Protein AF-0000000074131556 (afdb_homodimer)

pLDDT: mean 90.4, std 10.65, range [47.47, 98.56]

Organism: Ligilactobacillus salivarius (strain UCC118) (NCBI:txid362948)

InterPro domains:
  IPR001647 DNA-binding HTH domain, TetR-type [PF00440] (18-61)
  IPR001647 DNA-binding HTH domain, TetR-type [PR00455] (15-28)
  IPR001647 DNA-binding HTH domain, TetR-type [PR00455] (36-59)
  IPR001647 DNA-binding HTH domain, TetR-type [PS50977] (9-69)
  IPR009057 Homedomain-like superfamily [SSF46689] (6-73)
  IPR039532 Transcriptional regulator TetR, C-terminal, Firmicutes type [PF14278] (91-185)
  IPR050624 Nucleoid occlusion factor SlmA/HTH-type transcriptional regulator [PTHR43479] (1-184)

Nearest PDB structures (foldseek):
  6hs0-assembly1_A  TM=6.136E-01  e=8.859E-05  Mycobacterium tuberculosis H37Rv
  3qpl-assembly1_A  TM=6.933E-01  e=1.907E-03  Mycobacterium tuberculosis
  5wm9-assembly1_A  TM=6.000E-01  e=9.806E-04  Mycobacterium tuberculosis H37Rv
  5mym-assembly2_C  TM=6.951E-01  e=2.728E-03  Mycobacterium tuberculosis H37Rv
  3col-assembly1_A  TM=5.755E-01  e=3.710E-04  Lactiplantibacillus plantarum WCFS1

Sequence (394 aa):
MHQNDLRVRKTRAKIKRALIETINEKGFGNLTVSDITERAGINRGTFYIHYKGKQDLLEQLEEAIYSDIIQLFHDNGTISSATSYEDLNRQFFQKFSAYIYGERYFILAIVLGNGDPMFYHKIKQILTRELLKRMEYLGIKMSDEIPHEYIEEYAIGSMLNLSIYWLEKDNPEPPNEFAKIMMRTRTKAPLAFAVKEMHQNDLRVRKTRAKIKRALIETINEKGFGNLTVSDITERAGINRGTFYIHYKGKQDLLEQLEEAIYSDIIQLFHDNGTISSATSYEDLNRQFFQKFSAYIYGERYFILAIVLGNGDPMFYHKIKQILTRELLKRMEYLGIKMSDEIPHEYIEEYAIGSMLNLSIYWLEKDNPEPPNEFAKIMMRTRTKAPLAFAVKE

Solvent-accessible surface area (backbone atoms only — not comparable to full-atom values): 21189 Å² total; per-residue (Å²): 114,68,63,58,48,49,52,50,49,52,50,52,50,36,44,52,52,19,44,36,55,44,20,69,72,57,20,46,86,68,53,50,62,64,57,28,25,62,65,42,72,49,55,66,70,63,50,53,76,79,30,91,41,64,66,50,44,51,50,51,56,49,48,51,49,54,52,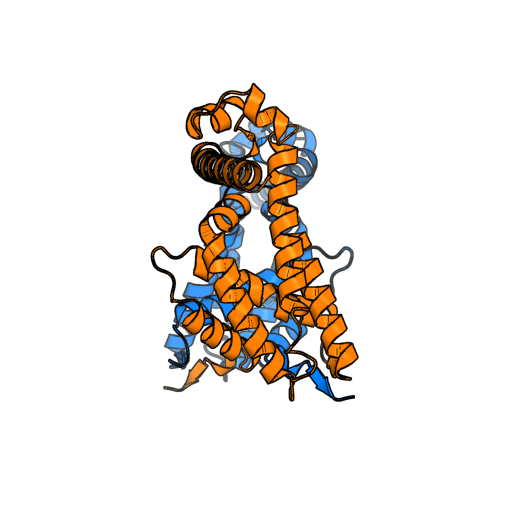49,54,54,37,58,73,56,62,55,72,38,75,79,64,39,86,41,74,66,51,46,49,50,54,42,33,39,53,49,33,45,50,49,58,76,40,33,66,56,51,48,28,36,71,72,24,60,38,61,83,55,53,63,56,49,52,50,50,51,52,50,52,53,50,53,51,50,29,54,75,69,45,37,39,74,45,81,88,46,64,61,69,56,53,49,45,50,45,53,46,35,53,51,52,52,49,52,58,43,62,67,40,94,77,50,72,57,35,69,57,48,23,52,47,52,51,47,54,33,71,37,17,52,51,71,37,54,35,80,110,114,67,63,58,48,49,51,50,49,50,50,50,50,36,45,52,52,18,43,36,54,43,19,69,74,56,21,47,86,69,53,49,62,66,59,28,25,62,66,41,70,49,56,65,70,62,49,54,75,77,29,89,41,64,66,51,44,50,51,51,56,50,48,52,50,55,53,49,54,54,40,59,72,55,58,63,70,38,72,82,61,36,86,40,74,65,51,39,48,51,55,40,34,40,54,48,32,46,49,49,58,77,41,34,65,55,52,49,28,36,71,72,25,60,37,62,83,55,54,63,56,50,52,52,50,52,54,50,53,52,51,52,52,50,31,53,75,70,45,36,38,74,45,80,88,46,66,62,70,56,53,49,46,51,44,52,44,36,50,52,51,52,48,52,57,43,63,67,41,94,76,50,72,57,35,69,58,47,23,53,47,52,52,48,53,34,71,39,15,51,52,71,39,54,35,79,111

Radius of gyration: 23.87 Å; Cα contacts (8 Å, |Δi|>4): 359; chains: 2; bounding box: 57×74×46 Å

Foldseek 3Di:
DVVVVVVVVLLLVLLLVLQLVQLVVQFLVGDFLVSSCVSSVHDSVVVVVPAVTSVRSLVVVLVVVLVVLLVLLVPDPDLVVPPDPLSSLLSSLLVVLVVCLVVLSVVCSQVVSVHDPCSVVSSLVSVLVSVVVSCVVVVHDDDVPDDPVVVSCVLSVVVVVLSNVQSPDPDHDRSNVSSVVSSCCVVDPPCNVDDDD/DVVVVVVVVLLLVLLLVLQLVQLVVQFLVGDFLVSSCVSSVHDSVVVVVPAVTSVRSLVVVLVVVLVVLLCLLPVPDQLVVPPDPLSNLLSSLLVVLQVCLVVLSVVCSQVVSVHDPCSVVSSLVSVLVSVVVSCVVVVHDDDVPDDPVVVSCVLSVVVVVLSNVQSPDPDHDRSNVSSVVSSCCVPDPPCNVDDDD

Secondary structure (DSSP, 8-state):
-HHHHHHHHHHHHHHHHHHHHHHHHH-TTT--HHHHHHHHT--HHHHHHH-SSHHHHHHHHHHHHHHHHHHHHHSSTHHHH--SHHHHHHHHHHHHHHHHHHTHHHHHHHHHTT--HHHHHHHHHHHHHHHHHHHHHTTEEE-SSS-HHHHHIIIIIHHHHHHHHHHHSSSPPPHHHHHHHHHHHHHS-GGGGEEE-/-HHHHHHHHHHHHHHHHHHHHHHHHH-TTT--HHHHHHHHT--HHHHHHH-SSHHHHHHHHHHHHHHHHHHHHHSTHHHHH--SHHHHHHHHHHHHHHHHHHTHHHHHHHHHTT--HHHHHHHHHHHHHHHHHHHHHTTEEE-SSS-HHHHHIIIIIHHHHHHHHHHHSSSPPPHHHHHHHHHHHHHS-GGGGEEE-

Structure (mmCIF, N/CA/C/O backbone):
data_AF-0000000074131556-model_v1
#
loop_
_entity.id
_entity.type
_entity.pdbx_description
1 polymer 'Transcriptional regulator, TetR family'
#
loop_
_atom_site.group_PDB
_atom_site.id
_atom_site.type_symbol
_atom_site.label_atom_id
_atom_site.label_alt_id
_atom_site.label_comp_id
_atom_site.label_asym_id
_atom_site.label_entity_id
_atom_site.label_seq_id
_atom_site.pdbx_PDB_ins_code
_atom_site.Cartn_x
_atom_site.Cartn_y
_atom_site.Cartn_z
_atom_site.occupancy
_atom_site.B_iso_or_equiv
_atom_site.auth_seq_id
_atom_site.auth_comp_id
_atom_site.auth_asym_id
_atom_site.auth_atom_id
_atom_site.pdbx_PDB_model_num
ATOM 1 N N . MET A 1 1 ? 18.875 -34.938 -22.734 1 52.44 1 MET A N 1
ATOM 2 C CA . MET A 1 1 ? 18.047 -33.719 -22.859 1 52.44 1 MET A CA 1
ATOM 3 C C . MET A 1 1 ? 17.328 -33.438 -21.547 1 52.44 1 MET A C 1
ATOM 5 O O . MET A 1 1 ? 17.312 -32.281 -21.094 1 52.44 1 MET A O 1
ATOM 9 N N . HIS A 1 2 ? 16.844 -34.469 -20.859 1 62.47 2 HIS A N 1
ATOM 10 C CA . HIS A 1 2 ? 16.094 -34.438 -19.609 1 62.47 2 HIS A CA 1
ATOM 11 C C . HIS A 1 2 ? 17 -34.094 -18.438 1 62.47 2 HIS A C 1
ATOM 13 O O . HIS A 1 2 ? 16.656 -33.25 -17.594 1 62.47 2 HIS A O 1
ATOM 19 N N . GLN A 1 3 ? 18.156 -34.688 -18.5 1 65.12 3 GLN A N 1
ATOM 20 C CA . GLN A 1 3 ? 19.109 -34.469 -17.422 1 65.12 3 GLN A CA 1
ATOM 21 C C . GLN A 1 3 ? 19.641 -33.031 -17.422 1 65.12 3 GLN A C 1
ATOM 23 O O . GLN A 1 3 ? 19.812 -32.438 -16.359 1 65.12 3 GLN A O 1
ATOM 28 N N . ASN A 1 4 ? 19.844 -32.531 -18.625 1 70.56 4 ASN A N 1
ATOM 29 C CA . ASN A 1 4 ? 20.312 -31.172 -18.781 1 70.56 4 ASN A CA 1
ATOM 30 C C . ASN A 1 4 ? 19.297 -30.156 -18.266 1 70.56 4 ASN A C 1
ATOM 32 O O . ASN A 1 4 ? 19.672 -29.172 -17.641 1 70.56 4 ASN A O 1
ATOM 36 N N . ASP A 1 5 ? 18.141 -30.656 -18.469 1 79.75 5 ASP A N 1
ATOM 37 C CA . ASP A 1 5 ? 17.062 -29.781 -18.016 1 79.75 5 ASP A CA 1
ATOM 38 C C . ASP A 1 5 ? 17 -29.719 -16.5 1 79.75 5 ASP A C 1
ATOM 40 O O . ASP A 1 5 ? 16.797 -28.641 -15.922 1 79.75 5 ASP A O 1
ATOM 44 N N . LEU A 1 6 ? 17.266 -30.859 -15.891 1 84.88 6 LEU A N 1
ATOM 45 C CA . LEU A 1 6 ? 17.234 -30.922 -14.43 1 84.88 6 LEU A CA 1
ATOM 46 C C . LEU A 1 6 ? 18.406 -30.141 -13.828 1 84.88 6 LEU A C 1
ATOM 48 O O . LEU A 1 6 ? 18.25 -29.5 -12.797 1 84.88 6 LEU A O 1
ATOM 52 N N . ARG A 1 7 ? 19.547 -30.359 -14.461 1 85.44 7 ARG A N 1
ATOM 53 C CA . ARG A 1 7 ? 20.719 -29.641 -13.984 1 85.44 7 ARG A CA 1
ATOM 54 C C . ARG A 1 7 ? 20.531 -28.141 -14.086 1 85.44 7 ARG A C 1
ATOM 56 O O . ARG A 1 7 ? 20.891 -27.391 -13.172 1 85.44 7 ARG A O 1
ATOM 63 N N . VAL A 1 8 ? 20.016 -27.781 -15.148 1 87.75 8 VAL A N 1
ATOM 64 C CA . VAL A 1 8 ? 19.781 -26.359 -15.383 1 87.75 8 VAL A CA 1
ATOM 65 C C . VAL A 1 8 ? 18.781 -25.828 -14.352 1 87.75 8 VAL A C 1
ATOM 67 O O . VAL A 1 8 ? 18.984 -24.75 -13.781 1 87.75 8 VAL A O 1
ATOM 70 N N . ARG A 1 9 ? 17.781 -26.625 -14.07 1 90.31 9 ARG A N 1
ATOM 71 C CA . ARG A 1 9 ? 16.766 -26.234 -13.102 1 90.31 9 ARG A CA 1
ATOM 72 C C . ARG A 1 9 ? 17.359 -26.125 -11.703 1 90.31 9 ARG A C 1
ATOM 74 O O . ARG A 1 9 ? 17.016 -25.203 -10.953 1 90.31 9 ARG A O 1
ATOM 81 N N . LYS A 1 10 ? 18.172 -27.016 -11.398 1 91.69 10 LYS A N 1
ATOM 82 C CA . LYS A 1 10 ? 18.828 -27 -10.094 1 91.69 10 LYS A CA 1
ATOM 83 C C . LYS A 1 10 ? 19.734 -25.766 -9.945 1 91.69 10 LYS A C 1
ATOM 85 O O . LYS A 1 10 ? 19.75 -25.141 -8.891 1 91.69 10 LYS A O 1
ATOM 90 N N . THR A 1 11 ? 20.453 -25.531 -11.023 1 92.94 11 THR A N 1
ATOM 91 C CA . THR A 1 11 ? 21.344 -24.375 -11.008 1 92.94 11 THR A CA 1
ATOM 92 C C . THR A 1 11 ? 20.547 -23.078 -10.859 1 92.94 11 THR A C 1
ATOM 94 O O . THR A 1 11 ? 20.906 -22.219 -10.047 1 92.94 11 THR A O 1
ATOM 97 N N . ARG A 1 12 ? 19.5 -23 -11.578 1 94.62 12 ARG A N 1
ATOM 98 C CA . ARG A 1 12 ? 18.656 -21.797 -11.508 1 94.62 12 ARG A CA 1
ATOM 99 C C . ARG A 1 12 ? 18.062 -21.625 -10.109 1 94.62 12 ARG A C 1
ATOM 101 O O . ARG A 1 12 ? 17.969 -20.5 -9.602 1 94.62 12 ARG A O 1
ATOM 108 N N . ALA A 1 13 ? 17.703 -22.734 -9.539 1 95.5 13 ALA A N 1
ATOM 109 C CA . ALA A 1 13 ? 17.156 -22.688 -8.18 1 95.5 13 ALA A CA 1
ATOM 110 C C . ALA A 1 13 ? 18.203 -22.219 -7.18 1 95.5 13 ALA A C 1
ATOM 112 O O . ALA A 1 13 ? 17.906 -21.422 -6.277 1 95.5 13 ALA A O 1
ATOM 113 N N . LYS A 1 14 ? 19.359 -22.656 -7.367 1 96.19 14 LYS A N 1
ATOM 114 C CA . LYS A 1 14 ? 20.469 -22.25 -6.5 1 96.19 14 LYS A CA 1
ATOM 115 C C . LYS A 1 14 ? 20.75 -20.75 -6.633 1 96.19 14 LYS A C 1
ATOM 117 O O . LYS A 1 14 ? 20.969 -20.062 -5.633 1 96.19 14 LYS A O 1
ATOM 122 N N . ILE A 1 15 ? 20.734 -20.328 -7.828 1 97.31 15 ILE A N 1
ATOM 123 C CA . ILE A 1 15 ? 21.031 -18.938 -8.102 1 97.31 15 ILE A CA 1
ATOM 124 C C . ILE A 1 15 ? 19.938 -18.047 -7.516 1 97.31 15 ILE A C 1
ATOM 126 O O . ILE A 1 15 ? 20.219 -17.016 -6.91 1 97.31 15 ILE A O 1
ATOM 130 N N . LYS A 1 16 ? 18.688 -18.469 -7.676 1 97.06 16 LYS A N 1
ATOM 131 C CA . LYS A 1 16 ? 17.578 -17.719 -7.121 1 97.06 16 LYS A CA 1
ATOM 132 C C . LYS A 1 16 ? 17.672 -17.609 -5.602 1 97.06 16 LYS A C 1
ATOM 134 O O . LYS A 1 16 ? 17.5 -16.531 -5.027 1 97.06 16 LYS A O 1
ATOM 139 N N . ARG A 1 17 ? 17.969 -18.734 -5.031 1 97.38 17 ARG A N 1
ATOM 140 C CA . ARG A 1 17 ? 18.109 -18.766 -3.578 1 97.38 17 ARG A CA 1
ATOM 141 C C . ARG A 1 17 ? 19.25 -17.844 -3.131 1 97.38 17 ARG A C 1
ATOM 143 O O . ARG A 1 17 ? 19.109 -17.094 -2.162 1 97.38 17 ARG A O 1
ATOM 150 N N . ALA A 1 18 ? 20.312 -17.891 -3.816 1 97.69 18 ALA A N 1
ATOM 151 C CA . ALA A 1 18 ? 21.469 -17.047 -3.506 1 97.69 18 ALA A CA 1
ATOM 152 C C . ALA A 1 18 ? 21.141 -15.562 -3.668 1 97.69 18 ALA A C 1
ATOM 154 O O . ALA A 1 18 ? 21.547 -14.734 -2.852 1 97.69 18 ALA A O 1
ATOM 155 N N . LEU A 1 19 ? 20.422 -15.258 -4.727 1 96.81 19 LEU A N 1
ATOM 156 C CA . LEU A 1 19 ? 20 -13.875 -4.945 1 96.81 19 LEU A CA 1
ATOM 157 C C . LEU A 1 19 ? 19.172 -13.367 -3.77 1 96.81 19 LEU A C 1
ATOM 159 O O . LEU A 1 19 ? 19.422 -12.273 -3.254 1 96.81 19 LEU A O 1
ATOM 163 N N . ILE A 1 20 ? 18.203 -14.188 -3.336 1 96.44 20 ILE A N 1
ATOM 164 C CA . ILE A 1 20 ? 17.312 -13.82 -2.238 1 96.44 20 ILE A CA 1
ATOM 165 C C . ILE A 1 20 ? 18.141 -13.547 -0.978 1 96.44 20 ILE A C 1
ATOM 167 O O . ILE A 1 20 ? 17.969 -12.516 -0.333 1 96.44 20 ILE A O 1
ATOM 171 N N . GLU A 1 21 ? 19.016 -14.398 -0.696 1 96.5 21 GLU A N 1
ATOM 172 C CA . GLU A 1 21 ? 19.844 -14.273 0.499 1 96.5 21 GLU A CA 1
ATOM 173 C C . GLU A 1 21 ? 20.734 -13.039 0.428 1 96.5 21 GLU A C 1
ATOM 175 O O . GLU A 1 21 ? 20.891 -12.32 1.42 1 96.5 21 GLU A O 1
ATOM 180 N N . THR A 1 22 ? 21.297 -12.812 -0.728 1 95.88 22 THR A N 1
ATOM 181 C CA . THR A 1 22 ? 22.219 -11.688 -0.894 1 95.88 22 THR A CA 1
ATOM 182 C C . THR A 1 22 ? 21.453 -10.359 -0.847 1 95.88 22 THR A C 1
ATOM 184 O O . THR A 1 22 ? 21.969 -9.367 -0.316 1 95.88 22 THR A O 1
ATOM 187 N N . ILE A 1 23 ? 20.25 -10.32 -1.411 1 94.19 23 ILE A N 1
ATOM 188 C CA . ILE A 1 23 ? 19.422 -9.125 -1.319 1 94.19 23 ILE A CA 1
ATOM 189 C C . ILE A 1 23 ? 19.125 -8.812 0.146 1 94.19 23 ILE A C 1
ATOM 191 O O . ILE A 1 23 ? 19.219 -7.656 0.573 1 94.19 23 ILE A O 1
ATOM 195 N N . ASN A 1 24 ? 18.766 -9.812 0.889 1 92.44 24 ASN A N 1
ATOM 196 C CA . ASN A 1 24 ? 18.438 -9.641 2.299 1 92.44 24 ASN A CA 1
ATOM 197 C C . ASN A 1 24 ? 19.625 -9.133 3.1 1 92.44 24 ASN A C 1
ATOM 199 O O . ASN A 1 24 ? 19.453 -8.391 4.074 1 92.44 24 ASN A O 1
ATOM 203 N N . GLU A 1 25 ? 20.797 -9.422 2.674 1 92 25 GLU A N 1
ATOM 204 C CA . GLU A 1 25 ? 22.016 -9.062 3.389 1 92 25 GLU A CA 1
ATOM 205 C C . GLU A 1 25 ? 22.5 -7.672 2.982 1 92 25 GLU A C 1
ATOM 207 O O . GLU A 1 25 ? 22.906 -6.875 3.832 1 92 25 GLU A O 1
ATOM 212 N N . LYS A 1 26 ? 22.438 -7.371 1.607 1 90.75 26 LYS A N 1
ATOM 213 C CA . LYS A 1 26 ? 23.156 -6.203 1.116 1 90.75 26 LYS A CA 1
ATOM 214 C C . LYS A 1 26 ? 22.203 -5.227 0.416 1 90.75 26 LYS A C 1
ATOM 216 O O . LYS A 1 26 ? 22.578 -4.078 0.16 1 90.75 26 LYS A O 1
ATOM 221 N N . GLY A 1 27 ? 21.016 -5.723 0.113 1 89.81 27 GLY A N 1
ATOM 222 C CA . GLY A 1 27 ? 20.188 -4.953 -0.812 1 89.81 27 GLY A CA 1
ATOM 223 C C . GLY A 1 27 ? 20.562 -5.172 -2.266 1 89.81 27 GLY A C 1
ATOM 224 O O . GLY A 1 27 ? 21.734 -5.406 -2.58 1 89.81 27 GLY A O 1
ATOM 225 N N . PHE A 1 28 ? 19.609 -5.047 -3.115 1 91.31 28 PHE A N 1
ATOM 226 C CA . PHE A 1 28 ? 19.844 -5.371 -4.52 1 91.31 28 PHE A CA 1
ATOM 227 C C . PHE A 1 28 ? 20.859 -4.414 -5.137 1 91.31 28 PHE A C 1
ATOM 229 O O . PHE A 1 28 ? 21.688 -4.824 -5.941 1 91.31 28 PHE A O 1
ATOM 236 N N . GLY A 1 29 ? 20.703 -3.137 -4.844 1 87.75 29 GLY A N 1
ATOM 237 C CA . GLY A 1 29 ? 21.578 -2.135 -5.414 1 87.75 29 GLY A CA 1
ATOM 238 C C . GLY A 1 29 ? 23.047 -2.396 -5.117 1 87.75 29 GLY A C 1
ATOM 239 O O . GLY A 1 29 ? 23.922 -2.055 -5.922 1 87.75 29 GLY A O 1
ATOM 240 N N . ASN A 1 30 ? 23.359 -3.021 -4.051 1 90.31 30 ASN A N 1
ATOM 241 C CA . ASN A 1 30 ? 24.734 -3.131 -3.57 1 90.31 30 ASN A CA 1
ATOM 242 C C . ASN A 1 30 ? 25.312 -4.512 -3.859 1 90.31 30 ASN A C 1
ATOM 244 O O . ASN A 1 30 ? 26.531 -4.707 -3.766 1 90.31 30 ASN A O 1
ATOM 248 N N . LEU A 1 31 ? 24.516 -5.473 -4.188 1 93.94 31 LEU A N 1
ATOM 249 C CA . LEU A 1 31 ? 25.047 -6.82 -4.391 1 93.94 31 LEU A CA 1
ATOM 250 C C . LEU A 1 31 ? 25.672 -6.957 -5.773 1 93.94 31 LEU A C 1
ATOM 252 O O . LEU A 1 31 ? 25.344 -6.191 -6.684 1 93.94 31 LEU A O 1
ATOM 256 N N . THR A 1 32 ? 26.594 -7.918 -5.902 1 96.5 32 THR A N 1
ATOM 257 C CA . THR A 1 32 ? 27.297 -8.18 -7.152 1 96.5 32 THR A CA 1
ATOM 258 C C . THR A 1 32 ? 27.062 -9.617 -7.605 1 96.5 32 THR A C 1
ATOM 260 O O . THR A 1 32 ? 26.547 -10.445 -6.848 1 96.5 32 THR A O 1
ATOM 263 N N . VAL A 1 33 ? 27.469 -9.812 -8.867 1 97.62 33 VAL A N 1
ATOM 264 C CA . VAL A 1 33 ? 27.406 -11.172 -9.391 1 97.62 33 VAL A CA 1
ATOM 265 C C . VAL A 1 33 ? 28.312 -12.086 -8.57 1 97.62 33 VAL A C 1
ATOM 267 O O . VAL A 1 33 ? 27.969 -13.242 -8.32 1 97.62 33 VAL A O 1
ATOM 270 N N . SER A 1 34 ? 29.438 -11.578 -8.141 1 97.75 34 SER A N 1
ATOM 271 C CA . SER A 1 34 ? 30.359 -12.359 -7.312 1 97.75 34 SER A CA 1
ATOM 272 C C . SER A 1 34 ? 29.703 -12.781 -6.004 1 97.75 34 SER A C 1
ATOM 274 O O . SER A 1 34 ? 29.844 -13.922 -5.57 1 97.75 34 SER A O 1
ATOM 276 N N . ASP A 1 35 ? 28.969 -11.914 -5.406 1 97.62 35 ASP A N 1
ATOM 277 C CA . ASP A 1 35 ? 28.25 -12.234 -4.18 1 97.62 35 ASP A CA 1
ATOM 278 C C . ASP A 1 35 ? 27.281 -13.398 -4.406 1 97.62 35 ASP A C 1
ATOM 280 O O . ASP A 1 35 ? 27.203 -14.312 -3.582 1 97.62 35 ASP A O 1
ATOM 284 N N . ILE A 1 36 ? 26.562 -13.344 -5.516 1 97.88 36 ILE A N 1
ATOM 285 C CA . ILE A 1 36 ? 25.562 -14.344 -5.848 1 97.88 36 ILE A CA 1
ATOM 286 C C . ILE A 1 36 ? 26.234 -15.688 -6.109 1 97.88 36 ILE A C 1
ATOM 288 O O . ILE A 1 36 ? 25.812 -16.719 -5.57 1 97.88 36 ILE A O 1
ATOM 292 N N . THR A 1 37 ? 27.297 -15.664 -6.934 1 98 37 THR A N 1
ATOM 293 C CA . THR A 1 37 ? 27.938 -16.906 -7.324 1 98 37 THR A CA 1
ATOM 294 C C . THR A 1 37 ? 28.641 -17.562 -6.129 1 98 37 THR A C 1
ATOM 296 O O . THR A 1 37 ? 28.609 -18.781 -5.977 1 98 37 THR A O 1
ATOM 299 N N . GLU A 1 38 ? 29.281 -16.797 -5.277 1 97.81 38 GLU A N 1
ATOM 300 C CA . GLU A 1 38 ? 29.906 -17.312 -4.062 1 97.81 38 GLU A CA 1
ATOM 301 C C . GLU A 1 38 ? 28.875 -17.969 -3.152 1 97.81 38 GLU A C 1
ATOM 303 O O . GLU A 1 38 ? 29.094 -19.078 -2.662 1 97.81 38 GLU A O 1
ATOM 308 N N . ARG A 1 39 ? 27.781 -17.344 -2.992 1 97 39 ARG A N 1
ATOM 309 C CA . ARG A 1 39 ? 26.719 -17.875 -2.141 1 97 39 ARG A CA 1
ATOM 310 C C . ARG A 1 39 ? 26.109 -19.141 -2.738 1 97 39 ARG A C 1
ATOM 312 O O . ARG A 1 39 ? 25.766 -20.078 -2.01 1 97 39 ARG A O 1
ATOM 319 N N . ALA A 1 40 ? 25.922 -19.156 -4.016 1 97.25 40 ALA A N 1
ATOM 320 C CA . ALA A 1 40 ? 25.297 -20.266 -4.727 1 97.25 40 ALA A CA 1
ATOM 321 C C . ALA A 1 40 ? 26.266 -21.453 -4.867 1 97.25 40 ALA A C 1
ATOM 323 O O . ALA A 1 40 ? 25.844 -22.562 -5.195 1 97.25 40 ALA A O 1
ATOM 324 N N . GLY A 1 41 ? 27.562 -21.156 -4.703 1 96.81 41 GLY A N 1
ATOM 325 C CA . GLY A 1 41 ? 28.562 -22.203 -4.859 1 96.81 41 GLY A CA 1
ATOM 326 C C . GLY A 1 41 ? 28.797 -22.594 -6.305 1 96.81 41 GLY A C 1
ATOM 327 O O . GLY A 1 41 ? 28.953 -23.781 -6.613 1 96.81 41 GLY A O 1
ATOM 328 N N . ILE A 1 42 ? 28.734 -21.578 -7.164 1 96.06 42 ILE A N 1
ATOM 329 C CA . ILE A 1 42 ? 29 -21.844 -8.578 1 96.06 42 ILE A CA 1
ATOM 330 C C . ILE A 1 42 ? 30.047 -20.859 -9.102 1 96.06 42 ILE A C 1
ATOM 332 O O . ILE A 1 42 ? 30.328 -19.844 -8.461 1 96.06 42 ILE A O 1
ATOM 336 N N . ASN A 1 43 ? 30.641 -21.203 -10.219 1 94.25 43 ASN A N 1
ATOM 337 C CA . ASN A 1 43 ? 31.578 -20.281 -10.844 1 94.25 43 ASN A CA 1
ATOM 338 C C . ASN A 1 43 ? 30.875 -19.219 -11.664 1 94.25 43 ASN A C 1
ATOM 340 O O . ASN A 1 43 ? 29.734 -19.391 -12.078 1 94.25 43 ASN A O 1
ATOM 344 N N . ARG A 1 44 ? 31.562 -18.125 -11.898 1 95.5 44 ARG A N 1
ATOM 345 C CA . ARG A 1 44 ? 31 -17.016 -12.648 1 95.5 44 ARG A CA 1
ATOM 346 C C . ARG A 1 44 ? 30.641 -17.422 -14.07 1 95.5 44 ARG A C 1
ATOM 348 O O . ARG A 1 44 ? 29.672 -16.938 -14.641 1 95.5 44 ARG A O 1
ATOM 355 N N . GLY A 1 45 ? 31.469 -18.281 -14.641 1 95.62 45 GLY A N 1
ATOM 356 C CA . GLY A 1 45 ? 31.188 -18.781 -15.977 1 95.62 45 GLY A CA 1
ATOM 357 C C . GLY A 1 45 ? 29.828 -19.453 -16.109 1 95.62 45 GLY A C 1
ATOM 358 O O . GLY A 1 45 ? 29.094 -19.203 -17.062 1 95.62 45 GLY A O 1
ATOM 359 N N . THR A 1 46 ? 29.531 -20.25 -15.156 1 94.88 46 THR A N 1
ATOM 360 C CA . THR A 1 46 ? 28.234 -20.922 -15.102 1 94.88 46 THR A CA 1
ATOM 361 C C . THR A 1 46 ? 27.109 -19.906 -15.016 1 94.88 46 THR A C 1
ATOM 363 O O . THR A 1 46 ? 26.078 -20.062 -15.672 1 94.88 46 THR A O 1
ATOM 366 N N . PHE A 1 47 ? 27.266 -18.844 -14.188 1 97.38 47 PHE A N 1
ATOM 367 C CA . PHE A 1 47 ? 26.266 -17.781 -14.055 1 97.38 47 PHE A CA 1
ATOM 368 C C . PHE A 1 47 ? 25.969 -17.125 -15.398 1 97.38 47 PHE A C 1
ATOM 370 O O . PHE A 1 47 ? 24.812 -16.938 -15.773 1 97.38 47 PHE A O 1
ATOM 377 N N . TYR A 1 48 ? 26.969 -16.875 -16.188 1 96.5 48 TYR A N 1
ATOM 378 C CA . TYR A 1 48 ? 26.844 -16.094 -17.406 1 96.5 48 TYR A CA 1
ATOM 379 C C . TYR A 1 48 ? 26.281 -16.953 -18.531 1 96.5 48 TYR A C 1
ATOM 381 O O . TYR A 1 48 ? 25.875 -16.422 -19.578 1 96.5 48 TYR A O 1
ATOM 389 N N . ILE A 1 49 ? 26.297 -18.266 -18.375 1 95.56 49 ILE A N 1
ATOM 390 C CA . ILE A 1 49 ? 25.594 -19.156 -19.297 1 95.56 49 ILE A CA 1
ATOM 391 C C . ILE A 1 49 ? 24.094 -18.906 -19.203 1 95.56 49 ILE A C 1
ATOM 393 O O . ILE A 1 49 ? 23.375 -18.984 -20.219 1 95.56 49 ILE A O 1
ATOM 397 N N . HIS A 1 50 ? 23.672 -18.516 -18.016 1 95.69 50 HIS A N 1
ATOM 398 C CA . HIS A 1 50 ? 22.234 -18.422 -17.75 1 95.69 50 HIS A CA 1
ATOM 399 C C . HIS A 1 50 ? 21.766 -16.969 -17.766 1 95.69 50 HIS A C 1
ATOM 401 O O . HIS A 1 50 ? 20.625 -16.672 -18.141 1 95.69 50 HIS A O 1
ATOM 407 N N . TYR A 1 51 ? 22.656 -16.062 -17.312 1 97.38 51 TYR A N 1
ATOM 408 C CA . TYR A 1 51 ? 22.266 -14.664 -17.141 1 97.38 51 TYR A CA 1
ATOM 409 C C . TYR A 1 51 ? 23.391 -13.727 -17.594 1 97.38 51 TYR A C 1
ATOM 411 O O . TYR A 1 51 ? 24.562 -14.07 -17.516 1 97.38 51 TYR A O 1
ATOM 419 N N . LYS A 1 52 ? 22.969 -12.469 -17.969 1 97.81 52 LYS A N 1
ATOM 420 C CA . LYS A 1 52 ? 23.922 -11.477 -18.453 1 97.81 52 LYS A CA 1
ATOM 421 C C . LYS A 1 52 ? 24.438 -10.609 -17.312 1 97.81 52 LYS A C 1
ATOM 423 O O . LYS A 1 52 ? 25.375 -9.812 -17.5 1 97.81 52 LYS A O 1
ATOM 428 N N . GLY A 1 53 ? 23.797 -10.727 -16.188 1 97.12 53 GLY A N 1
ATOM 429 C CA . GLY A 1 53 ? 24.109 -9.938 -15.008 1 97.12 53 GLY A CA 1
ATOM 430 C C . GLY A 1 53 ? 23 -9.969 -13.969 1 97.12 53 GLY A C 1
ATOM 431 O O . GLY A 1 53 ? 22 -10.664 -14.148 1 97.12 53 GLY A O 1
ATOM 432 N N . LYS A 1 54 ? 23.234 -9.234 -12.891 1 95.31 54 LYS A N 1
ATOM 433 C CA . LYS A 1 54 ? 22.25 -9.289 -11.805 1 95.31 54 LYS A CA 1
ATOM 434 C C . LYS A 1 54 ? 20.922 -8.703 -12.242 1 95.31 54 LYS A C 1
ATOM 436 O O . LYS A 1 54 ? 19.859 -9.164 -11.812 1 95.31 54 LYS A O 1
ATOM 441 N N . GLN A 1 55 ? 20.969 -7.648 -13.125 1 95.19 55 GLN A N 1
ATOM 442 C CA . GLN A 1 55 ? 19.734 -7.043 -13.602 1 95.19 55 GLN A CA 1
ATOM 443 C C . GLN A 1 55 ? 18.953 -8.016 -14.484 1 95.19 55 GLN A C 1
ATOM 445 O O . GLN A 1 55 ? 17.734 -8.133 -14.352 1 95.19 55 GLN A O 1
ATOM 450 N N . ASP A 1 56 ? 19.625 -8.609 -15.312 1 97.12 56 ASP A N 1
ATOM 451 C CA . ASP A 1 56 ? 19 -9.609 -16.172 1 97.12 56 ASP A CA 1
ATOM 452 C C . ASP A 1 56 ? 18.391 -10.742 -15.359 1 97.12 56 ASP A C 1
ATOM 454 O O . ASP A 1 56 ? 17.281 -11.195 -15.633 1 97.12 56 ASP A O 1
ATOM 458 N N . LEU A 1 57 ? 19.172 -11.227 -14.383 1 97.25 57 LEU A N 1
ATOM 459 C CA . LEU A 1 57 ? 18.688 -12.258 -13.484 1 97.25 57 LEU A CA 1
ATOM 460 C C . LEU A 1 57 ? 17.375 -11.836 -12.812 1 97.25 57 LEU A C 1
ATOM 462 O O . LEU A 1 57 ? 16.391 -12.562 -12.859 1 97.25 57 LEU A O 1
ATOM 466 N N . LEU A 1 58 ? 17.359 -10.633 -12.242 1 95.94 58 LEU A N 1
ATOM 467 C CA . LEU A 1 58 ? 16.172 -10.117 -11.562 1 95.94 58 LEU A CA 1
ATOM 468 C C . LEU A 1 58 ? 14.992 -10.023 -12.531 1 95.94 58 LEU A C 1
ATOM 470 O O . LEU A 1 58 ? 13.883 -10.453 -12.203 1 95.94 58 LEU A O 1
ATOM 474 N N . GLU A 1 59 ? 15.234 -9.469 -13.672 1 95.62 59 GLU A N 1
ATOM 475 C CA . GLU A 1 59 ? 14.188 -9.281 -14.672 1 95.62 59 GLU A CA 1
ATOM 476 C C . GLU A 1 59 ? 13.57 -10.609 -15.078 1 95.62 59 GLU A C 1
ATOM 478 O O . GLU A 1 59 ? 12.352 -10.719 -15.227 1 95.62 59 GLU A O 1
ATOM 483 N N . GLN A 1 60 ? 14.375 -11.586 -15.289 1 96.56 60 GLN A N 1
ATOM 484 C CA . GLN A 1 60 ? 13.875 -12.898 -15.68 1 96.56 60 GLN A CA 1
ATOM 485 C C . GLN A 1 60 ? 13.016 -13.508 -14.578 1 96.56 60 GLN A C 1
ATOM 487 O O . GLN A 1 60 ? 11.977 -14.109 -14.852 1 96.56 60 GLN A O 1
ATOM 492 N N . LEU A 1 61 ? 13.492 -13.406 -13.359 1 96.44 61 LEU A N 1
ATOM 493 C CA . LEU A 1 61 ? 12.727 -13.93 -12.234 1 96.44 61 LEU A CA 1
ATOM 494 C C . LEU A 1 61 ? 11.406 -13.195 -12.086 1 96.44 61 LEU A C 1
ATOM 496 O O . LEU A 1 61 ? 10.375 -13.812 -11.812 1 96.44 61 LEU A O 1
ATOM 500 N N . GLU A 1 62 ? 11.398 -11.875 -12.234 1 96.12 62 GLU A N 1
ATOM 501 C CA . GLU A 1 62 ? 10.172 -11.086 -12.188 1 96.12 62 GLU A CA 1
ATOM 502 C C . GLU A 1 62 ? 9.211 -11.484 -13.312 1 96.12 62 GLU A C 1
ATOM 504 O O . GLU A 1 62 ? 8.008 -11.617 -13.086 1 96.12 62 GLU A O 1
ATOM 509 N N . GLU A 1 63 ? 9.766 -11.617 -14.516 1 96.56 63 GLU A N 1
ATOM 510 C CA . GLU A 1 63 ? 8.953 -11.992 -15.672 1 96.56 63 GLU A CA 1
ATOM 511 C C . GLU A 1 63 ? 8.266 -13.336 -15.453 1 96.56 63 GLU A C 1
ATOM 513 O O . GLU A 1 63 ? 7.129 -13.531 -15.883 1 96.56 63 GLU A O 1
ATOM 518 N N . ALA A 1 64 ? 8.984 -14.266 -14.852 1 96.25 64 ALA A N 1
ATOM 519 C CA . ALA A 1 64 ? 8.375 -15.555 -14.531 1 96.25 64 ALA A CA 1
ATOM 520 C C . ALA A 1 64 ? 7.16 -15.375 -13.625 1 96.25 64 ALA A C 1
ATOM 522 O O . ALA A 1 64 ? 6.129 -16.016 -13.82 1 96.25 64 ALA A O 1
ATOM 523 N N . ILE A 1 65 ? 7.258 -14.508 -12.641 1 96.06 65 ILE A N 1
ATOM 524 C CA . ILE A 1 65 ? 6.148 -14.227 -11.734 1 96.06 65 ILE A CA 1
ATOM 525 C C . ILE A 1 65 ? 4.996 -13.602 -12.516 1 96.06 65 ILE A C 1
ATOM 527 O O . ILE A 1 65 ? 3.838 -14 -12.352 1 96.06 65 ILE A O 1
ATOM 531 N N . TYR A 1 66 ? 5.324 -12.562 -13.328 1 95.88 66 TYR A N 1
ATOM 532 C CA . TYR A 1 66 ? 4.297 -11.914 -14.141 1 95.88 66 TYR A CA 1
ATOM 533 C C . TYR A 1 66 ? 3.533 -12.938 -14.977 1 95.88 66 TYR A C 1
ATOM 535 O O . TYR A 1 66 ? 2.301 -12.945 -14.977 1 95.88 66 TYR A O 1
ATOM 543 N N . SER A 1 67 ? 4.324 -13.773 -15.641 1 95.88 67 SER A N 1
ATOM 544 C CA . SER A 1 67 ? 3.734 -14.789 -16.516 1 95.88 67 SER A CA 1
ATOM 545 C C . SER A 1 67 ? 2.869 -15.766 -15.727 1 95.88 67 SER A C 1
ATOM 547 O O . SER A 1 67 ? 1.779 -16.125 -16.172 1 95.88 67 SER A O 1
ATOM 549 N N . ASP A 1 68 ? 3.354 -16.188 -14.586 1 95.31 68 ASP A N 1
ATOM 550 C CA . ASP A 1 68 ? 2.613 -17.141 -13.758 1 95.31 68 ASP A CA 1
ATOM 551 C C . ASP A 1 68 ? 1.312 -16.516 -13.25 1 95.31 68 ASP A C 1
ATOM 553 O O . ASP A 1 68 ? 0.274 -17.188 -13.219 1 95.31 68 ASP A O 1
ATOM 557 N N . ILE A 1 69 ? 1.342 -15.281 -12.867 1 93.88 69 ILE A N 1
ATOM 558 C CA . ILE A 1 69 ? 0.149 -14.594 -12.383 1 93.88 69 ILE A CA 1
ATOM 559 C C . ILE A 1 69 ? -0.885 -14.5 -13.5 1 93.88 69 ILE A C 1
ATOM 561 O O . ILE A 1 69 ? -2.072 -14.75 -13.281 1 93.88 69 ILE A O 1
ATOM 565 N N . ILE A 1 70 ? -0.417 -14.133 -14.641 1 92.06 70 ILE A N 1
ATOM 566 C CA . ILE A 1 70 ? -1.308 -14.07 -15.797 1 92.06 70 ILE A CA 1
ATOM 567 C C . ILE A 1 70 ? -1.942 -15.438 -16.031 1 92.06 70 ILE A C 1
ATOM 569 O O . ILE A 1 70 ? -3.148 -15.539 -16.266 1 92.06 70 ILE A O 1
ATOM 573 N N . GLN A 1 71 ? -1.129 -16.469 -15.922 1 91.19 71 GLN A N 1
ATOM 574 C CA . GLN A 1 71 ? -1.601 -17.812 -16.172 1 91.19 71 GLN A CA 1
ATOM 575 C C . GLN A 1 71 ? -2.629 -18.25 -15.125 1 91.19 71 GLN A C 1
ATOM 577 O O . GLN A 1 71 ? -3.543 -19.016 -15.422 1 91.19 71 GLN A O 1
ATOM 582 N N . LEU A 1 72 ? -2.459 -17.75 -13.938 1 88.88 72 LEU A N 1
ATOM 583 C CA . LEU A 1 72 ? -3.422 -18.062 -12.891 1 88.88 72 LEU A CA 1
ATOM 584 C C . LEU A 1 72 ? -4.824 -17.609 -13.289 1 88.88 72 LEU A C 1
ATOM 586 O O . LEU A 1 72 ? -5.816 -18.219 -12.875 1 88.88 72 LEU A O 1
ATOM 590 N N . PHE A 1 73 ? -4.895 -16.5 -14.023 1 83.69 73 PHE A N 1
ATOM 591 C CA . PHE A 1 73 ? -6.18 -15.992 -14.492 1 83.69 73 PHE A CA 1
ATOM 592 C C . PHE A 1 73 ? -6.727 -16.859 -15.617 1 83.69 73 PHE A C 1
ATOM 594 O O . PHE A 1 73 ? -7.941 -16.938 -15.82 1 83.69 73 PHE A O 1
ATOM 601 N N . HIS A 1 74 ? -5.746 -17.438 -16.438 1 78.06 74 HIS A N 1
ATOM 602 C CA . HIS A 1 74 ? -6.156 -18.156 -17.641 1 78.06 74 HIS A CA 1
ATOM 603 C C . HIS A 1 74 ? -6.383 -19.641 -17.359 1 78.06 74 HIS A C 1
ATOM 605 O O . HIS A 1 74 ? -7.035 -20.344 -18.141 1 78.06 74 HIS A O 1
ATOM 611 N N . ASP A 1 75 ? -5.227 -20.328 -16.766 1 60.75 75 ASP A N 1
ATOM 612 C CA . ASP A 1 75 ? -5.32 -21.766 -16.531 1 60.75 75 ASP A CA 1
ATOM 613 C C . ASP A 1 75 ? -6.754 -22.172 -16.219 1 60.75 75 ASP A C 1
ATOM 615 O O . ASP A 1 75 ? -7.219 -23.234 -16.656 1 60.75 75 ASP A O 1
ATOM 619 N N . ASN A 1 76 ? -7.195 -21.859 -15.242 1 52.44 76 ASN A N 1
ATOM 620 C CA . ASN A 1 76 ? -8.414 -22.641 -15.062 1 52.44 76 ASN A CA 1
ATOM 621 C C . ASN A 1 76 ? -9.445 -22.312 -16.141 1 52.44 76 ASN A C 1
ATOM 623 O O . ASN A 1 76 ? -9.445 -21.219 -16.703 1 52.44 76 ASN A O 1
ATOM 627 N N . GLY A 1 77 ? -10.25 -23.359 -16.922 1 47.47 77 GLY A N 1
ATOM 628 C CA . GLY A 1 77 ? -11.578 -23.766 -17.359 1 47.47 77 GLY A CA 1
ATOM 629 C C . GLY A 1 77 ? -12.68 -22.875 -16.812 1 47.47 77 GLY A C 1
ATOM 630 O O . GLY A 1 77 ? -13.867 -23.172 -16.984 1 47.47 77 GLY A O 1
ATOM 631 N N . THR A 1 78 ? -12.312 -21.984 -15.93 1 50.22 78 THR A N 1
ATOM 632 C CA . THR A 1 78 ? -13.039 -21.422 -14.797 1 50.22 78 THR A CA 1
ATOM 633 C C . THR A 1 78 ? -14.031 -20.359 -15.273 1 50.22 78 THR A C 1
ATOM 635 O O . THR A 1 78 ? -15.148 -20.266 -14.758 1 50.22 78 THR A O 1
ATOM 638 N N . ILE A 1 79 ? -13.352 -19.453 -16.125 1 57.16 79 ILE A N 1
ATOM 639 C CA . ILE A 1 79 ? -14.391 -18.516 -16.547 1 57.16 79 ILE A CA 1
ATOM 640 C C . ILE A 1 79 ? -15.586 -19.297 -17.109 1 57.16 79 ILE A C 1
ATOM 642 O O . ILE A 1 79 ? -16.734 -18.953 -16.844 1 57.16 79 ILE A O 1
ATOM 646 N N . SER A 1 80 ? -15.016 -20.391 -17.875 1 54.19 80 SER A N 1
ATOM 647 C CA . SER A 1 80 ? -16.078 -21.125 -18.547 1 54.19 80 SER A CA 1
ATOM 648 C C . SER A 1 80 ? -16.969 -21.844 -17.531 1 54.19 80 SER A C 1
ATOM 650 O O . SER A 1 80 ? -18.156 -22.062 -17.797 1 54.19 80 SER A O 1
ATOM 652 N N . SER A 1 81 ? -16.375 -22.172 -16.406 1 57.28 81 SER A N 1
ATOM 653 C CA . SER A 1 81 ? -17.172 -22.953 -15.477 1 57.28 81 SER A CA 1
ATOM 654 C C . SER A 1 81 ? -17.734 -22.062 -14.367 1 57.28 81 SER A C 1
ATOM 656 O O . SER A 1 81 ? -18.547 -22.531 -13.555 1 57.28 81 SER A O 1
ATOM 658 N N . ALA A 1 82 ? -17.219 -20.828 -14.445 1 60.25 82 ALA A N 1
ATOM 659 C CA . ALA A 1 82 ? -17.656 -19.969 -13.336 1 60.25 82 ALA A CA 1
ATOM 660 C C . ALA A 1 82 ? -19.078 -19.484 -13.547 1 60.25 82 ALA A C 1
ATOM 662 O O . ALA A 1 82 ? -19.453 -19.109 -14.656 1 60.25 82 ALA A O 1
ATOM 663 N N . THR A 1 83 ? -19.781 -19.734 -12.461 1 65.5 83 THR A N 1
ATOM 664 C CA . THR A 1 83 ? -21.203 -19.422 -12.477 1 65.5 83 THR A CA 1
ATOM 665 C C . THR A 1 83 ? -21.453 -18 -11.977 1 65.5 83 THR A C 1
ATOM 667 O O . THR A 1 83 ? -22.531 -17.438 -12.195 1 65.5 83 THR A O 1
ATOM 670 N N . SER A 1 84 ? -20.469 -17.531 -11.234 1 74.38 84 SER A N 1
ATOM 671 C CA . SER A 1 84 ? -20.672 -16.188 -10.68 1 74.38 84 SER A CA 1
ATOM 672 C C . SER A 1 84 ? -19.344 -15.469 -10.516 1 74.38 84 SER A C 1
ATOM 674 O O . SER A 1 84 ? -18.281 -16.094 -10.523 1 74.38 84 SER A O 1
ATOM 676 N N . TYR A 1 85 ? -19.344 -14.234 -10.484 1 77.5 85 TYR A N 1
ATOM 677 C CA . TYR A 1 85 ? -18.172 -13.398 -10.234 1 77.5 85 TYR A CA 1
ATOM 678 C C . TYR A 1 85 ? -17.531 -13.766 -8.906 1 77.5 85 TYR A C 1
ATOM 680 O O . TYR A 1 85 ? -16.297 -13.773 -8.797 1 77.5 85 TYR A O 1
ATOM 688 N N . GLU A 1 86 ? -18.312 -14.164 -7.984 1 80.19 86 GLU A N 1
ATOM 689 C CA . GLU A 1 86 ? -17.812 -14.586 -6.676 1 80.19 86 GLU A CA 1
ATOM 690 C C . GLU A 1 86 ? -17.031 -15.891 -6.777 1 80.19 86 GLU A C 1
ATOM 692 O O . GLU A 1 86 ? -16 -16.047 -6.133 1 80.19 86 GLU A O 1
ATOM 697 N N . ASP A 1 87 ? -17.578 -16.781 -7.578 1 81.94 87 ASP A N 1
ATOM 698 C CA . ASP A 1 87 ? -16.906 -18.062 -7.777 1 81.94 87 ASP A CA 1
ATOM 699 C C . ASP A 1 87 ? -15.547 -17.875 -8.453 1 81.94 87 ASP A C 1
ATOM 701 O O . ASP A 1 87 ? -14.57 -18.531 -8.086 1 81.94 87 ASP A O 1
ATOM 705 N N . LEU A 1 88 ? -15.531 -17 -9.352 1 82.19 88 LEU A N 1
ATOM 706 C CA . LEU A 1 88 ? -14.289 -16.703 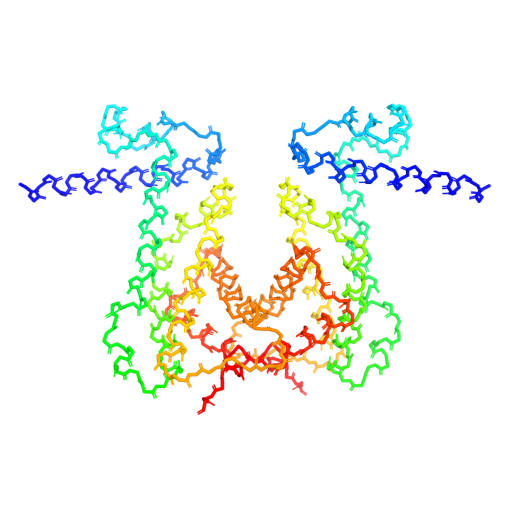-10.055 1 82.19 88 LEU A CA 1
ATOM 707 C C . LEU A 1 88 ? -13.25 -16.141 -9.094 1 82.19 88 LEU A C 1
ATOM 709 O O . LEU A 1 88 ? -12.078 -16.516 -9.141 1 82.19 88 LEU A O 1
ATOM 713 N N . ASN A 1 89 ? -13.664 -15.273 -8.242 1 86.88 89 ASN A N 1
ATOM 714 C CA . ASN A 1 89 ? -12.766 -14.688 -7.25 1 86.88 89 ASN A CA 1
ATOM 715 C C . ASN A 1 89 ? -12.242 -15.742 -6.277 1 86.88 89 ASN A C 1
ATOM 717 O O . ASN A 1 89 ? -11.055 -15.75 -5.941 1 86.88 89 ASN A O 1
ATOM 721 N N . ARG A 1 90 ? -13.148 -16.578 -5.879 1 88.75 90 ARG A N 1
ATOM 722 C CA . ARG A 1 90 ? -12.766 -17.625 -4.941 1 88.75 90 ARG A CA 1
ATOM 723 C C . ARG A 1 90 ? -11.664 -18.5 -5.527 1 88.75 90 ARG A C 1
ATOM 725 O O . ARG A 1 90 ? -10.664 -18.781 -4.859 1 88.75 90 ARG A O 1
ATOM 732 N N . GLN A 1 91 ? -11.875 -18.969 -6.723 1 87.94 91 GLN A N 1
ATOM 733 C CA . GLN A 1 91 ? -10.891 -19.812 -7.391 1 87.94 91 GLN A CA 1
ATOM 734 C C . GLN A 1 91 ? -9.57 -19.078 -7.578 1 87.94 91 GLN A C 1
ATOM 736 O O . GLN A 1 91 ? -8.5 -19.641 -7.355 1 87.94 91 GLN A O 1
ATOM 741 N N . PHE A 1 92 ? -9.711 -17.859 -7.996 1 90.25 92 PHE A N 1
ATOM 742 C CA . PHE A 1 92 ? -8.516 -17.062 -8.227 1 90.25 92 PHE A CA 1
ATOM 743 C C . PHE A 1 92 ? -7.727 -16.891 -6.93 1 90.25 92 PHE A C 1
ATOM 745 O O . PHE A 1 92 ? -6.516 -17.125 -6.898 1 90.25 92 PHE A O 1
ATOM 752 N N . PHE A 1 93 ? -8.367 -16.531 -5.859 1 94.44 93 PHE A N 1
ATOM 753 C CA . PHE A 1 93 ? -7.676 -16.266 -4.605 1 94.44 93 PHE A CA 1
ATOM 754 C C . PHE A 1 93 ? -7.035 -17.531 -4.051 1 94.44 93 PHE A C 1
ATOM 756 O O . PHE A 1 93 ? -5.973 -17.484 -3.434 1 94.44 93 PHE A O 1
ATOM 763 N N . GLN A 1 94 ? -7.699 -18.656 -4.258 1 94.62 94 GLN A N 1
ATOM 764 C CA . GLN A 1 94 ? -7.109 -19.922 -3.824 1 94.62 94 GLN A CA 1
ATOM 765 C C . GLN A 1 94 ? -5.789 -20.188 -4.539 1 94.62 94 GLN A C 1
ATOM 767 O O . GLN A 1 94 ? -4.77 -20.453 -3.898 1 94.62 94 GLN A O 1
ATOM 772 N N . LYS A 1 95 ? -5.805 -20.062 -5.832 1 94.88 95 LYS A N 1
ATOM 773 C CA . LYS A 1 95 ? -4.605 -20.312 -6.625 1 94.88 95 LYS A CA 1
ATOM 774 C C . LYS A 1 95 ? -3.549 -19.234 -6.391 1 94.88 95 LYS A C 1
ATOM 776 O O . LYS A 1 95 ? -2.359 -19.547 -6.281 1 94.88 95 LYS A O 1
ATOM 781 N N . PHE A 1 96 ? -4.031 -18.031 -6.355 1 96.38 96 PHE A N 1
ATOM 782 C CA . PHE A 1 96 ? -3.158 -16.875 -6.133 1 96.38 96 PHE A CA 1
ATOM 783 C C . PHE A 1 96 ? -2.434 -17 -4.797 1 96.38 96 PHE A C 1
ATOM 785 O O . PHE A 1 96 ? -1.21 -16.875 -4.734 1 96.38 96 PHE A O 1
ATOM 792 N N . SER A 1 97 ? -3.168 -17.266 -3.719 1 97.88 97 SER A N 1
ATOM 793 C CA . SER A 1 97 ? -2.592 -17.391 -2.385 1 97.88 97 SER A CA 1
ATOM 794 C C . SER A 1 97 ? -1.555 -18.5 -2.33 1 97.88 97 SER A C 1
ATOM 796 O O . SER A 1 97 ? -0.474 -18.328 -1.765 1 97.88 97 SER A O 1
ATOM 798 N N . ALA A 1 98 ? -1.869 -19.625 -2.918 1 97.69 98 ALA A N 1
ATOM 799 C CA . ALA A 1 98 ? -0.932 -20.75 -2.957 1 97.69 98 ALA A CA 1
ATOM 800 C C . ALA A 1 98 ? 0.345 -20.375 -3.701 1 97.69 98 ALA A C 1
ATOM 802 O O . ALA A 1 98 ? 1.449 -20.688 -3.25 1 97.69 98 ALA A O 1
ATOM 803 N N . TYR A 1 99 ? 0.127 -19.75 -4.773 1 97.56 99 TYR A N 1
ATOM 804 C CA . TYR A 1 99 ? 1.264 -19.391 -5.617 1 97.56 99 TYR A CA 1
ATOM 805 C C . TYR A 1 99 ? 2.199 -18.422 -4.891 1 97.56 99 TYR A C 1
ATOM 807 O O . TYR A 1 99 ? 3.406 -18.656 -4.82 1 97.56 99 TYR A O 1
ATOM 815 N N . ILE A 1 100 ? 1.642 -17.328 -4.355 1 97.69 100 ILE A N 1
ATOM 816 C CA . ILE A 1 100 ? 2.512 -16.312 -3.783 1 97.69 100 ILE A CA 1
ATOM 817 C C . ILE A 1 100 ? 3.121 -16.812 -2.48 1 97.69 100 ILE A C 1
ATOM 819 O O . ILE A 1 100 ? 4.211 -16.391 -2.088 1 97.69 100 ILE A O 1
ATOM 823 N N . TYR A 1 101 ? 2.453 -17.719 -1.825 1 98.19 101 TYR A N 1
ATOM 824 C CA . TYR A 1 101 ? 3.055 -18.375 -0.671 1 98.19 101 TYR A CA 1
ATOM 825 C C . TYR A 1 101 ? 4.332 -19.094 -1.064 1 98.19 101 TYR A C 1
ATOM 827 O O . TYR A 1 101 ? 5.34 -19.031 -0.354 1 98.19 101 TYR A O 1
ATOM 835 N N . GLY A 1 102 ? 4.277 -19.828 -2.154 1 97.31 102 GLY A N 1
ATOM 836 C CA . GLY A 1 102 ? 5.441 -20.531 -2.662 1 97.31 102 GLY A CA 1
ATOM 837 C C . GLY A 1 102 ? 6.578 -19.609 -3.055 1 97.31 102 GLY A C 1
ATOM 838 O O . GLY A 1 102 ? 7.746 -20 -3.012 1 97.31 102 GLY A O 1
ATOM 839 N N . GLU A 1 103 ? 6.246 -18.359 -3.406 1 97.12 103 GLU A N 1
ATOM 840 C CA . GLU A 1 103 ? 7.23 -17.375 -3.84 1 97.12 103 GLU A CA 1
ATOM 841 C C . GLU A 1 103 ? 7.508 -16.344 -2.738 1 97.12 103 GLU A C 1
ATOM 843 O O . GLU A 1 103 ? 8.055 -15.273 -3.004 1 97.12 103 GLU A O 1
ATOM 848 N N . ARG A 1 104 ? 7.164 -16.625 -1.563 1 96.75 104 ARG A N 1
ATOM 849 C CA . ARG A 1 104 ? 7.129 -15.703 -0.437 1 96.75 104 ARG A CA 1
ATOM 850 C C . ARG A 1 104 ? 8.484 -15.031 -0.235 1 96.75 104 ARG A C 1
ATOM 852 O O . ARG A 1 104 ? 8.578 -13.805 -0.172 1 96.75 104 ARG A O 1
ATOM 859 N N . TYR A 1 105 ? 9.508 -15.797 -0.25 1 95.12 105 TYR A N 1
ATOM 860 C CA . TYR A 1 105 ? 10.828 -15.273 0.084 1 95.12 105 TYR A CA 1
ATOM 861 C C . TYR A 1 105 ? 11.352 -14.367 -1.028 1 95.12 105 TYR A C 1
ATOM 863 O O . TYR A 1 105 ? 11.984 -13.344 -0.761 1 95.12 105 TYR A O 1
ATOM 871 N N . PHE A 1 106 ? 11.125 -14.789 -2.219 1 96 106 PHE A N 1
ATOM 872 C CA . PHE A 1 106 ? 11.555 -13.961 -3.338 1 96 106 PHE A CA 1
ATOM 873 C C . PHE A 1 106 ? 10.773 -12.648 -3.365 1 96 106 PHE A C 1
ATOM 875 O O . PHE A 1 106 ? 11.359 -11.578 -3.518 1 96 106 PHE A O 1
ATOM 882 N N . ILE A 1 107 ? 9.43 -12.695 -3.172 1 95.25 107 ILE A N 1
ATOM 883 C CA . ILE A 1 107 ? 8.57 -11.516 -3.195 1 95.25 107 ILE A CA 1
ATOM 884 C C . ILE A 1 107 ? 8.992 -10.547 -2.092 1 95.25 107 ILE A C 1
ATOM 886 O O . ILE A 1 107 ? 9.156 -9.352 -2.34 1 95.25 107 ILE A O 1
ATOM 890 N N . LEU A 1 108 ? 9.234 -11.039 -0.925 1 93.5 108 LEU A N 1
ATOM 891 C CA . LEU A 1 108 ? 9.617 -10.188 0.198 1 93.5 108 LEU A CA 1
ATOM 892 C C . LEU A 1 108 ? 10.984 -9.555 -0.041 1 93.5 108 LEU A C 1
ATOM 894 O O . LEU A 1 108 ? 11.195 -8.391 0.288 1 93.5 108 LEU A O 1
ATOM 898 N N . ALA A 1 109 ? 11.898 -10.297 -0.629 1 92.88 109 ALA A N 1
ATOM 899 C CA . ALA A 1 109 ? 13.227 -9.758 -0.919 1 92.88 109 ALA A CA 1
ATOM 900 C C . ALA A 1 109 ? 13.141 -8.578 -1.879 1 92.88 109 ALA A C 1
ATOM 902 O O . ALA A 1 109 ? 13.844 -7.574 -1.705 1 92.88 109 ALA A O 1
ATOM 903 N N . ILE A 1 110 ? 12.312 -8.711 -2.807 1 91.19 110 ILE A N 1
ATOM 904 C CA . ILE A 1 110 ? 12.203 -7.68 -3.832 1 91.19 110 ILE A CA 1
ATOM 905 C C . ILE A 1 110 ? 11.477 -6.465 -3.266 1 91.19 110 ILE A C 1
ATOM 907 O O . ILE A 1 110 ? 11.906 -5.328 -3.465 1 91.19 110 ILE A O 1
ATOM 911 N N . VAL A 1 111 ? 10.406 -6.695 -2.557 1 85.12 111 VAL A N 1
ATOM 912 C CA . VAL A 1 111 ? 9.547 -5.621 -2.057 1 85.12 111 VAL A CA 1
ATOM 913 C C . VAL A 1 111 ? 10.266 -4.879 -0.929 1 85.12 111 VAL A C 1
ATOM 915 O O . VAL A 1 111 ? 10.227 -3.646 -0.869 1 85.12 111 VAL A O 1
ATOM 918 N N . LEU A 1 112 ? 10.922 -5.555 -0.08 1 78.38 112 LEU A N 1
ATOM 919 C CA . LEU A 1 112 ? 11.539 -4.969 1.105 1 78.38 112 LEU A CA 1
ATOM 920 C C . LEU A 1 112 ? 12.984 -4.578 0.829 1 78.38 112 LEU A C 1
ATOM 922 O O . LEU A 1 112 ? 13.547 -3.723 1.519 1 78.38 112 LEU A O 1
ATOM 926 N N . GLY A 1 113 ? 13.664 -5.199 -0.035 1 71.12 113 GLY A N 1
ATOM 927 C CA . GLY A 1 113 ? 15.094 -5.059 -0.229 1 71.12 113 GLY A CA 1
ATOM 928 C C . GLY A 1 113 ? 15.461 -4.027 -1.284 1 71.12 113 GLY A C 1
ATOM 929 O O . GLY A 1 113 ? 16.547 -4.07 -1.85 1 71.12 113 GLY A O 1
ATOM 930 N N . ASN A 1 114 ? 14.43 -3.17 -1.524 1 66.38 114 ASN A N 1
ATOM 931 C CA . ASN A 1 114 ? 14.68 -2.133 -2.52 1 66.38 114 ASN A CA 1
ATOM 932 C C . ASN A 1 114 ? 15.031 -2.73 -3.877 1 66.38 114 ASN A C 1
ATOM 934 O O . ASN A 1 114 ? 16 -2.307 -4.516 1 66.38 114 ASN A O 1
ATOM 938 N N . GLY A 1 115 ? 14.461 -3.754 -4.074 1 67.38 115 GLY A N 1
ATOM 939 C CA . GLY A 1 115 ? 14.625 -4.324 -5.402 1 67.38 115 GLY A CA 1
ATOM 940 C C . GLY A 1 115 ? 14.109 -3.424 -6.508 1 67.38 115 GLY A C 1
ATOM 941 O O . GLY A 1 115 ? 14.484 -2.252 -6.586 1 67.38 115 GLY A O 1
ATOM 942 N N . ASP A 1 116 ? 13.359 -3.922 -7.398 1 75.38 116 ASP A N 1
ATOM 943 C CA . ASP A 1 116 ? 12.797 -3.193 -8.531 1 75.38 116 ASP A CA 1
ATOM 944 C C . ASP A 1 116 ? 11.562 -2.4 -8.125 1 75.38 116 ASP A C 1
ATOM 946 O O . ASP A 1 116 ? 10.5 -2.977 -7.871 1 75.38 116 ASP A O 1
ATOM 950 N N . PRO A 1 117 ? 11.672 -1.1 -8.031 1 74.19 117 PRO A N 1
ATOM 951 C CA . PRO A 1 117 ? 10.523 -0.274 -7.656 1 74.19 117 PRO A CA 1
ATOM 952 C C . PRO A 1 117 ? 9.328 -0.464 -8.594 1 74.19 117 PRO A C 1
ATOM 954 O O . PRO A 1 117 ? 8.195 -0.156 -8.219 1 74.19 117 PRO A O 1
ATOM 957 N N . MET A 1 118 ? 9.594 -0.993 -9.711 1 84.88 118 MET A N 1
ATOM 958 C CA . MET A 1 118 ? 8.531 -1.136 -10.703 1 84.88 118 MET A CA 1
ATOM 959 C C . MET A 1 118 ? 7.797 -2.459 -10.531 1 84.88 118 MET A C 1
ATOM 961 O O . MET A 1 118 ? 6.742 -2.672 -11.133 1 84.88 118 MET A O 1
ATOM 965 N N . PHE A 1 119 ? 8.367 -3.35 -9.758 1 91.94 119 PHE A N 1
ATOM 966 C CA . PHE A 1 119 ? 7.793 -4.68 -9.602 1 91.94 119 PHE A CA 1
ATOM 967 C C . PHE A 1 119 ? 6.34 -4.59 -9.156 1 91.94 119 PHE A C 1
ATOM 969 O O . PHE A 1 119 ? 5.453 -5.16 -9.805 1 91.94 119 PHE A O 1
ATOM 976 N N . TYR A 1 120 ? 6.086 -3.82 -8.141 1 89.81 120 TYR A N 1
ATOM 977 C CA . TYR A 1 120 ? 4.75 -3.66 -7.578 1 89.81 120 TYR A CA 1
ATOM 978 C C . TYR A 1 120 ? 3.801 -3.043 -8.594 1 89.81 120 TYR A C 1
ATOM 980 O O . TYR A 1 120 ? 2.684 -3.527 -8.789 1 89.81 120 TYR A O 1
ATOM 988 N N . HIS A 1 121 ? 4.262 -2.076 -9.227 1 90.12 121 HIS A N 1
ATOM 989 C CA . HIS A 1 121 ? 3.457 -1.376 -10.227 1 90.12 121 HIS A CA 1
ATOM 990 C C . HIS A 1 121 ? 3.084 -2.297 -11.383 1 90.12 121 HIS A C 1
ATOM 992 O O . HIS A 1 121 ? 1.942 -2.289 -11.844 1 90.12 121 HIS A O 1
ATOM 998 N N . LYS A 1 122 ? 3.979 -3.057 -11.789 1 94.31 122 LYS A N 1
ATOM 999 C CA . LYS A 1 122 ? 3.729 -3.971 -12.898 1 94.31 122 LYS A CA 1
ATOM 1000 C C . LYS A 1 122 ? 2.727 -5.051 -12.5 1 94.31 122 LYS A C 1
ATOM 1002 O O . LYS A 1 122 ? 1.834 -5.391 -13.281 1 94.31 122 LYS A O 1
ATOM 1007 N N . ILE A 1 123 ? 2.896 -5.59 -11.328 1 95.69 123 ILE A N 1
ATOM 1008 C CA . ILE A 1 123 ? 1.944 -6.582 -10.836 1 95.69 123 ILE A CA 1
ATOM 1009 C C . ILE A 1 123 ? 0.543 -5.977 -10.797 1 95.69 123 ILE A C 1
ATOM 1011 O O . ILE A 1 123 ? -0.421 -6.598 -11.25 1 95.69 123 ILE A O 1
ATOM 1015 N N . LYS A 1 124 ? 0.46 -4.844 -10.266 1 94.81 124 LYS A N 1
ATOM 1016 C CA . LYS A 1 124 ? -0.821 -4.152 -10.172 1 94.81 124 LYS A CA 1
ATOM 1017 C C . LYS A 1 124 ? -1.453 -3.969 -11.547 1 94.81 124 LYS A C 1
ATOM 1019 O O . LYS A 1 124 ? -2.652 -4.195 -11.719 1 94.81 124 LYS A O 1
ATOM 1024 N N . GLN A 1 125 ? -0.656 -3.557 -12.508 1 95.44 125 GLN A N 1
ATOM 1025 C CA . GLN A 1 125 ? -1.137 -3.359 -13.867 1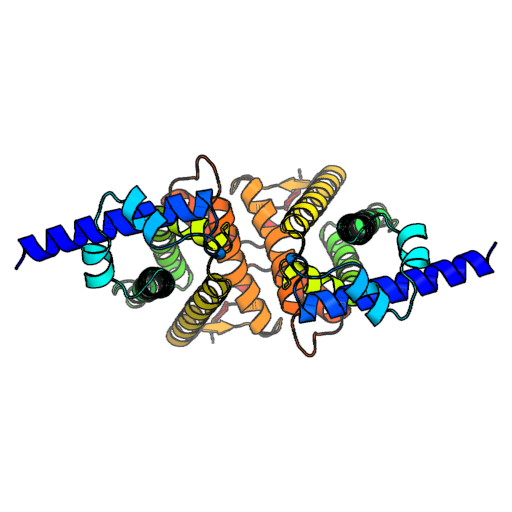 95.44 125 GLN A CA 1
ATOM 1026 C C . GLN A 1 125 ? -1.666 -4.664 -14.461 1 95.44 125 GLN A C 1
ATOM 1028 O O . GLN A 1 125 ? -2.717 -4.68 -15.102 1 95.44 125 GLN A O 1
ATOM 1033 N N . ILE A 1 126 ? -0.941 -5.66 -14.258 1 96 126 ILE A N 1
ATOM 1034 C CA . ILE A 1 126 ? -1.329 -6.965 -14.781 1 96 126 ILE A CA 1
ATOM 1035 C C . ILE A 1 126 ? -2.652 -7.398 -14.148 1 96 126 ILE A C 1
ATOM 1037 O O . ILE A 1 126 ? -3.58 -7.801 -14.859 1 96 126 ILE A O 1
ATOM 1041 N N . LEU A 1 127 ? -2.742 -7.32 -12.844 1 95.31 127 LEU A N 1
ATOM 1042 C CA . LEU A 1 127 ? -3.951 -7.719 -12.125 1 95.31 127 LEU A CA 1
ATOM 1043 C C . LEU A 1 127 ? -5.145 -6.875 -12.562 1 95.31 127 LEU A C 1
ATOM 1045 O O . LEU A 1 127 ? -6.238 -7.402 -12.773 1 95.31 127 LEU A O 1
ATOM 1049 N N . THR A 1 128 ? -4.934 -5.57 -12.719 1 95.25 128 THR A N 1
ATOM 1050 C CA . THR A 1 128 ? -5.992 -4.664 -13.148 1 95.25 128 THR A CA 1
ATOM 1051 C C . THR A 1 128 ? -6.496 -5.051 -14.539 1 95.25 128 THR A C 1
ATOM 1053 O O . THR A 1 128 ? -7.707 -5.137 -14.758 1 95.25 128 THR A O 1
ATOM 1056 N N . ARG A 1 129 ? -5.566 -5.258 -15.406 1 94.19 129 ARG A N 1
ATOM 1057 C CA . ARG A 1 129 ? -5.91 -5.625 -16.781 1 94.19 129 ARG A CA 1
ATOM 1058 C C . ARG A 1 129 ? -6.723 -6.918 -16.812 1 94.19 129 ARG A C 1
ATOM 1060 O O . ARG A 1 129 ? -7.73 -7.004 -17.516 1 94.19 129 ARG A O 1
ATOM 1067 N N . GLU A 1 130 ? -6.336 -7.91 -16.094 1 89.06 130 GLU A N 1
ATOM 1068 C CA . GLU A 1 130 ? -7.02 -9.203 -16.094 1 89.06 130 GLU A CA 1
ATOM 1069 C C . GLU A 1 130 ? -8.391 -9.102 -15.43 1 89.06 130 GLU A C 1
ATOM 1071 O O . GLU A 1 130 ? -9.336 -9.766 -15.852 1 89.06 130 GLU A O 1
ATOM 1076 N N . LEU A 1 131 ? -8.453 -8.305 -14.375 1 86 131 LEU A N 1
ATOM 1077 C CA . LEU A 1 131 ? -9.742 -8.039 -13.742 1 86 131 LEU A CA 1
ATOM 1078 C C . LEU A 1 131 ? -10.719 -7.422 -14.734 1 86 131 LEU A C 1
ATOM 1080 O O . LEU A 1 131 ? -11.875 -7.852 -14.828 1 86 131 LEU A O 1
ATOM 1084 N N . LEU A 1 132 ? -10.305 -6.43 -15.445 1 90 132 LEU A N 1
ATOM 1085 C CA . LEU A 1 132 ? -11.156 -5.734 -16.406 1 90 132 LEU A CA 1
ATOM 1086 C C . LEU A 1 132 ? -11.602 -6.672 -17.516 1 90 132 LEU A C 1
ATOM 1088 O O . LEU A 1 132 ? -12.758 -6.629 -17.953 1 90 132 LEU A O 1
ATOM 1092 N N . LYS A 1 133 ? -10.695 -7.484 -17.984 1 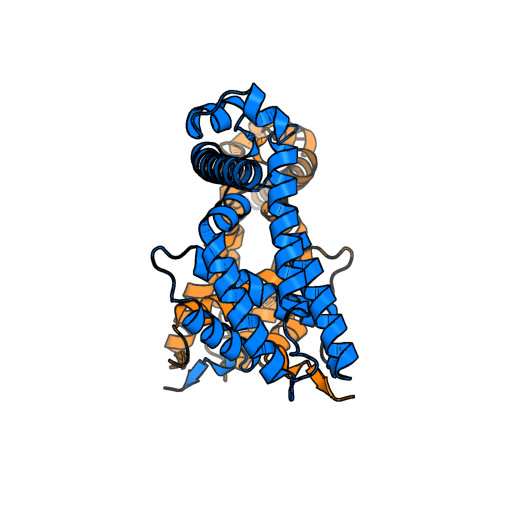87.56 133 LYS A N 1
ATOM 1093 C CA . LYS A 1 133 ? -11.031 -8.469 -19 1 87.56 133 LYS A CA 1
ATOM 1094 C C . LYS A 1 133 ? -12.117 -9.414 -18.531 1 87.56 133 LYS A C 1
ATOM 1096 O O . LYS A 1 133 ? -13.055 -9.727 -19.266 1 87.56 133 LYS A O 1
ATOM 1101 N N . ARG A 1 134 ? -11.992 -9.852 -17.328 1 83.44 134 ARG A N 1
ATOM 1102 C CA . ARG A 1 134 ? -12.961 -10.781 -16.75 1 83.44 134 ARG A CA 1
ATOM 1103 C C . ARG A 1 134 ? -14.32 -10.117 -16.594 1 83.44 134 ARG A C 1
ATOM 1105 O O . ARG A 1 134 ? -15.352 -10.742 -16.844 1 83.44 134 ARG A O 1
ATOM 1112 N N . MET A 1 135 ? -14.312 -8.914 -16.109 1 85.44 135 MET A N 1
ATOM 1113 C CA . MET A 1 135 ? -15.562 -8.172 -15.969 1 85.44 135 MET A CA 1
ATOM 1114 C C . MET A 1 135 ? -16.25 -8.016 -17.312 1 85.44 135 MET A C 1
ATOM 1116 O O . MET A 1 135 ? -17.469 -8.211 -17.438 1 85.44 135 MET A O 1
ATOM 1120 N N . GLU A 1 136 ? -15.492 -7.668 -18.234 1 85.75 136 GLU A N 1
ATOM 1121 C CA . GLU A 1 136 ? -16.031 -7.516 -19.578 1 85.75 136 GLU A CA 1
ATOM 1122 C C . GLU A 1 136 ? -16.609 -8.828 -20.094 1 85.75 136 GLU A C 1
ATOM 1124 O O . GLU A 1 136 ? -17.703 -8.844 -20.672 1 85.75 136 GLU A O 1
ATOM 1129 N N . TYR A 1 137 ? -15.922 -9.844 -19.938 1 81.44 137 TYR A N 1
ATOM 1130 C CA . TYR A 1 137 ? -16.359 -11.164 -20.375 1 81.44 137 TYR A CA 1
ATOM 1131 C C . TYR A 1 137 ? -17.688 -11.547 -19.719 1 81.44 137 TYR A C 1
ATOM 1133 O O . TYR A 1 137 ? -18.547 -12.156 -20.359 1 81.44 137 TYR A O 1
ATOM 1141 N N . LEU A 1 138 ? -17.891 -11.141 -18.516 1 83.38 138 LEU A N 1
ATOM 1142 C CA . LEU A 1 138 ? -19.078 -11.539 -17.75 1 83.38 138 LEU A CA 1
ATOM 1143 C C . LEU A 1 138 ? -20.188 -10.5 -17.891 1 83.38 138 LEU A C 1
ATOM 1145 O O . LEU A 1 138 ? -21.25 -10.656 -17.297 1 83.38 138 LEU A O 1
ATOM 1149 N N . GLY A 1 139 ? -19.859 -9.523 -18.641 1 87.31 139 GLY A N 1
ATOM 1150 C CA . GLY A 1 139 ? -20.844 -8.469 -18.797 1 87.31 139 GLY A CA 1
ATOM 1151 C C . GLY A 1 139 ? -21.062 -7.652 -17.531 1 87.31 139 GLY A C 1
ATOM 1152 O O . GLY A 1 139 ? -22.188 -7.273 -17.219 1 87.31 139 GLY A O 1
ATOM 1153 N N . ILE A 1 140 ? -20.047 -7.531 -16.797 1 87.94 140 ILE A N 1
ATOM 1154 C CA . ILE A 1 140 ? -20.062 -6.754 -15.562 1 87.94 140 ILE A CA 1
ATOM 1155 C C . ILE A 1 140 ? -19.438 -5.387 -15.805 1 87.94 140 ILE A C 1
ATOM 1157 O O . ILE A 1 140 ? -18.406 -5.285 -16.484 1 87.94 140 ILE A O 1
ATOM 1161 N N . LYS A 1 141 ? -20.078 -4.359 -15.258 1 91.62 141 LYS A N 1
ATOM 1162 C CA . LYS A 1 141 ? -19.516 -3.01 -15.32 1 91.62 141 LYS A CA 1
ATOM 1163 C C . LYS A 1 141 ? -19.203 -2.488 -13.922 1 91.62 141 LYS A C 1
ATOM 1165 O O . LYS A 1 141 ? -19.766 -2.961 -12.93 1 91.62 141 LYS A O 1
ATOM 1170 N N . MET A 1 142 ? -18.281 -1.563 -13.93 1 92.44 142 MET A N 1
ATOM 1171 C CA . MET A 1 142 ? -18.016 -0.883 -12.664 1 92.44 142 MET A CA 1
ATOM 1172 C C . MET A 1 142 ? -19.047 0.197 -12.391 1 92.44 142 MET A C 1
ATOM 1174 O O . MET A 1 142 ? -19.469 0.905 -13.312 1 92.44 142 MET A O 1
ATOM 1178 N N . SER A 1 143 ? -19.484 0.261 -11.164 1 94.06 143 SER A N 1
ATOM 1179 C CA . SER A 1 143 ? -20.422 1.304 -10.75 1 94.06 143 SER A CA 1
ATOM 1180 C C . SER A 1 143 ? -19.844 2.693 -10.992 1 94.06 143 SER A C 1
ATOM 1182 O O . SER A 1 143 ? -18.625 2.871 -10.969 1 94.06 143 SER A O 1
ATOM 1184 N N . ASP A 1 144 ? -20.672 3.693 -11.211 1 94.5 144 ASP A N 1
ATOM 1185 C CA . ASP A 1 144 ? -20.234 5.066 -11.438 1 94.5 144 ASP A CA 1
ATOM 1186 C C . ASP A 1 144 ? -20.297 5.879 -10.141 1 94.5 144 ASP A C 1
ATOM 1188 O O . ASP A 1 144 ? -20.234 7.109 -10.172 1 94.5 144 ASP A O 1
ATOM 1192 N N . GLU A 1 145 ? -20.469 5.223 -9.047 1 95.19 145 GLU A N 1
ATOM 1193 C CA . GLU A 1 145 ? -20.594 5.898 -7.762 1 95.19 145 GLU A CA 1
ATOM 1194 C C . GLU A 1 145 ? -19.328 6.656 -7.41 1 95.19 145 GLU A C 1
ATOM 1196 O O . GLU A 1 145 ? -19.375 7.66 -6.699 1 95.19 145 GLU A O 1
ATOM 1201 N N . ILE A 1 146 ? -18.25 6.121 -7.754 1 96.12 146 ILE A N 1
ATOM 1202 C CA . ILE A 1 146 ? -16.938 6.781 -7.688 1 96.12 146 ILE A CA 1
ATOM 1203 C C . ILE A 1 146 ? -16.172 6.52 -8.977 1 96.12 146 ILE A C 1
ATOM 1205 O O . ILE A 1 146 ? -16.5 5.609 -9.734 1 96.12 146 ILE A O 1
ATOM 1209 N N . PRO A 1 147 ? -15.148 7.398 -9.25 1 96.75 147 PRO A N 1
ATOM 1210 C CA . PRO A 1 147 ? -14.367 7.148 -10.461 1 96.75 147 PRO A CA 1
ATOM 1211 C C . PRO A 1 147 ? -13.781 5.738 -10.516 1 96.75 147 PRO A C 1
ATOM 1213 O O . PRO A 1 147 ? -13.328 5.219 -9.492 1 96.75 147 PRO A O 1
ATOM 1216 N N . HIS A 1 148 ? -13.766 5.125 -11.742 1 95.81 148 HIS A N 1
ATOM 1217 C CA . HIS A 1 148 ? -13.406 3.729 -11.938 1 95.81 148 HIS A CA 1
ATOM 1218 C C . HIS A 1 148 ? -11.992 3.455 -11.438 1 95.81 148 HIS A C 1
ATOM 1220 O O . HIS A 1 148 ? -11.711 2.379 -10.898 1 95.81 148 HIS A O 1
ATOM 1226 N N . GLU A 1 149 ? -11.125 4.41 -11.609 1 95.69 149 GLU A N 1
ATOM 1227 C CA . GLU A 1 149 ? -9.727 4.211 -11.227 1 95.69 149 GLU A CA 1
ATOM 1228 C C . GLU A 1 149 ? -9.594 3.977 -9.727 1 95.69 149 GLU A C 1
ATOM 1230 O O . GLU A 1 149 ? -8.703 3.248 -9.281 1 95.69 149 GLU A O 1
ATOM 1235 N N . TYR A 1 150 ? -10.453 4.57 -8.906 1 97.38 150 TYR A N 1
ATOM 1236 C CA . TYR A 1 150 ? -10.414 4.363 -7.465 1 97.38 150 TYR A CA 1
ATOM 1237 C C . TYR A 1 150 ? -10.969 2.99 -7.098 1 97.38 150 TYR A C 1
ATOM 1239 O O . TYR A 1 150 ? -10.523 2.375 -6.125 1 97.38 150 TYR A O 1
ATOM 1247 N N . ILE A 1 151 ? -11.977 2.512 -7.859 1 96.44 151 ILE A N 1
ATOM 1248 C CA . ILE A 1 151 ? -12.477 1.161 -7.645 1 96.44 151 ILE A CA 1
ATOM 1249 C C . ILE A 1 151 ? -11.367 0.147 -7.895 1 96.44 151 ILE A C 1
ATOM 1251 O O . ILE A 1 151 ? -11.172 -0.775 -7.098 1 96.44 151 ILE A O 1
ATOM 1255 N N . GLU A 1 152 ? -10.641 0.36 -8.984 1 95.44 152 GLU A N 1
ATOM 1256 C CA . GLU A 1 152 ? -9.516 -0.514 -9.32 1 95.44 152 GLU A CA 1
ATOM 1257 C C . GLU A 1 152 ? -8.469 -0.513 -8.211 1 95.44 152 GLU A C 1
ATOM 1259 O O . GLU A 1 152 ? -8.023 -1.574 -7.766 1 95.44 152 GLU A O 1
ATOM 1264 N N . GLU A 1 153 ? -8.07 0.68 -7.777 1 95.81 153 GLU A N 1
ATOM 1265 C CA . GLU A 1 153 ? -7.055 0.814 -6.738 1 95.81 153 GLU A CA 1
ATOM 1266 C C . GLU A 1 153 ? -7.516 0.182 -5.43 1 95.81 153 GLU A C 1
ATOM 1268 O O . GLU A 1 153 ? -6.727 -0.462 -4.734 1 95.81 153 GLU A O 1
ATOM 1273 N N . TYR A 1 154 ? -8.75 0.457 -5.148 1 97.06 154 TYR A N 1
ATOM 1274 C CA . TYR A 1 154 ? -9.328 -0.111 -3.938 1 97.06 154 TYR A CA 1
ATOM 1275 C C . TYR A 1 154 ? -9.297 -1.635 -3.982 1 97.06 154 TYR A C 1
ATOM 1277 O O . TYR A 1 154 ? -8.781 -2.279 -3.068 1 97.06 154 TYR A O 1
ATOM 1285 N N . ALA A 1 155 ? -9.766 -2.217 -5.066 1 95.44 155 ALA A N 1
ATOM 1286 C CA . ALA A 1 155 ? -9.883 -3.666 -5.207 1 95.44 155 ALA A CA 1
ATOM 1287 C C . ALA A 1 155 ? -8.508 -4.32 -5.297 1 95.44 155 ALA A C 1
ATOM 1289 O O . ALA A 1 155 ? -8.18 -5.211 -4.512 1 95.44 155 ALA A O 1
ATOM 1290 N N . ILE A 1 156 ? -7.691 -3.824 -6.18 1 96.19 156 ILE A N 1
ATOM 1291 C CA . ILE A 1 156 ? -6.402 -4.449 -6.457 1 96.19 156 ILE A CA 1
ATOM 1292 C C . ILE A 1 156 ? -5.391 -4.043 -5.387 1 96.19 156 ILE A C 1
ATOM 1294 O O . ILE A 1 156 ? -4.613 -4.875 -4.914 1 96.19 156 ILE A O 1
ATOM 1298 N N . GLY A 1 157 ? -5.371 -2.789 -5.051 1 95.56 157 GLY A N 1
ATOM 1299 C CA . GLY A 1 157 ? -4.465 -2.312 -4.02 1 95.56 157 GLY A CA 1
ATOM 1300 C C . GLY A 1 157 ? -4.652 -3.014 -2.688 1 95.56 157 GLY A C 1
ATOM 1301 O O . GLY A 1 157 ? -3.678 -3.385 -2.031 1 95.56 157 GLY A O 1
ATOM 1302 N N . SER A 1 158 ? -5.855 -3.111 -2.252 1 96.69 158 SER A N 1
ATOM 1303 C CA . SER A 1 158 ? -6.117 -3.793 -0.988 1 96.69 158 SER A CA 1
ATOM 1304 C C . SER A 1 158 ? -5.684 -5.254 -1.046 1 96.69 158 SER A C 1
ATOM 1306 O O . SER A 1 158 ? -5.152 -5.785 -0.07 1 96.69 158 SER A O 1
ATOM 1308 N N . MET A 1 159 ? -5.93 -5.898 -2.193 1 96.12 159 MET A N 1
ATOM 1309 C CA . MET A 1 159 ? -5.488 -7.277 -2.375 1 96.12 159 MET A CA 1
ATOM 1310 C C . MET A 1 159 ? -3.979 -7.398 -2.205 1 96.12 159 MET A C 1
ATOM 1312 O O . MET A 1 159 ? -3.498 -8.258 -1.464 1 96.12 159 MET A O 1
ATOM 1316 N N . LEU A 1 160 ? -3.312 -6.543 -2.871 1 95.69 160 LEU A N 1
ATOM 1317 C CA . LEU A 1 160 ? -1.854 -6.598 -2.832 1 95.69 160 LEU A CA 1
ATOM 1318 C C . LEU A 1 160 ? -1.333 -6.234 -1.446 1 95.69 160 LEU A C 1
ATOM 1320 O O . LEU A 1 160 ? -0.399 -6.863 -0.945 1 95.69 160 LEU A O 1
ATOM 1324 N N . ASN A 1 161 ? -1.886 -5.242 -0.838 1 94.44 161 ASN A N 1
ATOM 1325 C CA . ASN A 1 161 ? -1.469 -4.832 0.499 1 94.44 161 ASN A CA 1
ATOM 1326 C C . ASN A 1 161 ? -1.68 -5.949 1.519 1 94.44 161 ASN A C 1
ATOM 1328 O O . ASN A 1 161 ? -0.806 -6.211 2.346 1 94.44 161 ASN A O 1
ATOM 1332 N N . LEU A 1 162 ? -2.799 -6.555 1.497 1 97.5 162 LEU A N 1
ATOM 1333 C CA . LEU A 1 162 ? -3.076 -7.656 2.41 1 97.5 162 LEU A CA 1
ATOM 1334 C C . LEU A 1 162 ? -2.131 -8.828 2.15 1 97.5 162 LEU A C 1
ATOM 1336 O O . LEU A 1 162 ? -1.726 -9.523 3.086 1 97.5 162 LEU A O 1
ATOM 1340 N N . SER A 1 163 ? -1.808 -9.031 0.866 1 97.56 163 SER A N 1
ATOM 1341 C CA . SER A 1 163 ? -0.884 -10.102 0.508 1 97.56 163 SER A CA 1
ATOM 1342 C C . SER A 1 163 ? 0.495 -9.875 1.115 1 97.56 163 SER A C 1
ATOM 1344 O O . SER A 1 163 ? 1.087 -10.789 1.693 1 97.56 163 SER A O 1
ATOM 1346 N N . ILE A 1 164 ? 0.98 -8.703 0.951 1 95.06 164 ILE A N 1
ATOM 1347 C CA . ILE A 1 164 ? 2.295 -8.383 1.49 1 95.06 164 ILE A CA 1
ATOM 1348 C C . ILE A 1 164 ? 2.27 -8.484 3.014 1 95.06 164 ILE A C 1
ATOM 1350 O O . ILE A 1 164 ? 3.189 -9.039 3.619 1 95.06 164 ILE A O 1
ATOM 1354 N N . TYR A 1 165 ? 1.256 -7.953 3.631 1 95.5 165 TYR A N 1
ATOM 1355 C CA . TYR A 1 165 ? 1.094 -8.062 5.078 1 95.5 165 TYR A CA 1
ATOM 1356 C C . TYR A 1 165 ? 1.153 -9.516 5.523 1 95.5 165 TYR A C 1
ATOM 1358 O O . TYR A 1 165 ? 1.864 -9.852 6.477 1 95.5 165 TYR A O 1
ATOM 1366 N N . TRP A 1 166 ? 0.426 -10.344 4.828 1 98.19 166 TRP A N 1
ATOM 1367 C CA . TRP A 1 166 ? 0.352 -11.781 5.086 1 98.19 166 TRP A CA 1
ATOM 1368 C C . TRP A 1 166 ? 1.723 -12.43 4.941 1 98.19 166 TRP A C 1
ATOM 1370 O O . TRP A 1 166 ? 2.166 -13.164 5.828 1 98.19 166 TRP A O 1
ATOM 1380 N N . LEU A 1 167 ? 2.42 -12.109 3.906 1 97.38 167 LEU A N 1
ATOM 1381 C CA . LEU A 1 167 ? 3.699 -12.742 3.592 1 97.38 167 LEU A CA 1
ATOM 1382 C C . LEU A 1 167 ? 4.777 -12.305 4.578 1 97.38 167 LEU A C 1
ATOM 1384 O O . LEU A 1 167 ? 5.766 -13.016 4.781 1 97.38 167 LEU A O 1
ATOM 1388 N N . GLU A 1 168 ? 4.656 -11.188 5.148 1 95.5 168 GLU A N 1
ATOM 1389 C CA . GLU A 1 168 ? 5.656 -10.625 6.051 1 95.5 168 GLU A CA 1
ATOM 1390 C C . GLU A 1 168 ? 5.594 -11.289 7.426 1 95.5 168 GLU A C 1
ATOM 1392 O O . GLU A 1 168 ? 6.527 -11.164 8.219 1 95.5 168 GLU A O 1
ATOM 1397 N N . LYS A 1 169 ? 4.488 -11.914 7.75 1 96.12 169 LYS A N 1
ATOM 1398 C CA . LYS A 1 169 ? 4.359 -12.562 9.055 1 96.12 169 LYS A CA 1
ATOM 1399 C C . LYS A 1 169 ? 5.418 -13.648 9.227 1 96.12 169 LYS A C 1
ATOM 1401 O O . LYS A 1 169 ? 5.773 -14.336 8.273 1 96.12 169 LYS A O 1
ATOM 1406 N N . ASP A 1 170 ? 5.859 -13.734 10.477 1 95.12 170 ASP A N 1
ATOM 1407 C CA . ASP A 1 170 ? 6.793 -14.812 10.773 1 95.12 170 ASP A CA 1
ATOM 1408 C C . ASP A 1 170 ? 6.18 -16.172 10.469 1 95.12 170 ASP A C 1
ATOM 1410 O O . ASP A 1 170 ? 6.84 -17.047 9.891 1 95.12 170 ASP A O 1
ATOM 1414 N N . ASN A 1 171 ? 4.918 -16.297 10.867 1 95.81 171 ASN A N 1
ATOM 1415 C CA . ASN A 1 171 ? 4.152 -17.516 10.617 1 95.81 171 ASN A CA 1
ATOM 1416 C C . ASN A 1 171 ? 2.809 -17.219 9.961 1 95.81 171 ASN A C 1
ATOM 1418 O O . ASN A 1 171 ? 1.767 -17.281 10.617 1 95.81 171 ASN A O 1
ATOM 1422 N N . PRO A 1 172 ? 2.84 -17 8.68 1 97.56 172 PRO A N 1
ATOM 1423 C CA . PRO A 1 172 ? 1.592 -16.672 7.988 1 97.56 172 PRO A CA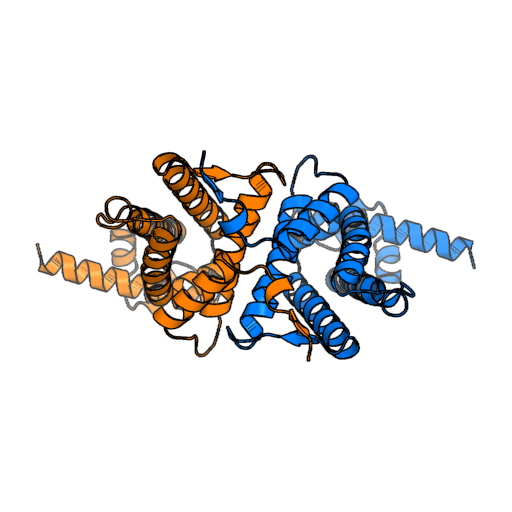 1
ATOM 1424 C C . PRO A 1 172 ? 0.583 -17.812 8.008 1 97.56 172 PRO A C 1
ATOM 1426 O O . PRO A 1 172 ? 0.972 -18.984 8.117 1 97.56 172 PRO A O 1
ATOM 1429 N N . GLU A 1 173 ? -0.681 -17.453 7.957 1 97.75 173 GLU A N 1
ATOM 1430 C CA . GLU A 1 173 ? -1.729 -18.453 7.781 1 97.75 173 GLU A CA 1
ATOM 1431 C C . GLU A 1 173 ? -1.475 -19.312 6.539 1 97.75 173 GLU A C 1
ATOM 1433 O O . GLU A 1 173 ? -0.84 -18.859 5.586 1 97.75 173 GLU A O 1
ATOM 1438 N N . PRO A 1 174 ? -2.02 -20.547 6.598 1 98.19 174 PRO A N 1
ATOM 1439 C CA . PRO A 1 174 ? -1.986 -21.312 5.348 1 98.19 174 PRO A CA 1
ATOM 1440 C C . PRO A 1 174 ? -2.709 -20.609 4.203 1 98.19 174 PRO A C 1
ATOM 1442 O O . PRO A 1 174 ? -3.656 -19.859 4.438 1 98.19 174 PRO A O 1
ATOM 1445 N N . PRO A 1 175 ? -2.262 -20.875 2.953 1 98.19 175 PRO A N 1
ATOM 1446 C CA . PRO A 1 175 ? -2.826 -20.188 1.785 1 98.19 175 PRO A CA 1
ATOM 1447 C C . PRO A 1 175 ? -4.348 -20.281 1.725 1 98.19 175 PRO A C 1
ATOM 1449 O O . PRO A 1 175 ? -5.02 -19.312 1.374 1 98.19 175 PRO A O 1
ATOM 1452 N N . ASN A 1 176 ? -4.883 -21.453 2.047 1 97.69 176 ASN A N 1
ATOM 1453 C CA . ASN A 1 176 ? -6.332 -21.641 1.982 1 97.69 176 ASN A CA 1
ATOM 1454 C C . ASN A 1 176 ? -7.055 -20.719 2.963 1 97.69 176 ASN A C 1
ATOM 1456 O O . ASN A 1 176 ? -8.133 -20.219 2.662 1 97.69 176 ASN A O 1
ATOM 1460 N N . GLU A 1 177 ? -6.484 -20.531 4.117 1 98.19 177 GLU A N 1
ATOM 1461 C CA . GLU A 1 177 ? -7.059 -19.609 5.098 1 98.19 177 GLU A CA 1
ATOM 1462 C C . GLU A 1 177 ? -6.938 -18.156 4.633 1 98.19 177 GLU A C 1
ATOM 1464 O O . GLU A 1 177 ? -7.859 -17.359 4.828 1 98.19 177 GLU A O 1
ATOM 1469 N N . PHE A 1 178 ? -5.824 -17.781 4.078 1 98.56 178 PHE A N 1
ATOM 1470 C CA . PHE A 1 178 ? -5.652 -16.438 3.557 1 98.56 178 PHE A CA 1
ATOM 1471 C C . PHE A 1 178 ? -6.645 -16.156 2.436 1 98.56 178 PHE A C 1
ATOM 1473 O O . PHE A 1 178 ? -7.195 -15.055 2.35 1 98.56 178 PHE A O 1
ATOM 1480 N N . ALA A 1 179 ? -6.852 -17.188 1.569 1 97.5 179 ALA A N 1
ATOM 1481 C CA . ALA A 1 179 ? -7.828 -17.031 0.493 1 97.5 179 ALA A CA 1
ATOM 1482 C C . ALA A 1 179 ? -9.211 -16.703 1.05 1 97.5 179 ALA A C 1
ATOM 1484 O O . ALA A 1 179 ? -9.938 -15.883 0.479 1 97.5 179 ALA A O 1
ATOM 1485 N N . LYS A 1 180 ? -9.594 -17.312 2.162 1 97.31 180 LYS A N 1
ATOM 1486 C CA . LYS A 1 180 ? -10.875 -17.047 2.803 1 97.31 180 LYS A CA 1
ATOM 1487 C C . LYS A 1 180 ? -10.93 -15.609 3.334 1 97.31 180 LYS A C 1
ATOM 1489 O O . LYS A 1 180 ? -11.961 -14.945 3.23 1 97.31 180 LYS A O 1
ATOM 1494 N N . ILE A 1 181 ? -9.852 -15.164 3.908 1 97.94 181 ILE A N 1
ATOM 1495 C CA . ILE A 1 181 ? -9.75 -13.789 4.398 1 97.94 181 ILE A CA 1
ATOM 1496 C C . ILE A 1 181 ? -9.93 -12.812 3.242 1 97.94 181 ILE A C 1
ATOM 1498 O O . ILE A 1 181 ? -10.711 -11.859 3.342 1 97.94 181 ILE A O 1
ATOM 1502 N N . MET A 1 182 ? -9.234 -13.078 2.135 1 97.19 182 MET A N 1
ATOM 1503 C CA . MET A 1 182 ? -9.344 -12.242 0.947 1 97.19 182 MET A CA 1
ATOM 1504 C C . MET A 1 182 ? -10.789 -12.172 0.462 1 97.19 182 MET A C 1
ATOM 1506 O O . MET A 1 182 ? -11.297 -11.094 0.157 1 97.19 182 MET A O 1
ATOM 1510 N N . MET A 1 183 ? -11.445 -13.289 0.457 1 95.56 183 MET A N 1
ATOM 1511 C CA . MET A 1 183 ? -12.828 -13.344 -0.013 1 95.56 183 MET A CA 1
ATOM 1512 C C . MET A 1 183 ? -13.742 -12.516 0.876 1 95.56 183 MET A C 1
ATOM 1514 O O . MET A 1 183 ? -14.648 -11.836 0.383 1 95.56 183 MET A O 1
ATOM 1518 N N . ARG A 1 184 ? -13.492 -12.547 2.107 1 96.5 184 ARG A N 1
ATOM 1519 C CA . ARG A 1 184 ? -14.305 -11.758 3.029 1 96.5 184 ARG A CA 1
ATOM 1520 C C . ARG A 1 184 ? -14.125 -10.266 2.775 1 96.5 184 ARG A C 1
ATOM 1522 O O . ARG A 1 184 ? -15.094 -9.5 2.828 1 96.5 184 ARG A O 1
ATOM 1529 N N . THR A 1 185 ? -12.891 -9.812 2.414 1 96.25 185 THR A N 1
ATOM 1530 C CA . THR A 1 185 ? -12.641 -8.398 2.17 1 96.25 185 THR A CA 1
ATOM 1531 C C . THR A 1 185 ? -13.219 -7.969 0.822 1 96.25 185 THR A C 1
ATOM 1533 O O . THR A 1 185 ? -13.367 -6.773 0.556 1 96.25 185 THR A O 1
ATOM 1536 N N . ARG A 1 186 ? -13.531 -8.945 -0.021 1 93.94 186 ARG A N 1
ATOM 1537 C CA . ARG A 1 186 ? -14.141 -8.633 -1.307 1 93.94 186 ARG A CA 1
ATOM 1538 C C . ARG A 1 186 ? -15.633 -8.344 -1.148 1 93.94 186 ARG A C 1
ATOM 1540 O O . ARG A 1 186 ? -16.203 -7.566 -1.914 1 93.94 186 ARG A O 1
ATOM 1547 N N . THR A 1 187 ? -16.25 -8.922 -0.112 1 94 187 THR A N 1
ATOM 1548 C CA . THR A 1 187 ? -17.703 -8.891 -0 1 94 187 THR A CA 1
ATOM 1549 C C . THR A 1 187 ? -18.125 -8.016 1.169 1 94 187 THR A C 1
ATOM 1551 O O . THR A 1 187 ? -19.297 -7.645 1.272 1 94 187 THR A O 1
ATOM 1554 N N . LYS A 1 188 ? -17.25 -7.684 2.012 1 95.38 188 LYS A N 1
ATOM 1555 C CA . LYS A 1 188 ? -17.562 -6.871 3.184 1 95.38 188 LYS A CA 1
ATOM 1556 C C . LYS A 1 188 ? -16.672 -5.633 3.25 1 95.38 188 LYS A C 1
ATOM 1558 O O . LYS A 1 188 ? -15.445 -5.742 3.193 1 95.38 188 LYS A O 1
ATOM 1563 N N . ALA A 1 189 ? -17.312 -4.48 3.42 1 95.44 189 ALA A N 1
ATOM 1564 C CA . ALA A 1 189 ? -16.578 -3.221 3.531 1 95.44 189 ALA A CA 1
ATOM 1565 C C . ALA A 1 189 ? -15.922 -3.09 4.902 1 95.44 189 ALA A C 1
ATOM 1567 O O . ALA A 1 189 ? -16.312 -3.764 5.855 1 95.44 189 ALA A O 1
ATOM 1568 N N . PRO A 1 190 ? -14.93 -2.207 5.035 1 93 190 PRO A N 1
ATOM 1569 C CA . PRO A 1 190 ? -14.25 -2.039 6.324 1 93 190 PRO A CA 1
ATOM 1570 C C . PRO A 1 190 ? -15.219 -1.734 7.465 1 93 190 PRO A C 1
ATOM 1572 O O . PRO A 1 190 ? -15.141 -2.357 8.531 1 93 190 PRO A O 1
ATOM 1575 N N . LEU A 1 191 ? -16.156 -0.907 7.242 1 89.5 191 LEU A N 1
ATOM 1576 C CA . LEU A 1 191 ? -17.078 -0.51 8.305 1 89.5 191 LEU A CA 1
ATOM 1577 C C . LEU A 1 191 ? -17.953 -1.681 8.727 1 89.5 191 LEU A C 1
ATOM 1579 O O . LEU A 1 191 ? -18.422 -1.734 9.867 1 89.5 191 LEU A O 1
ATOM 1583 N N . ALA A 1 192 ? -18.188 -2.58 7.789 1 91.38 192 ALA A N 1
ATOM 1584 C CA . ALA A 1 192 ? -19.047 -3.727 8.078 1 91.38 192 ALA A CA 1
ATOM 1585 C C . ALA A 1 192 ? -18.391 -4.66 9.094 1 91.38 192 ALA A C 1
ATOM 1587 O O . ALA A 1 192 ? -19.062 -5.508 9.688 1 91.38 192 ALA A O 1
ATOM 1588 N N . PHE A 1 193 ? -17.094 -4.523 9.297 1 91.44 193 PHE A N 1
ATOM 1589 C CA . PHE A 1 193 ? -16.391 -5.332 10.289 1 91.44 193 PHE A CA 1
ATOM 1590 C C . PHE A 1 193 ? -16.5 -4.699 11.672 1 91.44 193 PHE A C 1
ATOM 1592 O O . PHE A 1 193 ? -16.047 -5.277 12.664 1 91.44 193 PHE A O 1
ATOM 1599 N N . ALA A 1 194 ? -17.031 -3.477 11.742 1 87.38 194 ALA A N 1
ATOM 1600 C CA . ALA A 1 194 ? -17.281 -2.799 13.008 1 87.38 194 ALA A CA 1
ATOM 1601 C C . ALA A 1 194 ? -18.656 -3.16 13.562 1 87.38 194 ALA A C 1
ATOM 1603 O O . ALA A 1 194 ? -19.672 -2.832 12.961 1 87.38 194 ALA A O 1
ATOM 1604 N N . VAL A 1 195 ? -18.703 -3.809 14.633 1 85.62 195 VAL A N 1
ATOM 1605 C CA . VAL A 1 195 ? -19.969 -4.289 15.172 1 85.62 195 VAL A CA 1
ATOM 1606 C C . VAL A 1 195 ? -20.172 -3.73 16.578 1 85.62 195 VAL A C 1
ATOM 1608 O O . VAL A 1 195 ? -19.219 -3.594 17.344 1 85.62 195 VAL A O 1
ATOM 1611 N N . LYS A 1 196 ? -21.391 -3.172 16.812 1 80 196 LYS A N 1
ATOM 1612 C CA . LYS A 1 196 ? -21.719 -2.688 18.141 1 80 196 LYS A CA 1
ATOM 1613 C C . LYS A 1 196 ? -21.703 -3.828 19.156 1 80 196 LYS A C 1
ATOM 1615 O O . LYS A 1 196 ? -22.141 -4.941 18.859 1 80 196 LYS A O 1
ATOM 1620 N N . GLU A 1 197 ? -21.016 -3.58 20.375 1 68.44 197 GLU A N 1
ATOM 1621 C CA . GLU A 1 197 ? -21.047 -4.531 21.484 1 68.44 197 GLU A CA 1
ATOM 1622 C C . GLU A 1 197 ? -22.453 -4.691 22.031 1 68.44 197 GLU A C 1
ATOM 1624 O O . GLU A 1 197 ? -23.234 -3.74 22.031 1 68.44 197 GLU A O 1
ATOM 1629 N N . MET B 1 1 ? 9.273 39.688 19.141 1 52.62 1 MET B N 1
ATOM 1630 C CA . MET B 1 1 ? 8.961 38.281 19.391 1 52.62 1 MET B CA 1
ATOM 1631 C C . MET B 1 1 ? 8.148 37.688 18.25 1 52.62 1 MET B C 1
ATOM 1633 O O . MET B 1 1 ? 8.453 36.594 17.766 1 52.62 1 MET B O 1
ATOM 1637 N N . HIS B 1 2 ? 7.191 38.469 17.719 1 62.28 2 HIS B N 1
ATOM 1638 C CA . HIS B 1 2 ? 6.27 38.125 16.641 1 62.28 2 HIS B CA 1
ATOM 1639 C C . HIS B 1 2 ? 6.98 38.062 15.297 1 62.28 2 HIS B C 1
ATOM 1641 O O . HIS B 1 2 ? 6.793 37.125 14.516 1 62.28 2 HIS B O 1
ATOM 1647 N N . GLN B 1 3 ? 7.852 39.062 15.141 1 65.25 3 GLN B N 1
ATOM 1648 C CA . GLN B 1 3 ? 8.578 39.156 13.883 1 65.25 3 GLN B CA 1
ATOM 1649 C C . GLN B 1 3 ? 9.578 38 13.727 1 65.25 3 GLN B C 1
ATOM 1651 O O . GLN B 1 3 ? 9.742 37.469 12.633 1 65.25 3 GLN B O 1
ATOM 1656 N N . ASN B 1 4 ? 10.172 37.656 14.859 1 69.88 4 ASN B N 1
ATOM 1657 C CA . ASN B 1 4 ? 11.133 36.562 14.867 1 69.88 4 ASN B CA 1
ATOM 1658 C C . ASN B 1 4 ? 10.461 35.219 14.531 1 69.88 4 ASN B C 1
ATOM 1660 O O . ASN B 1 4 ? 11.023 34.406 13.797 1 69.88 4 ASN B O 1
ATOM 1664 N N . ASP B 1 5 ? 9.273 35.281 14.969 1 79.31 5 ASP B N 1
ATOM 1665 C CA . ASP B 1 5 ? 8.516 34.062 14.719 1 79.31 5 ASP B CA 1
ATOM 1666 C C . ASP B 1 5 ? 8.18 33.906 13.234 1 79.31 5 ASP B C 1
ATOM 1668 O O . ASP B 1 5 ? 8.266 32.812 12.672 1 79.31 5 ASP B O 1
ATOM 1672 N N . LEU B 1 6 ? 7.883 35.062 12.633 1 84.88 6 LEU B N 1
ATOM 1673 C CA . LEU B 1 6 ? 7.543 35.062 11.211 1 84.88 6 LEU B CA 1
ATOM 1674 C C . LEU B 1 6 ? 8.758 34.719 10.359 1 84.88 6 LEU B C 1
ATOM 1676 O O . LEU B 1 6 ? 8.648 34 9.359 1 84.88 6 LEU B O 1
ATOM 1680 N N . ARG B 1 7 ? 9.852 35.344 10.758 1 85.31 7 ARG B N 1
ATOM 1681 C CA . ARG B 1 7 ? 11.086 35.094 10.023 1 85.31 7 ARG B CA 1
ATOM 1682 C C . ARG B 1 7 ? 11.477 33.625 10.109 1 85.31 7 ARG B C 1
ATOM 1684 O O . ARG B 1 7 ? 11.891 33.031 9.117 1 85.31 7 ARG B O 1
ATOM 1691 N N . VAL B 1 8 ? 11.359 33.156 11.242 1 87.38 8 VAL B N 1
ATOM 1692 C CA . VAL B 1 8 ? 11.688 31.75 11.469 1 87.38 8 VAL B CA 1
ATOM 1693 C C . VAL B 1 8 ? 10.766 30.859 10.641 1 87.38 8 VAL B C 1
ATOM 1695 O O . VAL B 1 8 ? 11.219 29.906 10 1 87.38 8 VAL B O 1
ATOM 1698 N N . ARG B 1 9 ? 9.508 31.219 10.594 1 90.06 9 ARG B N 1
ATOM 1699 C CA . ARG B 1 9 ? 8.523 30.453 9.836 1 90.06 9 ARG B CA 1
ATOM 1700 C C . ARG B 1 9 ? 8.828 30.516 8.344 1 90.06 9 ARG B C 1
ATOM 1702 O O . ARG B 1 9 ? 8.688 29.5 7.641 1 90.06 9 ARG B O 1
ATOM 1709 N N . LYS B 1 10 ? 9.211 31.625 7.918 1 91.56 10 LYS B N 1
ATOM 1710 C CA . 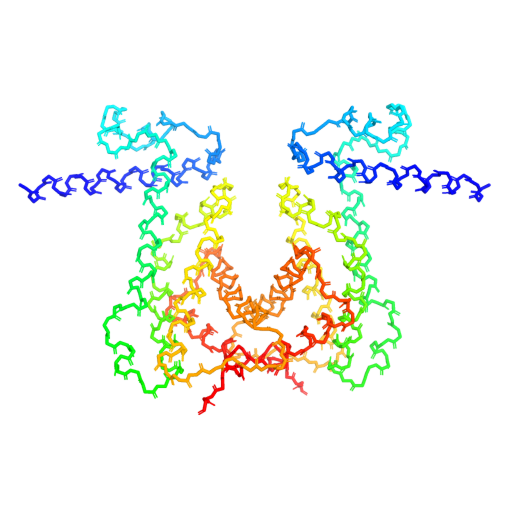LYS B 1 10 ? 9.547 31.797 6.508 1 91.56 10 LYS B CA 1
ATOM 1711 C C . LYS B 1 10 ? 10.773 30.969 6.133 1 91.56 10 LYS B C 1
ATOM 1713 O O . LYS B 1 10 ? 10.812 30.344 5.074 1 91.56 10 LYS B O 1
ATOM 1718 N N . THR B 1 11 ? 11.734 31.047 7.039 1 92.75 11 THR B N 1
ATOM 1719 C CA . THR B 1 11 ? 12.953 30.297 6.801 1 92.75 11 THR B CA 1
ATOM 1720 C C . THR B 1 11 ? 12.672 28.797 6.762 1 92.75 11 THR B C 1
ATOM 1722 O O . THR B 1 11 ? 13.141 28.094 5.867 1 92.75 11 THR B O 1
ATOM 1725 N N . ARG B 1 12 ? 11.883 28.359 7.668 1 94.44 12 ARG B N 1
ATOM 1726 C CA . ARG B 1 12 ? 11.531 26.938 7.723 1 94.44 12 ARG B CA 1
ATOM 1727 C C . ARG B 1 12 ? 10.781 26.516 6.469 1 94.44 12 ARG B C 1
ATOM 1729 O O . ARG B 1 12 ? 11 25.422 5.953 1 94.44 12 ARG B O 1
ATOM 1736 N N . ALA B 1 13 ? 9.93 27.391 6.027 1 95.44 13 ALA B N 1
ATOM 1737 C CA . ALA B 1 13 ? 9.18 27.094 4.809 1 95.44 13 ALA B CA 1
ATOM 1738 C C . ALA B 1 13 ? 10.102 27 3.602 1 95.44 13 ALA B C 1
ATOM 1740 O O . ALA B 1 13 ? 9.93 26.125 2.748 1 95.44 13 ALA B O 1
ATOM 1741 N N . LYS B 1 14 ? 11.039 27.828 3.568 1 96.06 14 LYS B N 1
ATOM 1742 C CA . LYS B 1 14 ? 12.016 27.812 2.482 1 96.06 14 LYS B CA 1
ATOM 1743 C C . LYS B 1 14 ? 12.836 26.531 2.504 1 96.06 14 LYS B C 1
ATOM 1745 O O . LYS B 1 14 ? 13.078 25.922 1.457 1 96.06 14 LYS B O 1
ATOM 1750 N N . ILE B 1 15 ? 13.219 26.172 3.652 1 97.25 15 ILE B N 1
ATOM 1751 C CA . ILE B 1 15 ? 14.047 24.984 3.812 1 97.25 15 ILE B CA 1
ATOM 1752 C C . ILE B 1 15 ? 13.242 23.734 3.428 1 97.25 15 ILE B C 1
ATOM 1754 O O . ILE B 1 15 ? 13.75 22.859 2.736 1 97.25 15 ILE B O 1
ATOM 1758 N N . LYS B 1 16 ? 12 23.688 3.861 1 97 16 LYS B N 1
ATOM 1759 C CA . LYS B 1 16 ? 11.133 22.562 3.516 1 97 16 LYS B CA 1
ATOM 1760 C C . LYS B 1 16 ? 10.953 22.453 2.004 1 97 16 LYS B C 1
ATOM 1762 O O . LYS B 1 16 ? 11.078 21.359 1.439 1 97 16 LYS B O 1
ATOM 1767 N N . ARG B 1 17 ? 10.711 23.594 1.429 1 97.31 17 ARG B N 1
ATOM 1768 C CA . ARG B 1 17 ? 10.547 23.609 -0.021 1 97.31 17 ARG B CA 1
ATOM 1769 C C . ARG B 1 17 ? 11.82 23.141 -0.721 1 97.31 17 ARG B C 1
ATOM 1771 O O . ARG B 1 17 ? 11.766 22.344 -1.666 1 97.31 17 ARG B O 1
ATOM 1778 N N . ALA B 1 18 ? 12.914 23.578 -0.264 1 97.69 18 ALA B N 1
ATOM 1779 C CA . ALA B 1 18 ? 14.211 23.203 -0.83 1 97.69 18 ALA B CA 1
ATOM 1780 C C . ALA B 1 18 ? 14.469 21.703 -0.66 1 97.69 18 ALA B C 1
ATOM 1782 O O . ALA B 1 18 ? 14.977 21.047 -1.57 1 97.69 18 ALA B O 1
ATOM 1783 N N . LEU B 1 19 ? 14.133 21.203 0.51 1 96.81 19 LEU B N 1
ATOM 1784 C CA . LEU B 1 19 ? 14.281 19.781 0.76 1 96.81 19 LEU B CA 1
ATOM 1785 C C . LEU B 1 19 ? 13.477 18.953 -0.243 1 96.81 19 LEU B C 1
ATOM 1787 O O . LEU B 1 19 ? 13.992 18.016 -0.839 1 96.81 19 LEU B O 1
ATOM 1791 N N . ILE B 1 20 ? 12.219 19.359 -0.441 1 96.44 20 ILE B N 1
ATOM 1792 C CA . ILE B 1 20 ? 11.32 18.656 -1.349 1 96.44 20 ILE B CA 1
ATOM 1793 C C . ILE B 1 20 ? 11.906 18.656 -2.758 1 96.44 20 ILE B C 1
ATOM 1795 O O . ILE B 1 20 ? 12 17.594 -3.393 1 96.44 20 ILE B O 1
ATOM 1799 N N . GLU B 1 21 ? 12.352 19.75 -3.172 1 96.44 21 GLU B N 1
ATOM 1800 C CA . GLU B 1 21 ? 12.906 19.875 -4.516 1 96.44 21 GLU B CA 1
ATOM 1801 C C . GLU B 1 21 ? 14.18 19.047 -4.672 1 96.44 21 GLU B C 1
ATOM 1803 O O . GLU B 1 21 ? 14.383 18.406 -5.699 1 96.44 21 GLU B O 1
ATOM 1808 N N . THR B 1 22 ? 15.008 19.094 -3.664 1 95.88 22 THR B N 1
ATOM 1809 C CA . THR B 1 22 ? 16.281 18.375 -3.729 1 95.88 22 THR B CA 1
ATOM 1810 C C . THR B 1 22 ? 16.047 16.859 -3.672 1 95.88 22 THR B C 1
ATOM 1812 O O . THR B 1 22 ? 16.766 16.094 -4.332 1 95.88 22 THR B O 1
ATOM 1815 N N . ILE B 1 23 ? 15.086 16.406 -2.885 1 94.19 23 ILE B N 1
ATOM 1816 C CA . ILE B 1 23 ? 14.734 14.992 -2.85 1 94.19 23 ILE B CA 1
ATOM 1817 C C . ILE B 1 23 ? 14.289 14.539 -4.234 1 94.19 23 ILE B C 1
ATOM 1819 O O . ILE B 1 23 ? 14.711 13.484 -4.715 1 94.19 23 ILE B O 1
ATOM 1823 N N . ASN B 1 24 ? 13.453 15.32 -4.844 1 92.44 24 ASN B N 1
ATOM 1824 C CA . ASN B 1 24 ? 12.93 14.984 -6.164 1 92.44 24 ASN B CA 1
ATOM 1825 C C . ASN B 1 24 ? 14.039 14.906 -7.207 1 92.44 24 ASN B C 1
ATOM 1827 O O . ASN B 1 24 ? 13.953 14.125 -8.156 1 92.44 24 ASN B O 1
ATOM 1831 N N . GLU B 1 25 ? 15.086 15.617 -7.004 1 92 25 GLU B N 1
ATOM 1832 C CA . GLU B 1 25 ? 16.188 15.688 -7.965 1 92 25 GLU B CA 1
ATOM 1833 C C . GLU B 1 25 ? 17.219 14.586 -7.715 1 92 25 GLU B C 1
ATOM 1835 O O . GLU B 1 25 ? 17.688 13.945 -8.656 1 92 25 GLU B O 1
ATOM 1840 N N . LYS B 1 26 ? 17.531 14.328 -6.363 1 90.81 26 LYS B N 1
ATOM 1841 C CA . LYS B 1 26 ? 18.703 13.523 -6.07 1 90.81 26 LYS B CA 1
ATOM 1842 C C . LYS B 1 26 ? 18.344 12.305 -5.227 1 90.81 26 LYS B C 1
ATOM 1844 O O . LYS B 1 26 ? 19.141 11.375 -5.09 1 90.81 26 LYS B O 1
ATOM 1849 N N . GLY B 1 27 ? 17.141 12.336 -4.676 1 89.81 27 GLY B N 1
ATOM 1850 C CA . GLY B 1 27 ? 16.844 11.359 -3.635 1 89.81 27 GLY B CA 1
ATOM 1851 C C . GLY B 1 27 ? 17.406 11.758 -2.279 1 89.81 27 GLY B C 1
ATOM 1852 O O . GLY B 1 27 ? 18.453 12.406 -2.197 1 89.81 27 GLY B O 1
ATOM 1853 N N . PHE B 1 28 ? 16.734 11.32 -1.272 1 91.31 28 PHE B N 1
ATOM 1854 C CA . PHE B 1 28 ? 17.109 11.766 0.065 1 91.31 28 PHE B CA 1
ATOM 1855 C C . PHE B 1 28 ? 18.5 11.266 0.431 1 91.31 28 PHE B C 1
ATOM 1857 O O . PHE B 1 28 ? 19.281 11.977 1.069 1 91.31 28 PHE B O 1
ATOM 1864 N N . GLY B 1 29 ? 18.781 10.008 0.13 1 87.75 29 GLY B N 1
ATOM 1865 C CA . GLY B 1 29 ? 20.062 9.414 0.475 1 87.75 29 GLY B CA 1
ATOM 1866 C C . GLY B 1 29 ? 21.234 10.172 -0.098 1 87.75 29 GLY B C 1
ATOM 1867 O O . GLY B 1 29 ? 22.312 10.195 0.497 1 87.75 29 GLY B O 1
ATOM 1868 N N . ASN B 1 30 ? 21.078 10.836 -1.179 1 90.38 30 ASN B N 1
ATOM 1869 C CA . ASN B 1 30 ? 22.203 11.414 -1.92 1 90.38 30 ASN B CA 1
ATOM 1870 C C . ASN B 1 30 ? 22.297 12.922 -1.704 1 90.38 30 ASN B C 1
ATOM 1872 O O . ASN B 1 30 ? 23.297 13.539 -2.047 1 90.38 30 ASN B O 1
ATOM 1876 N N . LEU B 1 31 ? 21.281 13.539 -1.186 1 93.88 31 LEU B N 1
ATOM 1877 C CA . LEU B 1 31 ? 21.312 14.984 -1.042 1 93.88 31 LEU B CA 1
ATOM 1878 C C . LEU B 1 31 ? 22.109 15.398 0.192 1 93.88 31 LEU B C 1
ATOM 1880 O O . LEU B 1 31 ? 22.281 14.602 1.118 1 93.88 31 LEU B O 1
ATOM 1884 N N . THR B 1 32 ? 22.625 16.625 0.163 1 96.44 32 THR B N 1
ATOM 1885 C CA . THR B 1 32 ? 23.422 17.172 1.258 1 96.44 32 THR B CA 1
ATOM 1886 C C . THR B 1 32 ? 22.797 18.453 1.799 1 96.44 32 THR B C 1
ATOM 1888 O O . THR B 1 32 ? 21.875 19.016 1.188 1 96.44 32 THR B O 1
ATOM 1891 N N . VAL B 1 33 ? 23.344 18.828 2.957 1 97.62 33 VAL B N 1
ATOM 1892 C CA . VAL B 1 33 ? 22.906 20.094 3.533 1 97.62 33 VAL B CA 1
ATOM 1893 C C . VAL B 1 33 ? 23.234 21.234 2.58 1 97.62 33 VAL B C 1
ATOM 1895 O O . VAL B 1 33 ? 22.453 22.188 2.441 1 97.62 33 VAL B O 1
ATOM 1898 N N . SER B 1 34 ? 24.359 21.141 1.915 1 97.69 34 SER B N 1
ATOM 1899 C CA . SER B 1 34 ? 24.75 22.172 0.952 1 97.69 34 SER B CA 1
ATOM 1900 C C . SER B 1 34 ? 23.734 22.281 -0.182 1 97.69 34 SER B C 1
ATOM 1902 O O . SER B 1 34 ? 23.375 23.375 -0.596 1 97.69 34 SER B O 1
ATOM 1904 N N . ASP B 1 35 ? 23.266 21.188 -0.658 1 97.56 35 ASP B N 1
ATOM 1905 C CA . ASP B 1 35 ? 22.25 21.188 -1.701 1 97.56 35 ASP B CA 1
ATOM 1906 C C . ASP B 1 35 ? 21 21.938 -1.243 1 97.56 35 ASP B C 1
ATOM 1908 O O . ASP B 1 35 ? 20.422 22.719 -1.999 1 97.56 35 ASP B O 1
ATOM 1912 N N . ILE B 1 36 ? 20.578 21.672 -0.018 1 97.88 36 ILE B N 1
ATOM 1913 C CA . ILE B 1 36 ? 19.375 22.25 0.548 1 97.88 36 ILE B CA 1
ATOM 1914 C C . ILE B 1 36 ? 19.547 23.75 0.717 1 97.88 36 ILE B C 1
ATOM 1916 O O . ILE B 1 36 ? 18.688 24.547 0.312 1 97.88 36 ILE B O 1
ATOM 1920 N N . THR B 1 37 ? 20.703 24.156 1.308 1 97.94 37 THR B N 1
ATOM 1921 C CA . THR B 1 37 ? 20.922 25.562 1.604 1 97.94 37 THR B CA 1
ATOM 1922 C C . THR B 1 37 ? 21.078 26.375 0.318 1 97.94 37 THR B C 1
ATOM 1924 O O . THR B 1 37 ? 20.594 27.5 0.219 1 97.94 37 THR B O 1
ATOM 1927 N N . GLU B 1 38 ? 21.766 25.844 -0.667 1 97.81 38 GLU B N 1
ATOM 1928 C CA . GLU B 1 38 ? 21.906 26.5 -1.962 1 97.81 38 GLU B CA 1
ATOM 1929 C C . GLU B 1 38 ? 20.547 26.719 -2.623 1 97.81 38 GLU B C 1
ATOM 1931 O O . GLU B 1 38 ? 20.266 27.812 -3.111 1 97.81 38 GLU B O 1
ATOM 1936 N N . ARG B 1 39 ? 19.75 25.75 -2.584 1 97 39 ARG B N 1
ATOM 1937 C CA . ARG B 1 39 ? 18.422 25.812 -3.186 1 97 39 ARG B CA 1
ATOM 1938 C C . ARG B 1 39 ? 17.531 26.797 -2.434 1 97 39 ARG B C 1
ATOM 1940 O O . ARG B 1 39 ? 16.75 27.516 -3.043 1 97 39 ARG B O 1
ATOM 1947 N N . ALA B 1 40 ? 17.609 26.797 -1.144 1 97.19 40 ALA B N 1
ATOM 1948 C CA . ALA B 1 40 ? 16.781 27.641 -0.286 1 97.19 40 ALA B CA 1
ATOM 1949 C C . ALA B 1 40 ? 17.266 29.078 -0.296 1 97.19 40 ALA B C 1
ATOM 1951 O O . ALA B 1 40 ? 16.562 29.984 0.146 1 97.19 40 ALA B O 1
ATOM 1952 N N . GLY B 1 41 ? 18.531 29.297 -0.727 1 96.81 41 GLY B N 1
ATOM 1953 C CA . GLY B 1 41 ? 19.109 30.625 -0.737 1 96.81 41 GLY B CA 1
ATOM 1954 C C . GLY B 1 41 ? 19.469 31.125 0.647 1 96.81 41 GLY B C 1
ATOM 1955 O O . GLY B 1 41 ? 19.234 32.312 0.967 1 96.81 41 GLY B O 1
ATOM 1956 N N . ILE B 1 42 ? 19.938 30.203 1.465 1 96 42 ILE B N 1
ATOM 1957 C CA . ILE B 1 42 ? 20.359 30.594 2.809 1 96 42 ILE B CA 1
ATOM 1958 C C . ILE B 1 42 ? 21.766 30.062 3.082 1 96 42 ILE B C 1
ATOM 1960 O O . ILE B 1 42 ? 22.266 29.188 2.367 1 96 42 ILE B O 1
ATOM 1964 N N . ASN B 1 43 ? 22.406 30.656 4.074 1 94.25 43 ASN B N 1
ATOM 1965 C CA . ASN B 1 43 ? 23.719 30.172 4.473 1 94.25 43 ASN B CA 1
ATOM 1966 C C . ASN B 1 43 ? 23.625 28.938 5.371 1 94.25 43 ASN B C 1
ATOM 1968 O O . ASN B 1 43 ? 22.594 28.719 6.012 1 94.25 43 ASN B O 1
ATOM 1972 N N . ARG B 1 44 ? 24.688 28.172 5.406 1 95.44 44 ARG B N 1
ATOM 1973 C CA . ARG B 1 44 ? 24.734 26.953 6.211 1 95.44 44 ARG B CA 1
ATOM 1974 C C . ARG B 1 44 ? 24.547 27.266 7.691 1 95.44 44 ARG B C 1
ATOM 1976 O O . ARG B 1 44 ? 23.938 26.484 8.43 1 95.44 44 ARG B O 1
ATOM 1983 N N . GLY B 1 45 ? 25.094 28.391 8.109 1 95.56 45 GLY B N 1
ATOM 1984 C CA . GLY B 1 45 ? 24.938 28.812 9.492 1 95.56 45 GLY B CA 1
ATOM 1985 C C . GLY B 1 45 ? 23.484 28.953 9.906 1 95.56 45 GLY B C 1
ATOM 1986 O O . GLY B 1 45 ? 23.094 28.5 10.992 1 95.56 45 GLY B O 1
ATOM 1987 N N . THR B 1 46 ? 22.734 29.547 9.07 1 94.88 46 THR B N 1
ATOM 1988 C CA . THR B 1 46 ? 21.312 29.703 9.305 1 94.88 46 THR B CA 1
ATOM 1989 C C . THR B 1 46 ? 20.609 28.359 9.406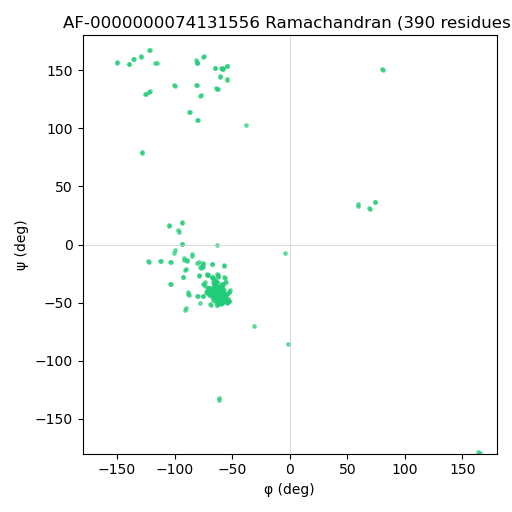 1 94.88 46 THR B C 1
ATOM 1991 O O . THR B 1 46 ? 19.75 28.156 10.266 1 94.88 46 THR B O 1
ATOM 1994 N N . PHE B 1 47 ? 20.984 27.359 8.531 1 97.38 47 PHE B N 1
ATOM 1995 C CA . PHE B 1 47 ? 20.422 26.016 8.555 1 97.38 47 PHE B CA 1
ATOM 1996 C C . PHE B 1 47 ? 20.656 25.359 9.906 1 97.38 47 PHE B C 1
ATOM 1998 O O . PHE B 1 47 ? 19.75 24.781 10.5 1 97.38 47 PHE B O 1
ATOM 2005 N N . TYR B 1 48 ? 21.828 25.516 10.453 1 96.44 48 TYR B N 1
ATOM 2006 C CA . TYR B 1 48 ? 22.234 24.797 11.656 1 96.44 48 TYR B CA 1
ATOM 2007 C C . TYR B 1 48 ? 21.641 25.438 12.906 1 96.44 48 TYR B C 1
ATOM 2009 O O . TYR B 1 48 ? 21.672 24.828 13.984 1 96.44 48 TYR B O 1
ATOM 2017 N N . ILE B 1 49 ? 21.141 26.656 12.789 1 95.5 49 ILE B N 1
ATOM 2018 C CA . ILE B 1 49 ? 20.359 27.281 13.859 1 95.5 49 ILE B CA 1
ATOM 2019 C C . ILE B 1 49 ? 19.062 26.5 14.07 1 95.5 49 ILE B C 1
ATOM 2021 O O . ILE B 1 49 ? 18.594 26.359 15.195 1 95.5 49 ILE B O 1
ATOM 2025 N N . HIS B 1 50 ? 18.578 25.938 12.977 1 95.56 50 HIS B N 1
ATOM 2026 C CA . HIS B 1 50 ? 17.266 25.312 13.008 1 95.56 50 HIS B CA 1
ATOM 2027 C C . HIS B 1 50 ? 17.375 23.797 13.062 1 95.56 50 HIS B C 1
ATOM 2029 O O . HIS B 1 50 ? 16.5 23.125 13.641 1 95.56 50 HIS B O 1
ATOM 2035 N N . TYR B 1 51 ? 18.406 23.234 12.414 1 97.38 51 TYR B N 1
ATOM 2036 C CA . TYR B 1 51 ? 18.531 21.797 12.266 1 97.38 51 TYR B CA 1
ATOM 2037 C C . TYR B 1 51 ? 19.969 21.344 12.453 1 97.38 51 TYR B C 1
ATOM 2039 O O . TYR B 1 51 ? 20.906 22.078 12.133 1 97.38 51 TYR B O 1
ATOM 2047 N N . LYS B 1 52 ? 20.125 20.031 12.852 1 97.81 52 LYS B N 1
ATOM 2048 C CA . LYS B 1 52 ? 21.453 19.469 13.094 1 97.81 52 LYS B CA 1
ATOM 2049 C C . LYS B 1 52 ? 22 18.812 11.836 1 97.81 52 LYS B C 1
ATOM 2051 O O . LYS B 1 52 ? 23.172 18.438 11.797 1 97.81 52 LYS B O 1
ATOM 2056 N N . GLY B 1 53 ? 21.156 18.625 10.891 1 97.19 53 GLY B N 1
ATOM 2057 C CA . GLY B 1 53 ? 21.469 17.953 9.633 1 97.19 53 GLY B CA 1
ATOM 2058 C C . GLY B 1 53 ? 20.25 17.547 8.844 1 97.19 53 GLY B C 1
ATOM 2059 O O . GLY B 1 53 ? 19.125 17.844 9.234 1 97.19 53 GLY B O 1
ATOM 2060 N N . LYS B 1 54 ? 20.5 16.922 7.719 1 95.31 54 LYS B N 1
ATOM 2061 C CA . LYS B 1 54 ? 19.375 16.578 6.859 1 95.31 54 LYS B CA 1
ATOM 2062 C C . LYS B 1 54 ? 18.453 15.562 7.535 1 95.31 54 LYS B C 1
ATOM 2064 O O . LYS B 1 54 ? 17.234 15.602 7.352 1 95.31 54 LYS B O 1
ATOM 2069 N N . GLN B 1 55 ? 19.062 14.641 8.336 1 95.25 55 GLN B N 1
ATOM 2070 C CA . GLN B 1 55 ? 18.25 13.656 9.031 1 95.25 55 GLN B CA 1
ATOM 2071 C C . GLN B 1 55 ? 17.359 14.312 10.086 1 95.25 55 GLN B C 1
ATOM 2073 O O . GLN B 1 55 ? 16.172 13.984 10.211 1 95.25 55 GLN B O 1
ATOM 2078 N N . ASP B 1 56 ? 17.922 15.141 10.789 1 97.12 56 ASP B N 1
ATOM 2079 C CA . ASP B 1 56 ? 17.172 15.883 11.797 1 97.12 56 ASP B CA 1
ATOM 2080 C C . ASP B 1 56 ? 16.047 16.688 11.156 1 97.12 56 ASP B C 1
ATOM 2082 O O . ASP B 1 56 ? 14.93 16.719 11.672 1 97.12 56 ASP B O 1
ATOM 2086 N N . LEU B 1 57 ? 16.391 17.391 10.07 1 97.25 57 LEU B N 1
ATOM 2087 C CA . LEU B 1 57 ? 15.383 18.141 9.32 1 97.25 57 LEU B CA 1
ATOM 2088 C C . LEU B 1 57 ? 14.219 17.25 8.914 1 97.25 57 LEU B C 1
ATOM 2090 O O . LEU B 1 57 ? 13.062 17.578 9.188 1 97.25 57 LEU B O 1
ATOM 2094 N N . LEU B 1 58 ? 14.508 16.094 8.32 1 95.94 58 LEU B N 1
ATOM 2095 C CA . LEU B 1 58 ? 13.477 15.156 7.879 1 95.94 58 LEU B CA 1
ATOM 2096 C C . LEU B 1 58 ? 12.633 14.688 9.055 1 95.94 58 LEU B C 1
ATOM 2098 O O . LEU B 1 58 ? 11.398 14.672 8.977 1 95.94 58 LEU B O 1
ATOM 2102 N N . GLU B 1 59 ? 13.289 14.289 10.102 1 95.69 59 GLU B N 1
ATOM 2103 C CA . GLU B 1 59 ? 12.602 13.773 11.281 1 95.69 59 GLU B CA 1
ATOM 2104 C C . GLU B 1 59 ? 11.641 14.812 11.852 1 95.69 59 GLU B C 1
ATOM 2106 O O . GLU B 1 59 ? 10.523 14.484 12.25 1 95.69 59 GLU B O 1
ATOM 2111 N N . GLN B 1 60 ? 12.07 16.031 11.922 1 96.56 60 GLN B N 1
ATOM 2112 C CA . GLN B 1 60 ? 11.219 17.078 12.453 1 96.56 60 GLN B CA 1
ATOM 2113 C C . GLN B 1 60 ? 10 17.297 11.57 1 96.56 60 GLN B C 1
ATOM 2115 O O . GLN B 1 60 ? 8.891 17.5 12.07 1 96.56 60 GLN B O 1
ATOM 2120 N N . LEU B 1 61 ? 10.227 17.328 10.281 1 96.44 61 LEU B N 1
ATOM 2121 C CA . LEU B 1 61 ? 9.109 17.5 9.352 1 96.44 61 LEU B CA 1
ATOM 2122 C C . LEU B 1 61 ? 8.141 16.328 9.445 1 96.44 61 LEU B C 1
ATOM 2124 O O . LEU B 1 61 ? 6.922 16.516 9.414 1 96.44 61 LEU B O 1
ATOM 2128 N N . GLU B 1 62 ? 8.633 15.102 9.547 1 96.19 62 GLU B N 1
ATOM 2129 C CA . GLU B 1 62 ? 7.789 13.922 9.719 1 96.19 62 GLU B CA 1
ATOM 2130 C C . GLU B 1 62 ? 7.004 13.992 11.023 1 96.19 62 GLU B C 1
ATOM 2132 O O . GLU B 1 62 ? 5.812 13.68 11.055 1 96.19 62 GLU B O 1
ATOM 2137 N N . GLU B 1 63 ? 7.707 14.359 12.102 1 96.56 63 GLU B N 1
ATOM 2138 C CA . GLU B 1 63 ? 7.07 14.461 13.406 1 96.56 63 GLU B CA 1
ATOM 2139 C C . GLU B 1 63 ? 5.91 15.453 13.375 1 96.56 63 GLU B C 1
ATOM 2141 O O . GLU B 1 63 ? 4.891 15.25 14.039 1 96.56 63 GLU B O 1
ATOM 2146 N N . ALA B 1 64 ? 6.109 16.562 12.68 1 96.25 64 ALA B N 1
ATOM 2147 C CA . ALA B 1 64 ? 5.027 17.531 12.531 1 96.25 64 ALA B CA 1
ATOM 2148 C C . ALA B 1 64 ? 3.803 16.891 11.883 1 96.25 64 ALA B C 1
ATOM 2150 O O . ALA B 1 64 ? 2.67 17.125 12.312 1 96.25 64 ALA B O 1
ATOM 2151 N N . ILE B 1 65 ? 3.996 16.078 10.875 1 96.12 65 ILE B N 1
ATOM 2152 C CA . ILE B 1 65 ? 2.904 15.383 10.203 1 96.12 65 ILE B CA 1
ATOM 2153 C C . ILE B 1 65 ? 2.236 14.414 11.172 1 96.12 65 ILE B C 1
ATOM 2155 O O . ILE B 1 65 ? 1.007 14.367 11.266 1 96.12 65 ILE B O 1
ATOM 2159 N N . TYR B 1 66 ? 3.076 13.594 11.867 1 96 66 TYR B N 1
ATOM 2160 C CA . TYR B 1 66 ? 2.537 12.656 12.844 1 96 66 TYR B CA 1
ATOM 2161 C C . TYR B 1 66 ? 1.642 13.367 13.852 1 96 66 TYR B C 1
ATOM 2163 O O . TYR B 1 66 ? 0.515 12.93 14.102 1 96 66 TYR B O 1
ATOM 2171 N N . SER B 1 67 ? 2.193 14.461 14.375 1 95.88 67 SER B N 1
ATOM 2172 C CA . SER B 1 67 ? 1.467 15.227 15.383 1 95.88 67 SER B CA 1
ATOM 2173 C C . SER B 1 67 ? 0.169 15.789 14.82 1 95.88 67 SER B C 1
ATOM 2175 O O . SER B 1 67 ? -0.869 15.758 15.484 1 95.88 67 SER B O 1
ATOM 2177 N N . ASP B 1 68 ? 0.228 16.328 13.625 1 95.44 68 ASP B N 1
ATOM 2178 C CA . ASP B 1 68 ? -0.953 16.906 12.992 1 95.44 68 ASP B CA 1
ATOM 2179 C C . ASP B 1 68 ? -2.016 15.836 12.734 1 95.44 68 ASP B C 1
ATOM 2181 O O . ASP 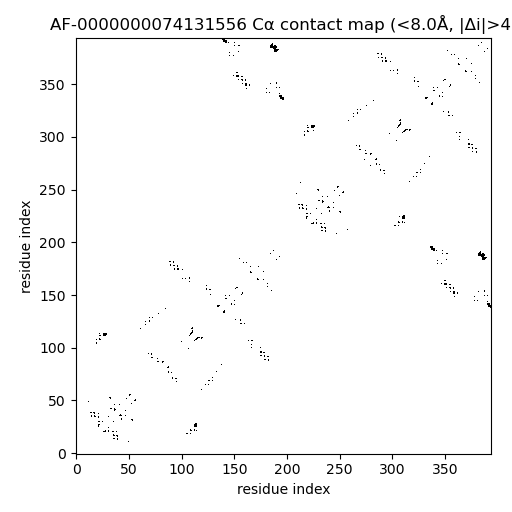B 1 68 ? -3.207 16.078 12.945 1 95.44 68 ASP B O 1
ATOM 2185 N N . ILE B 1 69 ? -1.629 14.688 12.305 1 93.94 69 ILE B N 1
ATOM 2186 C CA . ILE B 1 69 ? -2.568 13.602 12.047 1 93.94 69 ILE B CA 1
ATOM 2187 C C . ILE B 1 69 ? -3.252 13.188 13.352 1 93.94 69 ILE B C 1
ATOM 2189 O O . ILE B 1 69 ? -4.465 12.984 13.383 1 93.94 69 ILE B O 1
ATOM 2193 N N . ILE B 1 70 ? -2.453 13.047 14.359 1 92.12 70 ILE B N 1
ATOM 2194 C CA . ILE B 1 70 ? -3.01 12.711 15.664 1 92.12 70 ILE B CA 1
ATOM 2195 C C . ILE B 1 70 ? -4.031 13.766 16.078 1 92.12 70 ILE B C 1
ATOM 2197 O O . ILE B 1 70 ? -5.117 13.438 16.562 1 92.12 70 ILE B O 1
ATOM 2201 N N . GLN B 1 71 ? -3.695 15 15.844 1 91.06 71 GLN B N 1
ATOM 2202 C CA . GLN B 1 71 ? -4.562 16.109 16.234 1 91.06 71 GLN B CA 1
ATOM 2203 C C . GLN B 1 71 ? -5.863 16.094 15.438 1 91.06 71 GLN B C 1
ATOM 2205 O O . GLN B 1 71 ? -6.914 16.5 15.945 1 91.06 71 GLN B O 1
ATOM 2210 N N . LEU B 1 72 ? -5.785 15.641 14.227 1 88.94 72 LEU B N 1
ATOM 2211 C CA . LEU B 1 72 ? -6.984 15.539 13.406 1 88.94 72 LEU B CA 1
ATOM 2212 C C . LEU B 1 72 ? -8.023 14.641 14.07 1 88.94 72 LEU B C 1
ATOM 2214 O O . LEU B 1 72 ? -9.227 14.844 13.891 1 88.94 72 LEU B O 1
ATOM 2218 N N . PHE B 1 73 ? -7.559 13.602 14.781 1 83.94 73 PHE B N 1
ATOM 2219 C CA . PHE B 1 73 ? -8.461 12.688 15.477 1 83.94 73 PHE B CA 1
ATOM 2220 C C . PHE B 1 73 ? -9.039 13.352 16.719 1 83.94 73 PHE B C 1
ATOM 2222 O O . PHE B 1 73 ? -10.117 12.977 17.188 1 83.94 73 PHE B O 1
ATOM 2229 N N . HIS B 1 74 ? -8.219 14.195 17.391 1 78.06 74 HIS B N 1
ATOM 2230 C CA . HIS B 1 74 ? -8.602 14.766 18.672 1 78.06 74 HIS B CA 1
ATOM 2231 C C . HIS B 1 74 ? -9.391 16.047 18.5 1 78.06 74 HIS B C 1
ATOM 2233 O O . HIS B 1 74 ? -10.047 16.516 19.438 1 78.06 74 HIS B O 1
ATOM 2239 N N . ASP B 1 75 ? -8.891 16.797 17.609 1 65 75 ASP B N 1
ATOM 2240 C CA . ASP B 1 75 ? -9.594 18.062 17.406 1 65 75 ASP B CA 1
ATOM 2241 C C . ASP B 1 75 ? -11.102 17.875 17.516 1 65 75 ASP B C 1
ATOM 2243 O O . ASP B 1 75 ? -11.633 16.828 17.109 1 65 75 ASP B O 1
ATOM 2247 N N . ASN B 1 76 ? -11.492 18.359 18.766 1 53.16 76 ASN B N 1
ATOM 2248 C CA . ASN B 1 76 ? -12.625 18.453 19.672 1 53.16 76 ASN B CA 1
ATOM 2249 C C . ASN B 1 76 ? -13.883 17.828 19.062 1 53.16 76 ASN B C 1
ATOM 2251 O O . ASN B 1 76 ? -14.656 17.172 19.766 1 53.16 76 ASN B O 1
ATOM 2255 N N . GLY B 1 77 ? -14.742 18.578 18.203 1 49.69 77 GLY B N 1
ATOM 2256 C CA . GLY B 1 77 ? -16.188 18.438 18.156 1 49.69 77 GLY B CA 1
ATOM 2257 C C . GLY B 1 77 ? -16.641 17.062 17.703 1 49.69 77 GLY B C 1
ATOM 2258 O O . GLY B 1 77 ? -17.828 16.797 17.594 1 49.69 77 GLY B O 1
ATOM 2259 N N . THR B 1 78 ? -15.68 16.188 17.406 1 51.47 78 THR B N 1
ATOM 2260 C CA . THR B 1 78 ? -16.094 15.133 16.5 1 51.47 78 THR B CA 1
ATOM 2261 C C . THR B 1 78 ? -16.641 13.938 17.281 1 51.47 78 THR B C 1
ATOM 2263 O O . THR B 1 78 ? -17.703 13.391 16.938 1 51.47 78 THR B O 1
ATOM 2266 N N . ILE B 1 79 ? -15.695 13.414 18.297 1 56.5 79 ILE B N 1
ATOM 2267 C CA . ILE B 1 79 ? -16.219 12.227 18.953 1 56.5 79 ILE B CA 1
ATOM 2268 C C . ILE B 1 79 ? -17.453 12.594 19.781 1 56.5 79 ILE B C 1
ATOM 2270 O O . ILE B 1 79 ? -18.438 11.852 19.797 1 56.5 79 ILE B O 1
ATOM 2274 N N . SER B 1 80 ? -17.188 13.852 20.438 1 54.25 80 SER B N 1
ATOM 2275 C CA . SER B 1 80 ? -18.266 14.195 21.375 1 54.25 80 SER B CA 1
ATOM 2276 C C . SER B 1 80 ? -19.562 14.477 20.641 1 54.25 80 SER B C 1
ATOM 2278 O O . SER B 1 80 ? -20.656 14.281 21.188 1 54.25 80 SER B O 1
ATOM 2280 N N . SER B 1 81 ? -19.391 14.93 19.453 1 56.94 81 SER B N 1
ATOM 2281 C CA . SER B 1 81 ? -20.625 15.297 18.766 1 56.94 81 SER B CA 1
ATOM 2282 C C . SER B 1 81 ? -21.062 14.203 17.797 1 56.94 81 SER B C 1
ATOM 2284 O O . SER B 1 81 ? -22.141 14.281 17.188 1 56.94 81 SER B O 1
ATOM 2286 N N . ALA B 1 82 ? -20.141 13.219 17.734 1 59.66 82 ALA B N 1
ATOM 2287 C CA . ALA B 1 82 ? -20.469 12.219 16.719 1 59.66 82 ALA B CA 1
ATOM 2288 C C . ALA B 1 82 ? -21.547 11.266 17.219 1 59.66 82 ALA B C 1
ATOM 2290 O O . ALA B 1 82 ? -21.5 10.82 18.375 1 59.66 82 ALA B O 1
ATOM 2291 N N . THR B 1 83 ? -22.516 11.203 16.344 1 64.81 83 THR B N 1
ATOM 2292 C CA . THR B 1 83 ? -23.688 10.398 16.641 1 64.81 83 THR B CA 1
ATOM 2293 C C . THR B 1 83 ? -23.5 8.969 16.141 1 64.81 83 THR B C 1
ATOM 2295 O O . THR B 1 83 ? -24.234 8.062 16.547 1 64.81 83 THR B O 1
ATOM 2298 N N . SER B 1 84 ? -22.594 8.836 15.195 1 74.62 84 SER B N 1
ATOM 2299 C CA . SER B 1 84 ? -22.391 7.504 14.648 1 74.62 84 SER B CA 1
ATOM 2300 C C . SER B 1 84 ? -20.953 7.305 14.18 1 74.62 84 SER B C 1
ATOM 2302 O O . SER B 1 84 ? -20.219 8.273 14 1 74.62 84 SER B O 1
ATOM 2304 N N . TYR B 1 85 ? -20.531 6.141 14.125 1 77.75 85 TYR B N 1
ATOM 2305 C CA . TYR B 1 85 ? -19.219 5.781 13.609 1 77.75 85 TYR B CA 1
ATOM 2306 C C . TYR B 1 85 ? -19.031 6.305 12.188 1 77.75 85 TYR B C 1
ATOM 2308 O O . TYR B 1 85 ? -17.938 6.762 11.828 1 77.75 85 TYR B O 1
ATOM 2316 N N . GLU B 1 86 ? -20.094 6.355 11.477 1 80.75 86 GLU B N 1
ATOM 2317 C CA . GLU B 1 86 ? -20.062 6.875 10.109 1 80.75 86 GLU B CA 1
ATOM 2318 C C . GLU B 1 86 ? -19.797 8.375 10.102 1 80.75 86 GLU B C 1
ATOM 2320 O O . GLU B 1 86 ? -19.047 8.875 9.266 1 80.75 86 GLU B O 1
ATOM 2325 N N . ASP B 1 87 ? -20.453 9.055 11.023 1 82 87 ASP B N 1
ATOM 2326 C CA . ASP B 1 87 ? -20.25 10.5 11.125 1 82 87 ASP B CA 1
ATOM 2327 C C . ASP B 1 87 ? -18.812 10.844 11.5 1 82 87 ASP B C 1
ATOM 2329 O O . ASP B 1 87 ? -18.234 11.797 10.969 1 82 87 ASP B O 1
ATOM 2333 N N . LEU B 1 88 ? -18.297 10.078 12.344 1 82.19 88 LEU B N 1
ATOM 2334 C CA . LEU B 1 88 ? -16.922 10.281 12.758 1 82.19 88 LEU B CA 1
ATOM 2335 C C . LEU B 1 88 ? -15.961 10.086 11.586 1 82.19 88 LEU B C 1
ATOM 2337 O O . LEU B 1 88 ? -15.023 10.875 11.398 1 82.19 88 LEU B O 1
ATOM 2341 N N . ASN B 1 89 ? -16.203 9.094 10.82 1 87 89 ASN B N 1
ATOM 2342 C CA . ASN B 1 89 ? -15.375 8.828 9.648 1 87 89 ASN B CA 1
ATOM 2343 C C . ASN B 1 89 ? -15.477 9.961 8.633 1 87 89 ASN B C 1
ATOM 2345 O O . ASN B 1 89 ? -14.469 10.383 8.062 1 87 89 ASN B O 1
ATOM 2349 N N . ARG B 1 90 ? -16.688 10.398 8.461 1 88.81 90 ARG B N 1
ATOM 2350 C CA . ARG B 1 90 ? -16.906 11.477 7.504 1 88.81 90 ARG B CA 1
ATOM 2351 C C . ARG B 1 90 ? -16.109 12.719 7.883 1 88.81 90 ARG B C 1
ATOM 2353 O O . ARG B 1 90 ? -15.445 13.312 7.035 1 88.81 90 ARG B O 1
ATOM 2360 N N . GLN B 1 91 ? -16.234 13.117 9.117 1 87.81 91 GLN B N 1
ATOM 2361 C CA . GLN B 1 91 ? -15.508 14.289 9.602 1 87.81 91 GLN B CA 1
ATOM 2362 C C . GLN B 1 91 ? -13.992 14.086 9.492 1 87.81 91 GLN B C 1
ATOM 2364 O O . GLN B 1 91 ? -13.273 14.992 9.07 1 87.81 91 GLN B O 1
ATOM 2369 N N . PHE B 1 92 ? -13.602 12.922 9.875 1 90.31 92 PHE B N 1
ATOM 2370 C CA . PHE B 1 92 ? -12.18 12.625 9.82 1 90.31 92 PHE B CA 1
ATOM 2371 C C . PHE B 1 92 ? -11.664 12.695 8.391 1 90.31 92 PHE B C 1
ATOM 2373 O O . PHE B 1 92 ? -10.648 13.344 8.125 1 90.31 92 PHE B O 1
ATOM 2380 N N . PHE B 1 93 ? -12.328 12.094 7.465 1 94.38 93 PHE B N 1
ATOM 2381 C CA . PHE B 1 93 ? -11.859 12.039 6.086 1 94.38 93 PHE B CA 1
ATOM 2382 C C . PHE B 1 93 ? -11.844 13.43 5.465 1 94.38 93 PHE B C 1
ATOM 2384 O O . PHE B 1 93 ? -10.984 13.742 4.641 1 94.38 93 PHE B O 1
ATOM 2391 N N . GLN B 1 94 ? -12.812 14.242 5.852 1 94.56 94 GLN B N 1
ATOM 2392 C CA . GLN B 1 94 ? -12.82 15.617 5.359 1 94.56 94 GLN B CA 1
ATOM 2393 C C . GLN B 1 94 ? -11.57 16.375 5.801 1 94.56 94 GLN B C 1
ATOM 2395 O O . GLN B 1 94 ? -10.867 16.953 4.977 1 94.56 94 GLN B O 1
ATOM 2400 N N . LYS B 1 95 ? -11.273 16.297 7.062 1 94.81 95 LYS B N 1
ATOM 2401 C CA . LYS B 1 95 ? -10.117 17 7.609 1 94.81 95 LYS B CA 1
ATOM 2402 C C . LYS B 1 95 ? -8.812 16.359 7.125 1 94.81 95 LYS B C 1
ATOM 2404 O O . LYS B 1 95 ? -7.863 17.078 6.789 1 94.81 95 LYS B O 1
ATOM 2409 N N . PHE B 1 96 ? -8.812 15.062 7.133 1 96.31 96 PHE B N 1
ATOM 2410 C CA . PHE B 1 96 ? -7.652 14.297 6.699 1 96.31 96 PHE B CA 1
ATOM 2411 C C . PHE B 1 96 ? -7.301 14.625 5.254 1 96.31 96 PHE B C 1
ATOM 2413 O O . PHE B 1 96 ? -6.152 14.945 4.941 1 96.31 96 PHE B O 1
ATOM 2420 N N . SER B 1 97 ? -8.289 14.562 4.355 1 97.81 97 SER B N 1
ATOM 2421 C CA . SER B 1 97 ? -8.07 14.836 2.936 1 97.81 97 SER B CA 1
ATOM 2422 C C . SER B 1 97 ? -7.543 16.25 2.715 1 97.81 97 SER B C 1
ATOM 2424 O O . SER B 1 97 ? -6.609 16.453 1.936 1 97.81 97 SER B O 1
ATOM 2426 N N . ALA B 1 98 ? -8.117 17.203 3.395 1 97.69 98 ALA B N 1
ATOM 2427 C CA . ALA B 1 98 ? -7.664 18.578 3.283 1 97.69 98 ALA B CA 1
ATOM 2428 C C . ALA B 1 98 ? -6.215 18.719 3.74 1 97.69 98 ALA B C 1
ATOM 2430 O O . ALA B 1 98 ? -5.414 19.391 3.086 1 97.69 98 ALA B O 1
ATOM 2431 N N . TYR B 1 99 ? -5.965 18.094 4.812 1 97.5 99 TYR B N 1
ATOM 2432 C CA . TYR B 1 99 ? -4.633 18.203 5.395 1 97.5 99 TYR B CA 1
ATOM 2433 C C . TYR B 1 99 ? -3.58 17.625 4.461 1 97.5 99 TYR B C 1
ATOM 2435 O O . TYR B 1 99 ? -2.58 18.281 4.156 1 97.5 99 TYR B O 1
ATOM 2443 N N . ILE B 1 100 ? -3.795 16.375 4.008 1 97.69 100 ILE B N 1
ATOM 2444 C CA . ILE B 1 100 ? -2.748 15.719 3.236 1 97.69 100 ILE B CA 1
ATOM 2445 C C . ILE B 1 100 ? -2.641 16.359 1.856 1 97.69 100 ILE B C 1
ATOM 2447 O O . ILE B 1 100 ? -1.573 16.344 1.239 1 97.69 100 ILE B O 1
ATOM 2451 N N . TYR B 1 101 ? -3.705 16.938 1.386 1 98.19 101 TYR B N 1
ATOM 2452 C CA . TYR B 1 101 ? -3.625 17.719 0.159 1 98.19 101 TYR B CA 1
ATOM 2453 C C . TYR B 1 101 ? -2.645 18.875 0.314 1 98.19 101 TYR B C 1
ATOM 2455 O O . TYR B 1 101 ? -1.843 19.141 -0.585 1 98.19 101 TYR B O 1
ATOM 2463 N N . GLY B 1 102 ? -2.736 19.562 1.42 1 97.31 102 GLY B N 1
ATOM 2464 C CA . GLY B 1 102 ? -1.829 20.672 1.709 1 97.31 102 GLY B CA 1
ATOM 2465 C C . GLY B 1 102 ? -0.382 20.219 1.83 1 97.31 102 GLY B C 1
ATOM 2466 O O . GLY B 1 102 ? 0.533 21.016 1.566 1 97.31 102 GLY B O 1
ATOM 2467 N N . GLU B 1 103 ? -0.166 18.953 2.188 1 97.06 103 GLU B N 1
ATOM 2468 C CA . GLU B 1 103 ? 1.173 18.406 2.377 1 97.06 103 GLU B CA 1
ATOM 2469 C C . GLU B 1 103 ? 1.574 17.516 1.207 1 97.06 103 GLU B C 1
ATOM 2471 O O . GLU B 1 103 ? 2.51 16.719 1.319 1 97.06 103 GLU B O 1
ATOM 2476 N N . ARG B 1 104 ? 0.923 17.594 0.15 1 96.69 104 ARG B N 1
ATOM 2477 C CA . ARG B 1 104 ? 0.999 16.672 -0.978 1 96.69 104 ARG B CA 1
ATOM 2478 C C . ARG B 1 104 ? 2.434 16.531 -1.474 1 96.69 104 ARG B C 1
ATOM 2480 O O . ARG B 1 104 ? 2.943 15.422 -1.603 1 96.69 104 ARG B O 1
ATOM 2487 N N . TYR B 1 105 ? 3.096 17.625 -1.637 1 95.19 105 TYR B N 1
ATOM 2488 C CA . TYR B 1 105 ? 4.418 17.594 -2.248 1 95.19 105 TYR B CA 1
ATOM 2489 C C . TYR B 1 105 ? 5.445 16.984 -1.3 1 95.19 105 TYR B C 1
ATOM 2491 O O . TYR B 1 105 ? 6.332 16.234 -1.729 1 95.19 105 TYR B O 1
ATOM 2499 N N . PHE B 1 106 ? 5.32 17.328 -0.081 1 96 106 PHE B N 1
ATOM 2500 C CA . PHE B 1 106 ? 6.234 16.75 0.896 1 96 106 PHE B CA 1
ATOM 2501 C C . PHE B 1 106 ? 6.004 15.25 1.029 1 96 106 PHE B C 1
ATOM 2503 O O . PHE B 1 106 ? 6.953 14.469 1.017 1 96 106 PHE B O 1
ATOM 2510 N N . ILE B 1 107 ? 4.723 14.805 1.114 1 95.31 107 ILE B N 1
ATOM 2511 C CA . ILE B 1 107 ? 4.367 13.398 1.267 1 95.31 107 ILE B CA 1
ATOM 2512 C C . ILE B 1 107 ? 4.879 12.602 0.066 1 95.31 107 ILE B C 1
ATOM 2514 O O . ILE B 1 107 ? 5.512 11.555 0.229 1 95.31 107 ILE B O 1
ATOM 2518 N N . LEU B 1 108 ? 4.688 13.109 -1.104 1 93.62 108 LEU B N 1
ATOM 2519 C CA . LEU B 1 108 ? 5.117 12.414 -2.312 1 93.62 108 LEU B CA 1
ATOM 2520 C C . LEU B 1 108 ? 6.641 12.328 -2.377 1 93.62 108 LEU B C 1
ATOM 2522 O O . LEU B 1 108 ? 7.191 11.305 -2.789 1 93.62 108 LEU B O 1
ATOM 2526 N N . ALA B 1 109 ? 7.332 13.367 -1.956 1 92.94 109 ALA B N 1
ATOM 2527 C CA . ALA B 1 109 ? 8.797 13.359 -1.957 1 92.94 109 ALA B CA 1
ATOM 2528 C C . ALA B 1 109 ? 9.336 12.258 -1.048 1 92.94 109 ALA B C 1
ATOM 2530 O O . ALA B 1 109 ? 10.297 11.57 -1.396 1 92.94 109 ALA B O 1
ATOM 2531 N N . ILE B 1 110 ? 8.711 12.125 0.025 1 91.25 110 ILE B N 1
ATOM 2532 C CA . ILE B 1 110 ? 9.188 11.164 1.01 1 91.25 110 ILE B CA 1
ATOM 2533 C C . ILE B 1 110 ? 8.844 9.742 0.55 1 91.25 110 ILE B C 1
ATOM 2535 O O . ILE B 1 110 ? 9.688 8.844 0.613 1 91.25 110 ILE B O 1
ATOM 2539 N N . VAL B 1 111 ? 7.641 9.539 0.08 1 85.12 111 VAL B N 1
ATOM 2540 C CA . VAL B 1 111 ? 7.152 8.211 -0.284 1 85.12 111 VAL B CA 1
ATOM 2541 C C . VAL B 1 111 ? 7.844 7.738 -1.56 1 85.12 111 VAL B C 1
ATOM 2543 O O . VAL B 1 111 ? 8.242 6.578 -1.661 1 85.12 111 VAL B O 1
ATOM 2546 N N . LEU B 1 112 ? 8.023 8.586 -2.498 1 78.5 112 LEU B N 1
ATOM 2547 C CA . LEU B 1 112 ? 8.562 8.219 -3.803 1 78.5 112 LEU B CA 1
ATOM 2548 C C . LEU B 1 112 ? 10.078 8.383 -3.836 1 78.5 112 LEU B C 1
ATOM 2550 O O . LEU B 1 112 ? 10.75 7.758 -4.656 1 78.5 112 LEU B O 1
ATOM 2554 N N . GLY B 1 113 ? 10.648 9.227 -3.104 1 71.31 113 GLY B N 1
ATOM 2555 C CA . GLY B 1 113 ? 12.047 9.617 -3.205 1 71.31 113 GLY B CA 1
ATOM 2556 C C . GLY B 1 113 ? 12.953 8.82 -2.281 1 71.31 113 GLY B C 1
ATOM 2557 O O . GLY B 1 113 ? 14.047 9.273 -1.943 1 71.31 113 GLY B O 1
ATOM 2558 N N . ASN B 1 114 ? 12.375 7.68 -1.872 1 66.56 114 ASN B N 1
ATOM 2559 C CA . ASN B 1 114 ? 13.164 6.836 -0.984 1 66.56 114 ASN B CA 1
ATOM 2560 C C . ASN B 1 114 ? 13.539 7.57 0.299 1 66.56 114 ASN B C 1
ATOM 2562 O O . ASN B 1 114 ? 14.703 7.547 0.715 1 66.56 114 ASN B O 1
ATOM 2566 N N . GLY B 1 115 ? 12.68 8.32 0.651 1 67.44 115 GLY B N 1
ATOM 2567 C CA . GLY B 1 115 ? 12.883 8.953 1.942 1 67.44 115 GLY B CA 1
ATOM 2568 C C . GLY B 1 115 ? 12.961 7.969 3.09 1 67.44 115 GLY B C 1
ATOM 2569 O O . GLY B 1 115 ? 13.727 7.008 3.039 1 67.44 115 GLY B O 1
ATOM 2570 N N . ASP B 1 116 ? 12.297 8.211 4.133 1 75.25 116 ASP B N 1
ATOM 2571 C CA . ASP B 1 116 ? 12.281 7.371 5.328 1 75.25 116 ASP B CA 1
ATOM 2572 C C . ASP B 1 116 ? 11.359 6.172 5.145 1 75.25 116 ASP B C 1
ATOM 2574 O O . ASP B 1 116 ? 10.133 6.32 5.125 1 75.25 116 ASP B O 1
ATOM 2578 N N . PRO B 1 117 ? 11.906 4.992 4.992 1 74.31 117 PRO B N 1
ATOM 2579 C CA . PRO B 1 117 ? 11.086 3.793 4.824 1 74.31 117 PRO B CA 1
ATOM 2580 C C . PRO B 1 117 ? 10.117 3.576 5.98 1 74.31 117 PRO B C 1
ATOM 2582 O O . PRO B 1 117 ? 9.117 2.867 5.832 1 74.31 117 PRO B O 1
ATOM 2585 N N . MET B 1 118 ? 10.391 4.207 7.039 1 85 118 MET B N 1
ATOM 2586 C CA . MET B 1 118 ? 9.57 3.998 8.234 1 85 118 MET B CA 1
ATOM 2587 C C . MET B 1 118 ? 8.391 4.965 8.266 1 85 118 MET B C 1
ATOM 2589 O O . MET B 1 118 ? 7.477 4.805 9.07 1 85 118 MET B O 1
ATOM 2593 N N . PHE B 1 119 ? 8.445 5.973 7.43 1 91.94 119 PHE B N 1
ATOM 2594 C CA . PHE B 1 119 ? 7.41 7 7.445 1 91.94 119 PHE B CA 1
ATOM 2595 C C . PHE B 1 119 ? 6.023 6.379 7.297 1 91.94 119 PHE B C 1
ATOM 2597 O O . PHE B 1 119 ? 5.141 6.617 8.125 1 91.94 119 PHE B O 1
ATOM 2604 N N . TYR B 1 120 ? 5.863 5.531 6.324 1 89.88 120 TYR B N 1
ATOM 2605 C CA . TYR B 1 120 ? 4.59 4.883 6.039 1 89.88 120 TYR B CA 1
ATOM 2606 C C . TYR B 1 120 ? 4.152 4.004 7.203 1 89.88 120 TYR B C 1
ATOM 2608 O O . TYR B 1 120 ? 2.996 4.062 7.633 1 89.88 120 TYR B O 1
ATOM 2616 N N . HIS B 1 121 ? 5.051 3.293 7.688 1 90.12 121 HIS B N 1
ATOM 2617 C CA . HIS B 1 121 ? 4.766 2.389 8.797 1 90.12 121 HIS B CA 1
ATOM 2618 C C . HIS B 1 121 ? 4.324 3.16 10.039 1 90.12 121 HIS B C 1
ATOM 2620 O O . HIS B 1 121 ? 3.379 2.76 10.719 1 90.12 121 HIS B O 1
ATOM 2626 N N . LYS B 1 122 ? 4.953 4.203 10.281 1 94.38 122 LYS B N 1
ATOM 2627 C CA . LYS B 1 122 ? 4.617 5.012 11.453 1 94.38 122 LYS B CA 1
ATOM 2628 C C . LYS B 1 122 ? 3.234 5.641 11.312 1 94.38 122 LYS B C 1
ATOM 2630 O O . LYS B 1 122 ? 2.457 5.664 12.266 1 94.38 122 LYS B O 1
ATOM 2635 N N . ILE B 1 123 ? 2.953 6.156 10.141 1 95.75 123 ILE B N 1
ATOM 2636 C CA . ILE B 1 123 ? 1.631 6.715 9.891 1 95.75 123 ILE B CA 1
ATOM 2637 C C . ILE B 1 123 ? 0.565 5.645 10.109 1 95.75 123 ILE B C 1
ATOM 2639 O O . ILE B 1 123 ? -0.447 5.895 10.773 1 95.75 123 ILE B O 1
ATOM 2643 N N . LYS B 1 124 ? 0.789 4.539 9.578 1 94.88 124 LYS B N 1
ATOM 2644 C CA . LYS B 1 124 ? -0.148 3.43 9.711 1 94.88 124 LYS B CA 1
ATOM 2645 C C . LYS B 1 124 ? -0.384 3.088 11.18 1 94.88 124 LYS B C 1
ATOM 2647 O O . LYS B 1 124 ? -1.522 2.869 11.602 1 94.88 124 LYS B O 1
ATOM 2652 N N . GLN B 1 125 ? 0.686 3.027 11.938 1 95.5 125 GLN B N 1
ATOM 2653 C CA . GLN B 1 125 ? 0.59 2.727 13.359 1 95.5 125 GLN B CA 1
ATOM 2654 C C . GLN B 1 125 ? -0.244 3.775 14.094 1 95.5 125 GLN B C 1
ATOM 2656 O O . GLN B 1 125 ? -1.079 3.436 14.93 1 95.5 125 GLN B O 1
ATOM 2661 N N . ILE B 1 126 ? 0.016 4.953 13.789 1 96.06 126 ILE B N 1
ATOM 2662 C CA . ILE B 1 126 ? -0.707 6.051 14.422 1 96.06 126 ILE B CA 1
ATOM 2663 C C . ILE B 1 126 ? -2.193 5.949 14.086 1 96.06 126 ILE B C 1
ATOM 2665 O O . ILE B 1 126 ? -3.041 6.02 14.977 1 96.06 126 ILE B O 1
ATOM 2669 N N . LEU B 1 127 ? -2.508 5.793 12.812 1 95.5 127 LEU B N 1
ATOM 2670 C CA . LEU B 1 127 ? -3.896 5.703 12.375 1 95.5 127 LEU B CA 1
ATOM 2671 C C . LEU B 1 127 ? -4.59 4.5 13.008 1 95.5 127 LEU B C 1
ATOM 2673 O O . LEU B 1 127 ? -5.738 4.602 13.445 1 95.5 127 LEU B O 1
ATOM 2677 N N . THR B 1 128 ? -3.895 3.371 13.07 1 95.38 128 THR B N 1
ATOM 2678 C CA . THR B 1 128 ? -4.445 2.164 13.68 1 95.38 128 THR B CA 1
ATOM 2679 C C . THR B 1 128 ? -4.77 2.395 15.148 1 95.38 128 THR B C 1
ATOM 2681 O O . THR B 1 128 ? -5.855 2.049 15.617 1 95.38 128 THR B O 1
ATOM 2684 N N . ARG B 1 129 ? -3.816 2.959 15.82 1 94.31 129 ARG B N 1
ATOM 2685 C CA . ARG B 1 129 ? -3.988 3.232 17.25 1 94.31 129 ARG B CA 1
ATOM 2686 C C . ARG B 1 129 ? -5.188 4.145 17.484 1 94.31 129 ARG B C 1
ATOM 2688 O O . ARG B 1 129 ? -6 3.887 18.375 1 94.31 129 ARG B O 1
ATOM 2695 N N . GLU B 1 130 ? -5.344 5.168 16.734 1 89.38 130 GLU B N 1
ATOM 2696 C CA . GLU B 1 130 ? -6.434 6.125 16.906 1 89.38 130 GLU B CA 1
ATOM 2697 C C . GLU B 1 130 ? -7.777 5.508 16.547 1 89.38 130 GLU B C 1
ATOM 2699 O O . GLU B 1 130 ? -8.797 5.805 17.172 1 89.38 130 GLU B O 1
ATOM 2704 N N . LEU B 1 131 ? -7.762 4.711 15.492 1 86.19 131 LEU B N 1
ATOM 2705 C CA . LEU B 1 131 ? -8.961 3.975 15.117 1 86.19 131 LEU B CA 1
ATOM 2706 C C . LEU B 1 131 ? -9.43 3.082 16.266 1 86.19 131 LEU B C 1
ATOM 2708 O O . LEU B 1 131 ? -10.617 3.074 16.609 1 86.19 131 LEU B O 1
ATOM 2712 N N . LEU B 1 132 ? -8.547 2.346 16.844 1 90.12 132 LEU B N 1
ATOM 2713 C CA . LEU B 1 132 ? -8.883 1.427 17.922 1 90.12 132 LEU B CA 1
ATOM 2714 C C . LEU B 1 132 ? -9.398 2.186 19.141 1 90.12 132 LEU B C 1
ATOM 2716 O O . LEU B 1 132 ? -10.352 1.751 19.797 1 90.12 132 LEU B O 1
ATOM 2720 N N . LYS B 1 133 ? -8.773 3.273 19.453 1 87.62 133 LYS B N 1
ATOM 2721 C CA . LYS B 1 133 ? -9.227 4.113 20.562 1 87.62 133 LYS B CA 1
ATOM 2722 C C . LYS B 1 133 ? -10.664 4.586 20.344 1 87.62 133 LYS B C 1
ATOM 2724 O O . LYS B 1 133 ? -11.469 4.57 21.266 1 87.62 133 LYS B O 1
ATOM 2729 N N . ARG B 1 134 ? -10.945 4.984 19.156 1 83.56 134 ARG B N 1
ATOM 2730 C CA . ARG B 1 134 ? -12.281 5.48 18.812 1 83.56 134 ARG B CA 1
ATOM 2731 C C . ARG B 1 134 ? -13.312 4.367 18.906 1 83.56 134 ARG B C 1
ATOM 2733 O O . ARG B 1 134 ? -14.43 4.59 19.391 1 83.56 134 ARG B O 1
ATOM 2740 N N . MET B 1 135 ? -12.969 3.236 18.391 1 85.44 135 MET B N 1
ATOM 2741 C CA . MET B 1 135 ? -13.867 2.09 18.484 1 85.44 135 MET B CA 1
ATOM 2742 C C . MET B 1 135 ? -14.164 1.748 19.938 1 85.44 135 MET B C 1
ATOM 2744 O O . MET B 1 135 ? -15.32 1.501 20.297 1 85.44 135 MET B O 1
ATOM 2748 N N . GLU B 1 136 ? -13.164 1.739 20.672 1 85.88 136 GLU B N 1
ATOM 2749 C CA . GLU B 1 136 ? -13.328 1.46 22.094 1 85.88 136 GLU B CA 1
ATOM 2750 C C . GLU B 1 136 ? -14.234 2.494 22.766 1 85.88 136 GLU B C 1
ATOM 2752 O O . GLU B 1 136 ? -15.117 2.141 23.547 1 85.88 136 GLU B O 1
ATOM 2757 N N . TYR B 1 137 ? -13.992 3.686 22.484 1 81.5 137 TYR B N 1
ATOM 2758 C CA . TYR B 1 137 ? -14.773 4.777 23.062 1 81.5 137 TYR B CA 1
ATOM 2759 C C . TYR B 1 137 ? -16.25 4.633 22.703 1 81.5 137 TYR B C 1
ATOM 2761 O O . TYR B 1 137 ? -17.125 4.918 23.531 1 81.5 137 TYR B O 1
ATOM 2769 N N . LEU B 1 138 ? -16.547 4.145 21.547 1 83.56 138 LEU B N 1
ATOM 2770 C CA . LEU B 1 138 ? -17.922 4.059 21.047 1 83.56 138 LEU B CA 1
ATOM 2771 C C . LEU B 1 138 ? -18.531 2.699 21.375 1 83.56 138 LEU B C 1
ATOM 2773 O O . LEU B 1 138 ? -19.688 2.434 21.016 1 83.56 138 LEU B O 1
ATOM 2777 N N . GLY B 1 139 ? -17.734 1.929 22.016 1 87.38 139 GLY B N 1
ATOM 2778 C CA . GLY B 1 139 ? -18.234 0.597 22.328 1 87.38 139 GLY B CA 1
ATOM 2779 C C . GLY B 1 139 ? -18.375 -0.288 21.109 1 87.38 139 GLY B C 1
ATOM 2780 O O . GLY B 1 139 ? -19.328 -1.058 21.016 1 87.38 139 GLY B O 1
ATOM 2781 N N . ILE B 1 140 ? -17.562 -0.066 20.172 1 88.06 140 ILE B N 1
ATOM 2782 C CA . ILE B 1 140 ? -17.547 -0.848 18.953 1 88.06 140 ILE B CA 1
ATOM 2783 C C . ILE B 1 140 ? -16.438 -1.889 19 1 88.06 140 ILE B C 1
ATOM 2785 O O . ILE B 1 140 ? -15.328 -1.597 19.453 1 88.06 140 ILE B O 1
ATOM 2789 N N . LYS B 1 141 ? -16.766 -3.096 18.562 1 91.75 141 LYS B N 1
ATOM 2790 C CA . LYS B 1 141 ? -15.766 -4.16 18.453 1 91.75 141 LYS B CA 1
ATOM 2791 C C . LYS B 1 141 ? -15.562 -4.578 17 1 91.75 141 LYS B C 1
ATOM 2793 O O . LYS B 1 141 ? -16.438 -4.379 16.156 1 91.75 141 LYS B O 1
ATOM 2798 N N . MET B 1 142 ? -14.398 -5.117 16.797 1 92.56 142 MET B N 1
ATOM 2799 C CA . MET B 1 142 ? -14.156 -5.695 15.477 1 92.56 142 MET B CA 1
ATOM 2800 C C . MET B 1 142 ? -14.766 -7.09 15.375 1 92.56 142 MET B C 1
ATOM 2802 O O . MET B 1 142 ? -14.711 -7.867 16.328 1 92.56 142 MET B O 1
ATOM 2806 N N . SER B 1 143 ? -15.391 -7.352 14.25 1 94.12 143 SER B N 1
ATOM 2807 C CA . SER B 1 143 ? -15.953 -8.672 13.984 1 94.12 143 SER B CA 1
ATOM 2808 C C . SER B 1 143 ? -14.875 -9.75 14.055 1 94.12 143 SER B C 1
ATOM 2810 O O . SER B 1 143 ? -13.703 -9.484 13.773 1 94.12 143 SER B O 1
ATOM 2812 N N . ASP B 1 144 ? -15.227 -10.969 14.414 1 94.56 144 ASP B N 1
ATOM 2813 C CA . ASP B 1 144 ? -14.289 -12.086 14.5 1 94.56 144 ASP B CA 1
ATOM 2814 C C . ASP B 1 144 ? -14.312 -12.914 13.219 1 94.56 144 ASP B C 1
ATOM 2816 O O . ASP B 1 144 ? -13.805 -14.039 13.188 1 94.56 144 ASP B O 1
ATOM 2820 N N . GLU B 1 145 ? -14.945 -12.414 12.203 1 95.25 145 GLU B N 1
ATOM 2821 C CA . GLU B 1 145 ? -15.078 -13.141 10.938 1 95.25 145 GLU B CA 1
ATOM 2822 C C . GLU B 1 145 ? -13.711 -13.406 10.312 1 95.25 145 GLU B C 1
ATOM 2824 O O . GLU B 1 145 ? -13.531 -14.383 9.578 1 95.25 145 GLU B O 1
ATOM 2829 N N . ILE B 1 146 ? -12.836 -12.516 10.453 1 96.25 146 ILE B N 1
ATOM 2830 C CA . ILE B 1 146 ? -11.43 -12.664 10.102 1 96.25 146 ILE B CA 1
ATOM 2831 C C . ILE B 1 146 ? -10.555 -12.094 11.211 1 96.25 146 ILE B C 1
ATOM 2833 O O . ILE B 1 146 ? -11.031 -11.336 12.062 1 96.25 146 ILE B O 1
ATOM 2837 N N . PRO B 1 147 ? -9.258 -12.531 11.242 1 96.88 147 PRO B N 1
ATOM 2838 C CA . PRO B 1 147 ? -8.391 -11.977 12.289 1 96.88 147 PRO B CA 1
ATOM 2839 C C . PRO B 1 147 ? -8.359 -10.445 12.273 1 96.88 147 PRO B C 1
ATOM 2841 O O . PRO B 1 147 ? -8.336 -9.836 11.203 1 96.88 147 PRO B O 1
ATOM 2844 N N . HIS B 1 148 ? -8.312 -9.828 13.5 1 95.94 148 HIS B N 1
ATOM 2845 C CA . HIS B 1 148 ? -8.438 -8.383 13.672 1 95.94 148 HIS B CA 1
ATOM 2846 C C . HIS B 1 148 ? -7.348 -7.645 12.914 1 95.94 148 HIS B C 1
ATOM 2848 O O . HIS B 1 148 ? -7.59 -6.562 12.367 1 95.94 148 HIS B O 1
ATOM 2854 N N . GLU B 1 149 ? -6.176 -8.219 12.867 1 95.75 149 GLU B N 1
ATOM 2855 C CA . GLU B 1 149 ? -5.051 -7.551 12.219 1 95.75 149 GLU B CA 1
ATOM 2856 C C . GLU B 1 149 ? -5.316 -7.336 10.727 1 95.75 149 GLU B C 1
ATOM 2858 O O . GLU B 1 149 ? -4.855 -6.355 10.148 1 95.75 149 GLU B O 1
ATOM 2863 N N . TYR B 1 150 ? -6.055 -8.227 10.086 1 97.38 150 TYR B N 1
ATOM 2864 C CA . TYR B 1 150 ? -6.383 -8.07 8.672 1 97.38 150 TYR B CA 1
ATOM 2865 C C . TYR B 1 150 ? -7.449 -7 8.469 1 97.38 150 TYR B C 1
ATOM 2867 O O . TYR B 1 150 ? -7.453 -6.297 7.457 1 97.38 150 TYR B O 1
ATOM 2875 N N . ILE B 1 151 ? -8.391 -6.883 9.438 1 96.5 151 ILE B N 1
ATOM 2876 C CA . ILE B 1 151 ? -9.383 -5.809 9.375 1 96.5 151 ILE B CA 1
ATOM 2877 C C . ILE B 1 151 ? -8.68 -4.457 9.43 1 96.5 151 ILE B C 1
ATOM 2879 O O . ILE B 1 151 ? -8.984 -3.555 8.648 1 96.5 151 ILE B O 1
ATOM 2883 N N . GLU B 1 152 ? -7.719 -4.359 10.352 1 95.62 152 GLU B N 1
ATOM 2884 C CA . GLU B 1 152 ? -6.941 -3.131 10.484 1 95.62 152 GLU B CA 1
ATOM 2885 C C . GLU B 1 152 ? -6.207 -2.799 9.195 1 95.62 152 GLU B C 1
ATOM 2887 O O . GLU B 1 152 ? -6.277 -1.668 8.703 1 95.62 152 GLU B O 1
ATOM 2892 N N . GLU B 1 153 ? -5.508 -3.783 8.641 1 95.94 153 GLU B N 1
ATOM 2893 C CA . GLU B 1 153 ? -4.738 -3.584 7.414 1 95.94 153 GLU B CA 1
ATOM 2894 C C . GLU B 1 153 ? -5.648 -3.211 6.246 1 95.94 153 GLU B C 1
ATOM 2896 O O . GLU B 1 153 ? -5.297 -2.355 5.43 1 95.94 153 GLU B O 1
ATOM 2901 N N . TYR B 1 154 ? -6.727 -3.92 6.215 1 97.12 154 TYR B N 1
ATOM 2902 C CA . TYR B 1 154 ? -7.703 -3.645 5.164 1 97.12 154 TYR B CA 1
ATOM 2903 C C . TYR B 1 154 ? -8.211 -2.213 5.258 1 97.12 154 TYR B C 1
ATOM 2905 O O . TYR B 1 154 ? -8.156 -1.46 4.281 1 97.12 154 TYR B O 1
ATOM 2913 N N . ALA B 1 155 ? -8.641 -1.789 6.43 1 95.56 155 ALA B N 1
ATOM 2914 C CA . ALA B 1 155 ? -9.234 -0.471 6.641 1 95.56 155 ALA B CA 1
ATOM 2915 C C . ALA B 1 155 ? -8.195 0.632 6.48 1 95.56 155 ALA B C 1
ATOM 2917 O O . ALA B 1 155 ? -8.367 1.547 5.672 1 95.56 155 ALA B O 1
ATOM 2918 N N . ILE B 1 156 ? -7.098 0.496 7.172 1 96.31 156 ILE B N 1
ATOM 2919 C CA . ILE B 1 156 ? -6.086 1.549 7.211 1 96.31 156 ILE B CA 1
ATOM 2920 C C . ILE B 1 156 ? -5.234 1.494 5.945 1 96.31 156 ILE B C 1
ATOM 2922 O O . ILE B 1 156 ? -4.922 2.531 5.355 1 96.31 156 ILE B O 1
ATOM 2926 N N . GLY B 1 157 ? -4.836 0.324 5.562 1 95.62 157 GLY B N 1
ATOM 2927 C CA . GLY B 1 157 ? -4.043 0.166 4.352 1 95.62 157 GLY B CA 1
ATOM 2928 C C . GLY B 1 157 ? -4.734 0.702 3.111 1 95.62 157 GLY B C 1
ATOM 2929 O O . GLY B 1 157 ? -4.109 1.375 2.289 1 95.62 157 GLY B O 1
ATOM 2930 N N . SER B 1 158 ? -5.949 0.336 2.93 1 96.69 158 SER B N 1
ATOM 2931 C CA . SER B 1 158 ? -6.688 0.827 1.771 1 96.69 158 SER B CA 1
ATOM 2932 C C . SER B 1 158 ? -6.801 2.348 1.792 1 96.69 158 SER B C 1
ATOM 2934 O O . SER B 1 158 ? -6.699 2.998 0.75 1 96.69 158 SER B O 1
ATOM 2936 N N . MET B 1 159 ? -7.035 2.92 2.986 1 96.12 159 MET B N 1
ATOM 2937 C CA . MET B 1 159 ? -7.098 4.371 3.125 1 96.12 159 MET B CA 1
ATOM 2938 C C . MET B 1 159 ? -5.793 5.02 2.664 1 96.12 159 MET B C 1
ATOM 2940 O O . MET B 1 159 ? -5.812 5.969 1.877 1 96.12 159 MET B O 1
ATOM 2944 N N . LEU B 1 160 ? -4.746 4.48 3.145 1 95.69 160 LEU B N 1
ATOM 2945 C CA . LEU B 1 160 ? -3.445 5.055 2.818 1 95.69 160 LEU B CA 1
ATOM 2946 C C . LEU B 1 160 ? -3.113 4.848 1.344 1 95.69 160 LEU B C 1
ATOM 2948 O O . LEU B 1 160 ? -2.588 5.75 0.688 1 95.69 160 LEU B O 1
ATOM 2952 N N . ASN B 1 161 ? -3.389 3.701 0.824 1 94.44 161 ASN B N 1
ATOM 2953 C CA . ASN B 1 161 ? -3.131 3.42 -0.584 1 94.44 161 ASN B CA 1
ATOM 2954 C C . ASN B 1 161 ? -3.926 4.348 -1.496 1 94.44 161 ASN B C 1
ATOM 2956 O O . ASN B 1 161 ? -3.389 4.875 -2.471 1 94.44 161 ASN B O 1
ATOM 2960 N N . LEU B 1 162 ? -5.156 4.516 -1.228 1 97.5 162 LEU B N 1
ATOM 2961 C CA . LEU B 1 162 ? -5.988 5.41 -2.021 1 97.5 162 LEU B CA 1
ATOM 2962 C C . LEU B 1 162 ? -5.492 6.848 -1.917 1 97.5 162 LEU B C 1
ATOM 2964 O O . LEU B 1 162 ? -5.559 7.605 -2.889 1 97.5 162 LEU B O 1
ATOM 2968 N N . SER B 1 163 ? -5.012 7.203 -0.714 1 97.56 163 SER B N 1
ATOM 2969 C CA . SER B 1 163 ? -4.484 8.547 -0.508 1 97.56 163 SER B CA 1
ATOM 2970 C C . SER B 1 163 ? -3.266 8.805 -1.39 1 97.56 163 SER B C 1
ATOM 2972 O O . SER B 1 163 ? -3.17 9.844 -2.041 1 97.56 163 SER B O 1
ATOM 2974 N N . ILE B 1 164 ? -2.377 7.895 -1.371 1 95.06 164 ILE B N 1
ATOM 2975 C CA . ILE B 1 164 ? -1.168 8.047 -2.176 1 95.06 164 ILE B CA 1
ATOM 2976 C C . ILE B 1 164 ? -1.536 8.078 -3.658 1 95.06 164 ILE B C 1
ATOM 2978 O O . ILE B 1 164 ? -1.015 8.898 -4.418 1 95.06 164 ILE B O 1
ATOM 2982 N N . TYR B 1 165 ? -2.396 7.195 -4.082 1 95.44 165 TYR B N 1
ATOM 2983 C CA . TYR B 1 165 ? -2.877 7.184 -5.457 1 95.44 165 TYR B CA 1
ATOM 2984 C C . TYR B 1 165 ? -3.434 8.547 -5.855 1 95.44 165 TYR B C 1
ATOM 2986 O O . TYR B 1 165 ? -3.1 9.07 -6.918 1 95.44 165 TYR B O 1
ATOM 2994 N N . TRP B 1 166 ? -4.254 9.07 -4.992 1 98.19 166 TRP B N 1
ATOM 2995 C CA . TRP B 1 166 ? -4.887 10.375 -5.18 1 98.19 166 TRP B CA 1
ATOM 2996 C C . TRP B 1 166 ? -3.842 11.477 -5.289 1 98.19 166 TRP B C 1
ATOM 2998 O O . TRP B 1 166 ? -3.877 12.281 -6.219 1 98.19 166 TRP B O 1
ATOM 3008 N N . LEU B 1 167 ? -2.881 11.477 -4.43 1 97.38 167 LEU B N 1
ATOM 3009 C CA . LEU B 1 167 ? -1.877 12.531 -4.359 1 97.38 167 LEU B CA 1
ATOM 3010 C C . LEU B 1 167 ? -0.937 12.469 -5.559 1 97.38 167 LEU B C 1
ATOM 3012 O O . LEU B 1 167 ? -0.331 13.484 -5.93 1 97.38 167 LEU B O 1
ATOM 3016 N N . GLU B 1 168 ? -0.77 11.367 -6.137 1 95.56 168 GLU B N 1
ATOM 3017 C CA . GLU B 1 168 ? 0.165 11.164 -7.238 1 95.56 168 GLU B CA 1
ATOM 3018 C C . GLU B 1 168 ? -0.407 11.703 -8.547 1 95.56 168 GLU B C 1
ATOM 3020 O O . GLU B 1 168 ? 0.326 11.883 -9.523 1 95.56 168 GLU B O 1
ATOM 3025 N N . LYS B 1 169 ? -1.709 11.883 -8.625 1 96.12 169 LYS B N 1
ATOM 3026 C CA . LYS B 1 169 ? -2.32 12.391 -9.852 1 96.12 169 LYS B CA 1
ATOM 3027 C C . LYS B 1 169 ? -1.779 13.773 -10.195 1 96.12 169 LYS B C 1
ATOM 3029 O O . LYS B 1 169 ? -1.509 14.586 -9.305 1 96.12 169 LYS B O 1
ATOM 3034 N N . ASP B 1 170 ? -1.666 13.961 -11.492 1 95.12 170 ASP B N 1
ATOM 3035 C CA . ASP B 1 170 ? -1.26 15.297 -11.938 1 95.12 170 ASP B CA 1
ATOM 3036 C C . ASP B 1 170 ? -2.246 16.359 -11.461 1 95.12 170 ASP B C 1
ATOM 3038 O O . ASP B 1 170 ? -1.839 17.422 -11 1 95.12 170 ASP B O 1
ATOM 3042 N N . ASN B 1 171 ? -3.518 16.016 -11.586 1 95.75 171 ASN B N 1
ATOM 3043 C CA . ASN B 1 171 ? -4.602 16.875 -11.148 1 95.75 171 ASN B CA 1
ATOM 3044 C C . ASN B 1 171 ? -5.586 16.141 -10.242 1 95.75 171 ASN B C 1
ATOM 3046 O O . ASN B 1 171 ? -6.684 15.781 -10.68 1 95.75 171 ASN B O 1
ATOM 3050 N N . PRO B 1 172 ? -5.215 15.992 -9.008 1 97.62 172 PRO B N 1
ATOM 3051 C CA . PRO B 1 172 ? -6.098 15.258 -8.094 1 97.62 172 PRO B CA 1
ATOM 3052 C C . PRO B 1 172 ? -7.43 15.969 -7.863 1 97.62 172 PRO B C 1
ATOM 3054 O O . PRO B 1 172 ? -7.516 17.188 -8.008 1 97.62 172 PRO B O 1
ATOM 3057 N N . GLU B 1 173 ? -8.438 15.188 -7.574 1 97.75 173 GLU B N 1
ATOM 3058 C CA . GLU B 1 173 ? -9.719 15.75 -7.152 1 97.75 173 GLU B CA 1
ATOM 3059 C C . GLU B 1 173 ? -9.547 16.688 -5.957 1 97.75 173 GLU B C 1
ATOM 3061 O O . GLU B 1 173 ? -8.609 16.531 -5.172 1 97.75 173 GLU B O 1
ATOM 3066 N N . PRO B 1 174 ? -10.5 17.641 -5.852 1 98.19 174 PRO B N 1
ATOM 3067 C CA . PRO B 1 174 ? -10.492 18.422 -4.609 1 98.19 174 PRO B CA 1
ATOM 3068 C C . PRO B 1 174 ? -10.672 17.547 -3.369 1 98.19 174 PRO B C 1
ATOM 3070 O O . PRO B 1 174 ? -11.305 16.484 -3.438 1 98.19 174 PRO B O 1
ATOM 3073 N N . PRO B 1 175 ? -10.117 18 -2.227 1 98.19 175 PRO B N 1
ATOM 3074 C CA . PRO B 1 175 ? -10.148 17.203 -0.996 1 98.19 175 PRO B CA 1
ATOM 3075 C C . PRO B 1 175 ? -11.562 16.75 -0.627 1 98.19 175 PRO B C 1
ATOM 3077 O O . PRO B 1 175 ? -11.75 15.617 -0.182 1 98.19 175 PRO B O 1
ATOM 3080 N N . ASN B 1 176 ? -12.531 17.641 -0.801 1 97.69 176 ASN B N 1
ATOM 3081 C CA . ASN B 1 176 ? -13.898 17.297 -0.44 1 97.69 176 ASN B CA 1
ATOM 3082 C C . ASN B 1 176 ? -14.422 16.125 -1.285 1 97.69 176 ASN B C 1
ATOM 3084 O O . ASN B 1 176 ? -15.164 15.281 -0.789 1 97.69 176 ASN B O 1
ATOM 3088 N N . GLU B 1 177 ? -14.062 16.109 -2.539 1 98.12 177 GLU B N 1
ATOM 3089 C CA . GLU B 1 177 ? -14.453 15 -3.412 1 98.12 177 GLU B CA 1
ATOM 3090 C C . GLU B 1 177 ? -13.727 13.711 -3.033 1 98.12 177 GLU B C 1
ATOM 3092 O O . GLU B 1 177 ? -14.312 12.633 -3.068 1 98.12 177 GLU B O 1
ATOM 3097 N N . PHE B 1 178 ? -12.477 13.797 -2.725 1 98.56 178 PHE B N 1
ATOM 3098 C CA . PHE B 1 178 ? -11.727 12.617 -2.297 1 98.56 178 PHE B CA 1
ATOM 3099 C C . PHE B 1 178 ? -12.312 12.047 -1.01 1 98.56 178 PHE B C 1
ATOM 3101 O O . PHE B 1 178 ? -12.406 10.828 -0.855 1 98.56 178 PHE B O 1
ATOM 3108 N N . ALA B 1 179 ? -12.68 12.961 -0.098 1 97.44 179 ALA B N 1
ATOM 3109 C CA . ALA B 1 179 ? -13.305 12.508 1.146 1 97.44 179 ALA B CA 1
ATOM 3110 C C . ALA B 1 179 ? -14.555 11.688 0.866 1 97.44 179 ALA B C 1
ATOM 3112 O O . ALA B 1 179 ? -14.805 10.68 1.541 1 97.44 179 ALA B O 1
ATOM 3113 N N . LYS B 1 180 ? -15.352 12.078 -0.114 1 97.31 180 LYS B N 1
ATOM 3114 C CA . LYS B 1 180 ? -16.547 11.336 -0.494 1 97.31 180 LYS B CA 1
ATOM 3115 C C . LYS B 1 180 ? -16.188 9.961 -1.054 1 97.31 180 LYS B C 1
ATOM 3117 O O . LYS B 1 180 ? -16.875 8.969 -0.77 1 97.31 180 LYS B O 1
ATOM 3122 N N . ILE B 1 181 ? -15.156 9.906 -1.851 1 97.94 181 ILE B N 1
ATOM 3123 C CA . ILE B 1 181 ? -14.672 8.648 -2.4 1 97.94 181 ILE B CA 1
ATOM 3124 C C . ILE B 1 181 ? -14.25 7.715 -1.265 1 97.94 181 ILE B C 1
ATOM 3126 O O . ILE B 1 181 ? -14.641 6.543 -1.24 1 97.94 181 ILE B O 1
ATOM 3130 N N . MET B 1 182 ? -13.484 8.258 -0.317 1 97.12 182 MET B N 1
ATOM 3131 C CA . MET B 1 182 ? -13.047 7.48 0.837 1 97.12 182 MET B CA 1
ATOM 3132 C C . MET B 1 182 ? -14.242 6.918 1.599 1 97.12 182 MET B C 1
ATOM 3134 O O . MET B 1 182 ? -14.258 5.738 1.957 1 97.12 182 MET B O 1
ATOM 3138 N N . MET B 1 183 ? -15.25 7.719 1.777 1 95.5 183 MET B N 1
ATOM 3139 C CA . MET B 1 183 ? -16.438 7.293 2.516 1 95.5 183 MET B CA 1
ATOM 3140 C C . MET B 1 183 ? -17.141 6.156 1.794 1 95.5 183 MET B C 1
ATOM 3142 O O . MET B 1 183 ? -17.625 5.219 2.432 1 95.5 183 MET B O 1
ATOM 3146 N N . ARG B 1 184 ? -17.172 6.227 0.539 1 96.5 184 ARG B N 1
ATOM 3147 C CA . ARG B 1 184 ? -17.812 5.164 -0.232 1 96.5 184 ARG B CA 1
ATOM 3148 C C . ARG B 1 184 ? -17.062 3.846 -0.076 1 96.5 184 ARG B C 1
ATOM 3150 O O . ARG B 1 184 ? -17.672 2.785 0.043 1 96.5 184 ARG B O 1
ATOM 3157 N N . THR B 1 185 ? -15.703 3.891 0.007 1 96.25 185 THR B N 1
ATOM 3158 C CA . THR B 1 185 ? -14.914 2.672 0.142 1 96.25 185 THR B CA 1
ATOM 3159 C C . THR B 1 185 ? -15.008 2.119 1.562 1 96.25 185 THR B C 1
ATOM 3161 O O . THR B 1 185 ? -14.656 0.964 1.809 1 96.25 185 THR B O 1
ATOM 3164 N N . ARG B 1 186 ? -15.461 2.955 2.484 1 93.94 186 ARG B N 1
ATOM 3165 C CA . ARG B 1 186 ? -15.648 2.492 3.855 1 93.94 186 ARG B CA 1
ATOM 3166 C C . ARG B 1 186 ? -16.938 1.685 3.994 1 93.94 186 ARG B C 1
ATOM 3168 O O . ARG B 1 186 ? -17.016 0.784 4.832 1 93.94 186 ARG B O 1
ATOM 3175 N N . THR B 1 187 ? -17.906 1.945 3.125 1 94.06 187 THR B N 1
ATOM 3176 C CA . THR B 1 187 ? -19.25 1.396 3.314 1 94.06 187 THR B CA 1
ATOM 3177 C C . THR B 1 187 ? -19.578 0.374 2.229 1 94.06 187 THR B C 1
ATOM 3179 O O . THR B 1 187 ? -20.531 -0.392 2.355 1 94.06 187 THR B O 1
ATOM 3182 N N . LYS B 1 188 ? -18.812 0.354 1.215 1 95.38 188 LYS B N 1
ATOM 3183 C CA . LYS B 1 188 ? -19.062 -0.562 0.104 1 95.38 188 LYS B CA 1
ATOM 3184 C C . LYS B 1 188 ? -17.812 -1.404 -0.188 1 95.38 188 LYS B C 1
ATOM 3186 O O . LYS B 1 188 ? -16.719 -0.864 -0.381 1 95.38 188 LYS B O 1
ATOM 3191 N N . ALA B 1 189 ? -18.031 -2.717 -0.266 1 95.38 189 ALA B N 1
ATOM 3192 C CA . ALA B 1 189 ? -16.938 -3.633 -0.575 1 95.38 189 ALA B CA 1
ATOM 3193 C C . ALA B 1 189 ? -16.562 -3.568 -2.055 1 95.38 189 ALA B C 1
ATOM 3195 O O . ALA B 1 189 ? -17.359 -3.113 -2.879 1 95.38 189 ALA B O 1
ATOM 3196 N N . PRO B 1 190 ? -15.383 -4.043 -2.424 1 92.81 190 PRO B N 1
ATOM 3197 C CA . PRO B 1 190 ? -14.961 -4 -3.826 1 92.81 190 PRO B CA 1
ATOM 3198 C C . PRO B 1 190 ? -15.969 -4.668 -4.766 1 92.81 190 PRO B C 1
ATOM 3200 O O . PRO B 1 190 ? -16.328 -4.094 -5.793 1 92.81 190 PRO B O 1
ATOM 3203 N N . LEU B 1 191 ? -16.484 -5.762 -4.398 1 89.5 191 LEU B N 1
ATOM 3204 C CA . LEU B 1 191 ? -17.391 -6.496 -5.27 1 89.5 191 LEU B CA 1
ATOM 3205 C C . LEU B 1 191 ? -18.703 -5.734 -5.457 1 89.5 191 LEU B C 1
ATOM 3207 O O . LEU B 1 191 ? -19.375 -5.891 -6.477 1 89.5 191 LEU B O 1
ATOM 3211 N N . ALA B 1 192 ? -19.031 -4.949 -4.449 1 91.31 192 ALA B N 1
ATOM 3212 C CA . ALA B 1 192 ? -20.281 -4.191 -4.508 1 91.31 192 ALA B CA 1
ATOM 3213 C C . ALA B 1 192 ? -20.219 -3.127 -5.598 1 91.31 192 ALA B C 1
ATOM 3215 O O . ALA B 1 192 ? -21.266 -2.596 -6.012 1 91.31 192 ALA B O 1
ATOM 3216 N N . PHE B 1 193 ? -19.047 -2.793 -6.066 1 91.38 193 PHE B N 1
ATOM 3217 C CA . PHE B 1 193 ? -18.891 -1.828 -7.148 1 91.38 193 PHE B CA 1
ATOM 3218 C C . PHE B 1 193 ? -19.047 -2.51 -8.508 1 91.38 193 PHE B C 1
ATOM 3220 O O . PHE B 1 193 ? -19.031 -1.846 -9.547 1 91.38 193 PHE B O 1
ATOM 3227 N N . ALA B 1 194 ? -19.094 -3.846 -8.523 1 87.19 194 ALA B N 1
ATOM 3228 C CA . ALA B 1 194 ? -19.344 -4.617 -9.742 1 87.19 194 ALA B CA 1
ATOM 3229 C C . ALA B 1 194 ? -20.844 -4.789 -9.992 1 87.19 194 ALA B C 1
ATOM 3231 O O . ALA B 1 194 ? -21.531 -5.43 -9.211 1 87.19 194 ALA B O 1
ATOM 3232 N N . VAL B 1 195 ? -21.328 -4.234 -11 1 85.56 195 VAL B N 1
ATOM 3233 C CA . VAL B 1 195 ? -22.766 -4.254 -11.258 1 85.56 195 VAL B CA 1
ATOM 3234 C C . VAL B 1 195 ? -23.031 -4.914 -12.609 1 85.56 195 VAL B C 1
ATOM 3236 O O . VAL B 1 195 ? -22.266 -4.738 -13.562 1 85.56 195 VAL B O 1
ATOM 3239 N N . LYS B 1 196 ? -23.984 -5.84 -12.602 1 79.94 196 LYS B N 1
ATOM 3240 C CA . LYS B 1 196 ? -24.375 -6.469 -13.859 1 79.94 196 LYS B CA 1
ATOM 3241 C C . LYS B 1 196 ? -24.969 -5.449 -14.828 1 79.94 196 LYS B C 1
ATOM 3243 O O . LYS B 1 196 ? -25.688 -4.543 -14.422 1 79.94 196 LYS B O 1
ATOM 3248 N N . GLU B 1 197 ? -24.5 -5.512 -16.172 1 68.38 197 GLU B N 1
ATOM 3249 C CA . GLU B 1 197 ? -25.078 -4.68 -17.219 1 68.38 197 GLU B CA 1
ATOM 3250 C C . GLU B 1 197 ? -26.531 -5.062 -17.484 1 68.38 197 GLU B C 1
ATOM 3252 O O . GLU B 1 197 ? -26.906 -6.234 -17.391 1 68.38 197 GLU B O 1
#